Protein AF-A0A1Z9VG39-F1 (afdb_monomer)

Nearest PDB structures (foldseek):
  3dhu-assembly3_C  TM=8.880E-01  e=1.806E-37  Lactiplantibacillus plantarum
  4gkl-assembly2_B  TM=8.964E-01  e=1.804E-35  Thermotoga neapolitana
  4gkl-assembly1_A  TM=8.948E-01  e=8.142E-36  Thermotoga neapolitana
  3dhu-assembly4_D  TM=8.538E-01  e=5.789E-36  Lactiplantibacillus plantarum
  1j0i-assembly1_B  TM=8.521E-01  e=2.070E-26  Geobacillus stearothermophilus

Solvent-accessible surface area (backbone atoms only — not comparable to full-atom values): 31753 Å² total; per-residue (Å²): 146,78,93,86,87,84,72,76,80,69,76,72,76,72,79,85,78,81,85,85,80,88,81,88,76,87,82,80,89,77,92,78,82,93,78,94,70,75,89,71,76,74,73,71,72,52,87,76,59,32,38,34,30,35,33,38,39,57,48,62,24,64,40,96,75,17,24,47,76,61,53,58,76,43,44,69,58,48,58,68,34,38,57,30,32,44,32,36,51,48,57,32,26,49,23,73,47,65,42,45,70,86,64,17,45,51,71,18,32,21,42,83,90,50,43,19,70,75,36,43,50,60,65,54,48,31,52,46,47,52,53,46,43,73,68,77,32,43,41,28,36,44,40,66,72,38,38,25,10,65,61,15,61,49,59,78,76,45,50,84,37,38,39,54,49,100,86,70,44,76,34,47,55,84,97,60,86,56,74,33,28,28,21,50,32,80,88,33,64,70,48,53,55,46,54,46,51,44,53,47,44,43,40,75,75,46,59,46,42,29,35,36,31,46,57,42,85,73,42,62,66,72,53,43,57,51,42,45,59,61,53,34,69,83,41,62,71,51,44,37,33,36,47,40,77,70,62,65,52,50,74,49,63,38,62,30,32,41,44,42,66,50,31,45,95,75,68,8,54,54,47,34,29,74,70,66,78,36,40,29,52,54,50,47,54,52,52,54,50,50,50,71,68,37,48,83,41,35,38,34,40,30,52,71,44,42,76,63,43,20,46,74,77,31,21,39,43,68,73,51,39,84,42,30,57,45,53,53,52,47,35,50,67,41,76,17,32,24,46,43,33,69,41,51,38,35,53,41,74,64,58,44,53,73,26,37,88,37,71,55,76,81,57,92,31,84,32,34,68,58,50,22,45,48,31,49,46,25,56,76,32,56,18,36,30,35,32,45,71,81,22,42,72,42,77,39,46,39,78,42,43,52,44,36,40,33,30,38,20,36,29,98,87,31,37,36,37,39,40,35,34,58,38,94,50,68,45,76,36,35,54,72,43,88,51,84,61,46,50,21,30,30,67,90,76,68,48,77,44,80,43,48,65,85,48,74,46,78,34,50,53,38,30,69,47,49,29,35,58,57,73,96,80,72,91,72,90,79,74,90,77,73,84,74,85,68,86,83,75,96,58,60,62,48,73,52,83,55,46,55,63,66,20,64,54,45,30,35,46,35,33,37,25,78,45,66,32,43,29,35,40,37,31,27,42,82,86,72,46,79,75,45,78,42,82,72,44,76,41,65,51,44,78,49,75,44,80,46,78,43,81,90,54,77,66,43,56,32,43,38,38,41,34,44,65,93,45,72,47,74,48,82,42,35,41,56,121

Foldseek 3Di:
DDDDDPPPVPVVVPPPPPPPDDDDDDDDDDDDDDDDDDDDDFQPQPPQQFLFFEEEDDLLFADPLSALVVVLVCVVVVVLLFGQEYEYEQFAAAADPPADDDFRFSLQHQELQWGHVSHNGLVSLLVSQVSCVVSNHAYAYEDELFKHFPNHPCCVVPVVQFDADPVRHFDCQPPDPCRRIGGGHPVDVVSLVVSLVSVVCCCPVSNHQEYEYPPVVSPDLVSLLVNQCSNCVVPVRRAYEYADDDLVVVVSPHQEYAPCLCANPCNHPLNCLLVVNAFLVNVVVVLVVQLVSAAQQGAYEFELDDLCCLAPPFDLCQRRNVLSLLSLLVSLQAAHHYYDYPLVQVVDGHRAHRSDRHYRPRDPRPNSLVSSLSSVCSNPASLRTYRHSQSHWDFFDKPCSGQWTWTKGDDPHKIKIKIWGSFQAWDKIATPDDDPFAWWAFSRQRDIDTDDRPDIDIAHHGGMTITIHDDPDDPPDDDDPDPPPDDDDPDQKDWDDWPPFQDPFKIKTKMFGQAKFFKWKWKAFPVRHTPDIDGPGIDGGGMDMDMDGRNPPDFHKMKMWMDGHPDIDIDIGTYDD

Structure (mmCIF, N/CA/C/O backbone):
data_AF-A0A1Z9VG39-F1
#
_entry.id   AF-A0A1Z9VG39-F1
#
loop_
_atom_site.group_PDB
_atom_site.id
_atom_site.type_symbol
_atom_site.label_atom_id
_atom_site.label_alt_id
_atom_site.label_comp_id
_atom_site.label_asym_id
_atom_site.label_entity_id
_atom_site.label_seq_id
_atom_site.pdbx_PDB_ins_code
_atom_site.Cartn_x
_atom_site.Cartn_y
_atom_site.Cartn_z
_atom_site.occupancy
_atom_site.B_iso_or_equiv
_atom_site.auth_seq_id
_atom_site.auth_comp_id
_atom_site.auth_asym_id
_atom_site.auth_atom_id
_atom_site.pdbx_PDB_model_num
ATOM 1 N N . MET A 1 1 ? 40.526 12.487 31.310 1.00 37.47 1 MET A N 1
ATOM 2 C CA . MET A 1 1 ? 40.398 13.403 30.153 1.00 37.47 1 MET A CA 1
ATOM 3 C C . MET A 1 1 ? 39.440 12.767 29.166 1.00 37.47 1 MET A C 1
ATOM 5 O O . MET A 1 1 ? 39.812 12.228 28.137 1.00 37.47 1 MET A O 1
ATOM 9 N N . THR A 1 2 ? 38.195 12.774 29.604 1.00 33.41 2 THR A N 1
ATOM 10 C CA . THR A 1 2 ? 36.985 12.180 29.048 1.00 33.41 2 THR A CA 1
ATOM 11 C C . THR A 1 2 ? 36.018 13.359 28.896 1.00 33.41 2 THR A C 1
ATOM 13 O O . THR A 1 2 ? 36.081 14.268 29.719 1.00 33.41 2 THR A O 1
ATOM 16 N N . HIS A 1 3 ? 35.177 13.348 27.854 1.00 29.98 3 HIS A N 1
ATOM 17 C CA . HIS A 1 3 ? 34.357 14.462 27.322 1.00 29.98 3 HIS A CA 1
ATOM 18 C C . HIS A 1 3 ? 35.036 15.321 26.248 1.00 29.98 3 HIS A C 1
ATOM 20 O O . HIS A 1 3 ? 35.572 16.381 26.553 1.00 29.98 3 HIS A O 1
ATOM 26 N N . LYS A 1 4 ? 34.955 14.877 24.979 1.00 29.05 4 LYS A N 1
ATOM 27 C CA . LYS A 1 4 ? 34.792 15.766 23.799 1.00 29.05 4 LYS A CA 1
ATOM 28 C C . LYS A 1 4 ? 34.578 15.071 22.438 1.00 29.05 4 LYS A C 1
ATOM 30 O O . LYS A 1 4 ? 34.622 15.748 21.420 1.00 29.05 4 LYS A O 1
ATOM 35 N N . MET A 1 5 ? 34.295 13.765 22.380 1.00 29.67 5 MET A N 1
ATOM 36 C CA . MET A 1 5 ? 34.089 13.044 21.104 1.00 29.67 5 MET A CA 1
ATOM 37 C C . MET A 1 5 ? 32.676 12.470 20.905 1.00 29.67 5 MET A C 1
ATOM 39 O O . MET A 1 5 ? 32.490 11.555 20.116 1.00 29.67 5 MET A O 1
ATOM 43 N N . THR A 1 6 ? 31.661 13.028 21.570 1.00 31.27 6 THR A N 1
ATOM 44 C CA . THR A 1 6 ? 30.272 12.525 21.475 1.00 31.27 6 THR A CA 1
ATOM 45 C C . THR A 1 6 ? 29.261 13.594 21.046 1.00 31.27 6 THR A C 1
ATOM 47 O O . THR A 1 6 ? 28.076 13.464 21.319 1.00 31.27 6 THR A O 1
ATOM 50 N N . GLN A 1 7 ? 29.711 14.666 20.380 1.00 27.70 7 GLN A N 1
ATOM 51 C CA . GLN A 1 7 ? 28.833 15.752 19.903 1.00 27.70 7 GLN A CA 1
ATOM 52 C C . GLN A 1 7 ? 28.896 16.028 18.390 1.00 27.70 7 GLN A C 1
ATOM 54 O O . GLN A 1 7 ? 28.215 16.927 17.913 1.00 27.70 7 GLN A O 1
ATOM 59 N N . ILE A 1 8 ? 29.653 15.249 17.609 1.00 29.03 8 ILE A N 1
ATOM 60 C CA . ILE A 1 8 ? 29.787 15.473 16.153 1.00 29.03 8 ILE A CA 1
ATOM 61 C C . ILE A 1 8 ? 28.869 14.549 15.320 1.00 29.03 8 ILE A C 1
ATOM 63 O O . ILE A 1 8 ? 28.651 14.803 14.141 1.00 29.03 8 ILE A O 1
ATOM 67 N N . SER A 1 9 ? 28.227 13.538 15.919 1.00 30.09 9 SER A N 1
ATOM 68 C CA . SER A 1 9 ? 27.308 12.628 15.207 1.00 30.09 9 SER A CA 1
ATOM 69 C C . SER A 1 9 ? 25.846 13.097 15.141 1.00 30.09 9 SER A C 1
ATOM 71 O O . SER A 1 9 ? 25.062 12.512 14.402 1.00 30.09 9 SER A O 1
ATOM 73 N N . ILE A 1 10 ? 25.470 14.156 15.869 1.00 30.81 10 ILE A N 1
ATOM 74 C CA . ILE A 1 10 ? 24.073 14.626 15.968 1.00 30.81 10 ILE A CA 1
ATOM 75 C C . ILE A 1 10 ? 23.772 15.760 14.965 1.00 30.81 10 ILE A C 1
ATOM 77 O O . ILE A 1 10 ? 22.637 15.925 14.538 1.00 30.81 10 ILE A O 1
ATOM 81 N N . LEU A 1 11 ? 24.790 16.483 14.482 1.00 26.25 11 LEU A N 1
ATOM 82 C CA . LEU A 1 11 ? 24.621 17.626 13.566 1.00 26.25 11 LEU A CA 1
ATOM 83 C C . LEU A 1 11 ? 24.622 17.280 12.064 1.00 26.25 11 LEU A C 1
ATOM 85 O O . LEU A 1 11 ? 24.449 18.173 11.243 1.00 26.25 11 LEU A O 1
ATOM 89 N N . ARG A 1 12 ? 24.778 16.004 11.684 1.00 29.55 12 ARG A N 1
ATOM 90 C CA . ARG A 1 12 ? 24.663 15.552 10.279 1.00 29.55 12 ARG A CA 1
ATOM 91 C C . ARG A 1 12 ? 23.312 14.919 9.923 1.00 29.55 12 ARG A C 1
ATOM 93 O O . ARG A 1 12 ? 23.089 14.625 8.760 1.00 29.55 12 ARG A O 1
ATOM 100 N N . ARG A 1 13 ? 22.405 14.753 10.894 1.00 38.50 13 ARG A N 1
ATOM 101 C CA . ARG A 1 13 ? 21.065 14.159 10.704 1.00 38.50 13 ARG A CA 1
ATOM 102 C C . ARG A 1 13 ? 19.931 15.182 10.538 1.00 38.50 13 ARG A C 1
ATOM 104 O O . ARG A 1 13 ? 18.783 14.794 10.421 1.00 38.50 13 ARG A O 1
ATOM 111 N N . ALA A 1 14 ? 20.248 16.477 10.501 1.00 28.48 14 ALA A N 1
ATOM 112 C CA . ALA A 1 14 ? 19.269 17.561 10.354 1.00 28.48 14 ALA A CA 1
ATOM 113 C C . ALA A 1 14 ? 19.362 18.294 8.999 1.00 28.48 14 ALA A C 1
ATOM 115 O O . ALA A 1 14 ? 18.841 19.394 8.863 1.00 28.48 14 ALA A O 1
ATOM 116 N N . PHE A 1 15 ? 20.044 17.712 8.005 1.00 28.41 15 PHE A N 1
ATOM 117 C CA . PHE A 1 15 ? 20.265 18.343 6.694 1.00 28.41 15 PHE A CA 1
ATOM 118 C C . PHE A 1 15 ? 19.383 17.782 5.568 1.00 28.41 15 PHE A C 1
ATOM 120 O O . PHE A 1 15 ? 19.641 18.070 4.406 1.00 28.41 15 PHE A O 1
ATOM 127 N N . PHE A 1 16 ? 18.344 17.013 5.909 1.00 32.44 16 PHE A N 1
ATOM 128 C CA . PHE A 1 16 ? 17.459 16.364 4.935 1.00 32.44 16 PHE A CA 1
ATOM 129 C C . PHE A 1 16 ? 15.991 16.824 4.984 1.00 32.44 16 PHE A C 1
ATOM 131 O O . PHE A 1 16 ? 15.171 16.290 4.258 1.00 32.44 16 PHE A O 1
ATOM 138 N N . VAL A 1 17 ? 15.650 17.848 5.783 1.00 32.09 17 VAL A N 1
ATOM 139 C CA . VAL A 1 17 ? 14.258 18.359 5.882 1.00 32.09 17 VAL A CA 1
ATOM 140 C C . VAL A 1 17 ? 14.158 19.899 5.811 1.00 32.09 17 VAL A C 1
ATOM 142 O O . VAL A 1 17 ? 13.107 20.470 6.060 1.00 32.09 17 VAL A O 1
ATOM 145 N N . SER A 1 18 ? 15.207 20.642 5.428 1.00 28.80 18 SER A N 1
ATOM 146 C CA . SER A 1 18 ? 15.132 22.124 5.382 1.00 28.80 18 SER A CA 1
ATOM 147 C C . SER A 1 18 ? 15.396 22.760 4.014 1.00 28.80 18 SER A C 1
ATOM 149 O O . SER A 1 18 ? 15.971 23.847 3.946 1.00 28.80 18 SER A O 1
ATOM 151 N N . LEU A 1 19 ? 14.961 22.116 2.928 1.00 27.03 19 LEU A N 1
ATOM 152 C CA . LEU A 1 19 ? 14.866 22.761 1.611 1.00 27.03 19 LEU A CA 1
ATOM 153 C C . LEU A 1 19 ? 13.577 22.400 0.844 1.00 27.03 19 LEU A C 1
ATOM 155 O O . LEU A 1 19 ? 13.578 22.396 -0.377 1.00 27.03 19 LEU A O 1
ATOM 159 N N . MET A 1 20 ? 12.470 22.128 1.545 1.00 30.48 20 MET A N 1
ATOM 160 C CA . MET A 1 20 ? 11.131 21.974 0.935 1.00 30.48 20 MET A CA 1
ATOM 161 C C . MET A 1 20 ? 10.109 22.998 1.449 1.00 30.48 20 MET A C 1
ATOM 163 O O . MET A 1 20 ? 8.904 22.781 1.422 1.00 30.48 20 MET A O 1
ATOM 167 N N . SER A 1 21 ? 10.569 24.160 1.912 1.00 33.06 21 SER A N 1
ATOM 168 C CA . SER A 1 21 ? 9.660 25.222 2.347 1.00 33.06 21 SER A CA 1
ATOM 169 C C . SER A 1 21 ? 10.350 26.583 2.328 1.00 33.06 21 SER A C 1
ATOM 171 O O . SER A 1 21 ? 10.819 27.022 3.373 1.00 33.06 21 SER A O 1
ATOM 173 N N . LEU A 1 22 ? 10.458 27.224 1.153 1.00 30.45 22 LEU A N 1
ATOM 174 C CA . LEU A 1 22 ? 10.518 28.693 0.975 1.00 30.45 22 LEU A CA 1
ATOM 175 C C . LEU A 1 22 ? 10.830 29.085 -0.479 1.00 30.45 22 LEU A C 1
ATOM 177 O O . LEU A 1 22 ? 11.921 29.555 -0.778 1.00 30.45 22 LEU A O 1
ATOM 181 N N . ILE A 1 23 ? 9.846 28.974 -1.372 1.00 27.98 23 ILE A N 1
ATOM 182 C CA . ILE A 1 23 ? 9.774 29.812 -2.578 1.00 27.98 23 ILE A CA 1
ATOM 183 C C . ILE A 1 23 ? 8.306 30.234 -2.759 1.00 27.98 23 ILE A C 1
ATOM 185 O O . ILE A 1 23 ? 7.527 29.611 -3.467 1.00 27.98 23 ILE A O 1
ATOM 189 N N . SER A 1 24 ? 7.901 31.297 -2.057 1.00 26.64 24 SER A N 1
ATOM 190 C CA . SER A 1 24 ? 6.679 32.041 -2.376 1.00 26.64 24 SER A CA 1
ATOM 191 C C . SER A 1 24 ? 6.940 32.870 -3.633 1.00 26.64 24 SER A C 1
ATOM 193 O O . SER A 1 24 ? 7.757 33.790 -3.584 1.00 26.64 24 SER A O 1
ATOM 195 N N . TRP A 1 25 ? 6.261 32.579 -4.744 1.00 25.14 25 TRP A N 1
ATOM 196 C CA . TRP A 1 25 ? 6.214 33.493 -5.889 1.00 25.14 25 TRP A CA 1
ATOM 197 C C . TRP A 1 25 ? 4.891 34.248 -5.933 1.00 25.14 25 TRP A C 1
ATOM 199 O O . TRP A 1 25 ? 3.802 33.691 -5.830 1.00 25.14 25 TRP A O 1
ATOM 209 N N . VAL A 1 26 ? 5.035 35.563 -6.067 1.00 27.75 26 VAL A N 1
ATOM 210 C CA . VAL A 1 26 ? 3.975 36.537 -6.292 1.00 27.75 26 VAL A CA 1
ATOM 211 C C . VAL A 1 26 ? 3.442 36.340 -7.710 1.00 27.75 26 VAL A C 1
ATOM 213 O O . VAL A 1 26 ? 4.153 36.616 -8.673 1.00 27.75 26 VAL A O 1
ATOM 216 N N . TYR A 1 27 ? 2.189 35.904 -7.847 1.00 26.97 27 TYR A N 1
ATOM 217 C CA . TYR A 1 27 ? 1.495 35.908 -9.133 1.00 26.97 27 TYR A CA 1
ATOM 218 C C . TYR A 1 27 ? 0.887 37.287 -9.410 1.00 26.97 27 TYR A C 1
ATOM 220 O O . TYR A 1 27 ? 0.039 37.785 -8.666 1.00 26.97 27 TYR A O 1
ATOM 228 N N . VAL A 1 28 ? 1.322 37.901 -10.511 1.00 25.53 28 VAL A N 1
ATOM 229 C CA . VAL A 1 28 ? 0.652 39.042 -11.141 1.00 25.53 28 VAL A CA 1
ATOM 230 C C . VAL A 1 28 ? -0.427 38.491 -12.071 1.00 25.53 28 VAL A C 1
ATOM 232 O O . VAL A 1 28 ? -0.146 37.717 -12.980 1.00 25.53 28 VAL A O 1
ATOM 235 N N . TYR A 1 29 ? -1.667 38.903 -11.821 1.00 24.52 29 TYR A N 1
ATOM 236 C CA . TYR A 1 29 ? -2.851 38.582 -12.613 1.00 24.52 29 TYR A CA 1
ATOM 237 C C . TYR A 1 29 ? -2.735 39.120 -14.050 1.00 24.52 29 TYR A C 1
ATOM 239 O O . TYR A 1 29 ? -2.586 40.327 -14.251 1.00 24.52 29 TYR A O 1
ATOM 247 N N . ALA A 1 30 ? -2.924 38.251 -15.043 1.00 24.27 30 ALA A N 1
ATOM 248 C CA . ALA A 1 30 ? -3.330 38.636 -16.392 1.00 24.27 30 ALA A CA 1
ATOM 249 C C . ALA A 1 30 ? -4.461 37.699 -16.846 1.00 24.27 30 ALA A C 1
ATOM 251 O O . ALA A 1 30 ? -4.244 36.520 -17.099 1.00 24.27 30 ALA A O 1
ATOM 252 N N . GLN A 1 31 ? -5.690 38.222 -16.885 1.00 26.80 31 GLN A N 1
ATOM 253 C CA . GLN A 1 31 ? -6.883 37.498 -17.331 1.00 26.80 31 GLN A CA 1
ATOM 254 C C . GLN A 1 31 ? -6.929 37.397 -18.860 1.00 26.80 31 GLN A C 1
ATOM 256 O O . GLN A 1 31 ? -6.803 38.412 -19.544 1.00 26.80 31 GLN A O 1
ATOM 261 N N . SER A 1 32 ? -7.218 36.203 -19.382 1.00 24.02 32 SER A N 1
ATOM 262 C CA . SER A 1 32 ? -7.842 35.988 -20.699 1.00 24.02 32 SER A CA 1
ATOM 263 C C . SER A 1 32 ? -8.518 34.593 -20.727 1.00 24.02 32 SER A C 1
ATOM 265 O O . SER A 1 32 ? -8.314 33.829 -19.787 1.00 24.02 32 SER A O 1
ATOM 267 N N . PRO A 1 33 ? -9.453 34.312 -21.653 1.00 26.22 33 PRO A N 1
ATOM 268 C CA . PRO A 1 33 ? -10.875 34.174 -21.354 1.00 26.22 33 PRO A CA 1
ATOM 269 C C . PRO A 1 33 ? -11.331 32.727 -21.123 1.00 26.22 33 PRO A C 1
ATOM 271 O O . PRO A 1 33 ? -10.775 31.781 -21.665 1.00 26.22 33 PRO A O 1
ATOM 274 N N . SER A 1 34 ? -12.419 32.618 -20.362 1.00 31.64 34 SER A N 1
ATOM 275 C CA . SER A 1 34 ? -13.191 31.416 -20.041 1.00 31.64 34 SER A CA 1
ATOM 276 C C . SER A 1 34 ? -13.476 30.503 -21.242 1.00 31.64 34 SER A C 1
ATOM 278 O O . SER A 1 34 ? -14.273 30.877 -22.108 1.00 31.64 34 SER A O 1
ATOM 280 N N . ASP A 1 35 ? -12.915 29.291 -21.231 1.00 26.91 35 ASP A N 1
ATOM 281 C CA . ASP A 1 35 ? -13.415 28.173 -22.035 1.00 26.91 35 ASP A CA 1
ATOM 282 C C . ASP A 1 35 ? -14.286 27.286 -21.139 1.00 26.91 35 ASP A C 1
ATOM 284 O O . ASP A 1 35 ? -13.849 26.706 -20.145 1.00 26.91 35 ASP A O 1
ATOM 288 N N . THR A 1 36 ? -15.574 27.273 -21.454 1.00 30.98 36 THR A N 1
ATOM 289 C CA . THR A 1 36 ? -16.612 26.516 -20.767 1.00 30.98 36 THR A CA 1
ATOM 290 C C . THR A 1 36 ? -16.531 25.051 -21.182 1.00 30.98 36 THR A C 1
ATOM 292 O O . THR A 1 36 ? -17.186 24.641 -22.140 1.00 30.98 36 THR A O 1
ATOM 295 N N . ARG A 1 37 ? -15.773 24.245 -20.440 1.00 28.66 37 ARG A N 1
ATOM 296 C CA . ARG A 1 37 ? -15.976 22.792 -20.390 1.00 28.66 37 ARG A CA 1
ATOM 297 C C . ARG A 1 37 ? -16.388 22.445 -18.969 1.00 28.66 37 ARG A C 1
ATOM 299 O O . ARG A 1 37 ? -15.629 22.648 -18.030 1.00 28.66 37 ARG A O 1
ATOM 306 N N . GLY A 1 38 ? -17.649 22.045 -18.814 1.00 26.95 38 GLY A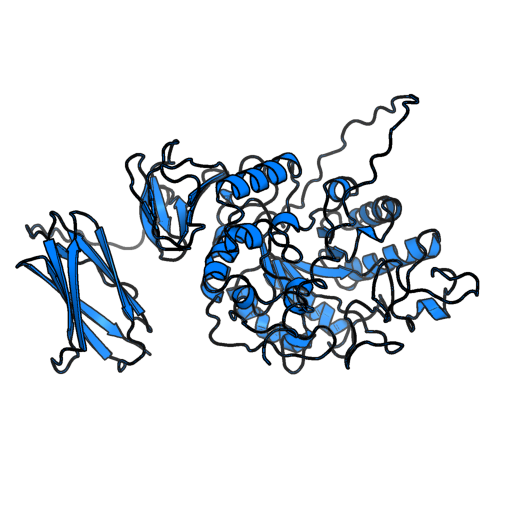 N 1
ATOM 307 C CA . GLY A 1 38 ? -18.152 21.528 -17.544 1.00 26.95 38 GLY A CA 1
ATOM 308 C C . GLY A 1 38 ? -17.411 20.245 -17.151 1.00 26.95 38 GLY A C 1
ATOM 309 O O . GLY A 1 38 ? -16.793 19.629 -18.020 1.00 26.95 38 GLY A O 1
ATOM 310 N N . PRO A 1 39 ? -17.471 19.843 -15.871 1.00 29.56 39 PRO A N 1
ATOM 311 C CA . PRO A 1 39 ? -16.841 18.614 -15.412 1.00 29.56 39 PRO A CA 1
ATOM 312 C C . PRO A 1 39 ? -17.472 17.436 -16.162 1.00 29.56 39 PRO A C 1
ATOM 314 O O . PRO A 1 39 ? -18.653 17.137 -15.983 1.00 29.56 39 PRO A O 1
ATOM 317 N N . SER A 1 40 ? -16.707 16.826 -17.065 1.00 35.62 40 SER A N 1
ATOM 318 C CA . SER A 1 40 ? -17.026 15.515 -17.619 1.00 35.62 40 SER A CA 1
ATOM 319 C C . SER A 1 40 ? -16.913 14.495 -16.495 1.00 35.62 40 SER A C 1
ATOM 321 O O . SER A 1 40 ? -15.932 14.555 -15.760 1.00 35.62 40 SER A O 1
ATOM 323 N N . ASP A 1 41 ? -17.930 13.638 -16.374 1.00 32.91 41 ASP A N 1
ATOM 324 C CA . ASP A 1 41 ? -18.002 12.407 -15.581 1.00 32.91 41 ASP A CA 1
ATOM 325 C C . ASP A 1 41 ? -16.869 12.225 -14.565 1.00 32.91 41 ASP A C 1
ATOM 327 O O . ASP A 1 41 ? -15.744 11.872 -14.918 1.00 32.91 41 ASP A O 1
ATOM 331 N N . ALA A 1 42 ? -17.201 12.485 -13.296 1.00 39.31 42 ALA A N 1
ATOM 332 C CA . ALA A 1 42 ? -16.365 12.192 -12.141 1.00 39.31 42 ALA A CA 1
ATOM 333 C C . ALA A 1 42 ? -15.631 10.863 -12.350 1.00 39.31 42 ALA A C 1
ATOM 335 O O . ALA A 1 42 ? -16.291 9.870 -12.656 1.00 39.31 42 ALA A O 1
ATOM 336 N N . GLN A 1 43 ? -14.300 10.886 -12.214 1.00 44.22 43 GLN A N 1
ATOM 337 C CA . GLN A 1 43 ? -13.407 9.725 -12.172 1.00 44.22 43 GLN A CA 1
ATOM 338 C C . GLN A 1 43 ? -14.133 8.540 -11.529 1.00 44.22 43 GLN A C 1
ATOM 340 O O . GLN A 1 43 ? -14.249 8.439 -10.308 1.00 44.22 43 GLN A O 1
ATOM 345 N N . SER A 1 44 ? -14.707 7.666 -12.354 1.00 43.81 44 SER A N 1
ATOM 346 C CA . SER A 1 44 ? -15.341 6.468 -11.844 1.00 43.81 44 SER A CA 1
ATOM 347 C C . SER A 1 44 ? -14.190 5.542 -11.507 1.00 43.81 44 SER A C 1
ATOM 349 O O . SER A 1 44 ? -13.674 4.867 -12.398 1.00 43.81 44 SER A O 1
ATOM 351 N N . HIS A 1 45 ? -13.743 5.529 -10.252 1.00 51.56 45 HIS A N 1
ATOM 352 C CA . HIS A 1 45 ? -12.912 4.426 -9.790 1.00 51.56 45 HIS A CA 1
ATOM 353 C C . HIS A 1 45 ? -13.609 3.138 -10.214 1.00 51.56 45 HIS A C 1
ATOM 355 O O . HIS A 1 45 ? -14.815 2.960 -10.001 1.00 51.56 45 HIS A O 1
ATOM 361 N N . HIS A 1 46 ? -12.877 2.278 -10.914 1.00 59.91 46 HIS A N 1
ATOM 362 C CA . HIS A 1 46 ? -13.453 1.038 -11.390 1.00 59.91 46 HIS A CA 1
ATOM 363 C C . HIS A 1 46 ? -13.937 0.240 -10.193 1.00 59.91 46 HIS A C 1
ATOM 365 O O . HIS A 1 46 ? -13.250 0.150 -9.177 1.00 59.91 46 HIS A O 1
ATOM 371 N N . GLN A 1 47 ? -15.143 -0.319 -10.318 1.00 63.25 47 GLN A N 1
ATOM 372 C CA . GLN A 1 47 ? -15.873 -0.985 -9.239 1.00 63.25 47 GLN A CA 1
ATOM 373 C C . GLN A 1 47 ? -15.075 -2.076 -8.516 1.00 63.25 47 GLN A C 1
ATOM 375 O O . GLN A 1 47 ? -15.555 -2.603 -7.535 1.00 63.25 47 GLN A O 1
ATOM 380 N N . TRP A 1 48 ? -13.898 -2.490 -8.963 1.00 88.62 48 TRP A N 1
ATOM 381 C CA . TRP A 1 48 ? -13.207 -3.593 -8.322 1.00 88.62 48 TRP A CA 1
ATOM 382 C C . TRP A 1 48 ? -12.296 -3.177 -7.160 1.00 88.62 48 TRP A C 1
ATOM 384 O O . TRP A 1 48 ? -12.080 -3.991 -6.272 1.00 88.62 48 TRP A O 1
ATOM 394 N N . SER A 1 49 ? -11.781 -1.942 -7.102 1.00 90.88 49 SER A N 1
ATOM 395 C CA . SER A 1 49 ? -10.756 -1.562 -6.109 1.00 90.88 49 SER A CA 1
ATOM 396 C C . SER A 1 49 ? -11.314 -1.123 -4.746 1.00 90.88 49 SER A C 1
ATOM 398 O O . SER A 1 49 ? -10.557 -1.000 -3.775 1.00 90.88 49 SER A O 1
ATOM 400 N N . TYR A 1 50 ? -12.624 -0.875 -4.633 1.00 89.94 50 TYR A N 1
ATOM 401 C CA . TYR A 1 50 ? -13.193 -0.193 -3.467 1.00 89.94 50 TYR A CA 1
ATOM 402 C C . TYR A 1 50 ? -13.072 -1.000 -2.166 1.00 89.94 50 TYR A C 1
ATOM 404 O O . TYR A 1 50 ? -12.827 -0.432 -1.108 1.00 89.94 50 TYR A O 1
ATOM 412 N N . ASN A 1 51 ? -13.202 -2.322 -2.203 1.00 94.00 51 ASN A N 1
ATOM 413 C CA . ASN A 1 51 ? -13.168 -3.168 -1.004 1.00 94.00 51 ASN A CA 1
ATOM 414 C C . ASN A 1 51 ? -11.860 -3.948 -0.862 1.00 94.00 51 ASN A C 1
ATOM 416 O O . ASN A 1 51 ? -11.792 -4.922 -0.111 1.00 94.00 51 ASN A O 1
ATOM 420 N N . LEU A 1 52 ? -10.819 -3.533 -1.586 1.00 96.25 52 LEU A N 1
ATOM 421 C CA . LEU A 1 52 ? -9.546 -4.236 -1.631 1.00 96.25 52 LEU A CA 1
ATOM 422 C C . LEU A 1 52 ? -8.470 -3.501 -0.840 1.00 96.25 52 LEU A C 1
ATOM 424 O O . LEU A 1 52 ? -8.472 -2.274 -0.714 1.00 96.25 52 LEU A O 1
ATOM 428 N N . GLY A 1 53 ? -7.531 -4.286 -0.323 1.00 97.50 53 GLY A N 1
ATOM 429 C CA . GLY A 1 53 ? -6.221 -3.819 0.108 1.00 97.50 53 GLY A CA 1
ATOM 430 C C . GLY A 1 53 ? -5.117 -4.479 -0.716 1.00 97.50 53 GLY A C 1
ATOM 431 O O . GLY A 1 53 ? -5.372 -5.430 -1.470 1.00 97.50 53 GLY A O 1
ATOM 432 N N . MET A 1 54 ? -3.906 -3.952 -0.576 1.00 98.38 54 MET A N 1
ATOM 433 C CA . MET A 1 54 ? -2.765 -4.264 -1.428 1.00 98.38 54 MET A CA 1
ATOM 434 C C . MET A 1 54 ? -1.677 -5.019 -0.664 1.00 98.38 54 MET A C 1
ATOM 436 O O . MET A 1 54 ? -1.441 -4.766 0.517 1.00 98.38 54 MET A O 1
ATOM 440 N N . TYR A 1 55 ? -1.004 -5.930 -1.360 1.00 98.81 55 TYR A N 1
ATOM 441 C CA . TYR A 1 55 ? 0.174 -6.632 -0.873 1.00 98.81 55 TYR A CA 1
ATOM 442 C C . TYR A 1 55 ? 1.341 -6.411 -1.832 1.00 98.81 55 TYR A C 1
ATOM 444 O O . TYR A 1 55 ? 1.247 -6.752 -3.011 1.00 98.81 55 TYR A O 1
ATOM 452 N N . GLU A 1 56 ? 2.420 -5.824 -1.328 1.00 98.81 56 GLU A N 1
ATOM 453 C CA . GLU A 1 56 ? 3.618 -5.513 -2.103 1.00 98.81 56 GLU A CA 1
ATOM 454 C C . GLU A 1 56 ? 4.654 -6.629 -1.992 1.00 98.81 56 GLU A C 1
ATOM 456 O O . GLU A 1 56 ? 5.021 -7.073 -0.898 1.00 98.81 56 GLU A O 1
ATOM 461 N N . VAL A 1 57 ? 5.146 -7.057 -3.151 1.00 98.69 57 VAL A N 1
ATOM 462 C CA . VAL A 1 57 ? 6.034 -8.198 -3.321 1.00 98.69 57 VAL A CA 1
ATOM 463 C C . VAL A 1 57 ? 7.388 -7.737 -3.838 1.00 98.69 57 VAL A C 1
ATOM 465 O O . VAL A 1 57 ? 7.538 -7.293 -4.978 1.00 98.69 57 VAL A O 1
ATOM 468 N N . ASN A 1 58 ? 8.404 -7.972 -3.018 1.00 98.00 58 ASN A N 1
ATOM 469 C CA . ASN A 1 58 ? 9.800 -7.958 -3.409 1.00 98.00 58 ASN A CA 1
ATOM 470 C C . ASN A 1 58 ? 10.260 -9.398 -3.696 1.00 98.00 58 ASN A C 1
ATOM 472 O O . ASN A 1 58 ? 10.740 -10.117 -2.812 1.00 98.00 58 ASN A O 1
ATOM 476 N N . LEU A 1 59 ? 10.117 -9.825 -4.956 1.00 97.38 59 LEU A N 1
ATOM 477 C CA . LEU A 1 59 ? 10.418 -11.196 -5.391 1.00 97.38 59 LEU A CA 1
ATOM 478 C C . LEU A 1 59 ? 11.831 -11.646 -5.008 1.00 97.38 59 LEU A C 1
ATOM 480 O O . LEU A 1 59 ? 12.007 -12.767 -4.530 1.00 97.38 59 LEU A O 1
ATOM 484 N N . ARG A 1 60 ? 12.829 -10.762 -5.135 1.00 97.06 60 ARG A N 1
ATOM 485 C CA . ARG A 1 60 ? 14.235 -11.053 -4.810 1.00 97.06 60 ARG A CA 1
ATOM 486 C C . ARG A 1 60 ? 14.404 -11.579 -3.385 1.00 97.06 60 ARG A C 1
ATOM 488 O O . ARG A 1 60 ? 15.213 -12.484 -3.162 1.00 97.06 60 ARG A O 1
ATOM 495 N N . HIS A 1 61 ? 13.685 -10.995 -2.431 1.00 97.06 61 HIS A N 1
ATOM 496 C CA . HIS A 1 61 ? 13.784 -11.322 -1.006 1.00 97.06 61 HIS A CA 1
ATOM 497 C C . HIS A 1 61 ? 12.802 -12.408 -0.568 1.00 97.06 61 HIS A C 1
ATOM 499 O O . HIS A 1 61 ? 13.005 -13.028 0.480 1.00 97.06 61 HIS A O 1
ATOM 505 N N . TYR A 1 62 ? 11.766 -12.649 -1.374 1.00 96.81 62 TYR A N 1
ATOM 506 C CA . TYR A 1 62 ? 10.650 -13.521 -1.037 1.00 96.81 62 TYR A CA 1
ATOM 507 C C . TYR A 1 62 ? 11.073 -14.966 -0.769 1.00 96.81 62 TYR A C 1
ATOM 509 O O . TYR A 1 62 ? 10.644 -15.568 0.207 1.00 96.81 62 TYR A O 1
ATOM 517 N N . SER A 1 63 ? 11.936 -15.546 -1.601 1.00 96.62 63 SER A N 1
ATOM 518 C CA . SER A 1 63 ? 12.424 -16.913 -1.400 1.00 96.62 63 SER A CA 1
ATOM 519 C C . SER A 1 63 ? 13.888 -17.068 -1.800 1.00 96.62 63 SER A C 1
ATOM 521 O O . SER A 1 63 ? 14.507 -16.183 -2.402 1.00 96.62 63 SER A O 1
ATOM 523 N N . GLN A 1 64 ? 14.462 -18.231 -1.481 1.00 96.50 64 GLN A N 1
ATOM 524 C CA . GLN A 1 64 ? 15.830 -18.569 -1.868 1.00 96.50 64 GLN A CA 1
ATOM 525 C C . GLN A 1 64 ? 16.034 -18.507 -3.387 1.00 96.50 64 GLN A C 1
ATOM 527 O O . GLN A 1 64 ? 17.092 -18.071 -3.844 1.00 96.50 64 GLN A O 1
ATOM 532 N N . GLU A 1 65 ? 15.027 -18.894 -4.161 1.00 96.81 65 GLU A N 1
ATOM 533 C CA . GLU A 1 65 ? 14.971 -18.737 -5.611 1.00 96.81 65 GLU A CA 1
ATOM 534 C C . GLU A 1 65 ? 14.700 -17.274 -5.963 1.00 96.81 65 GLU A C 1
ATOM 536 O O . GLU A 1 65 ? 15.478 -16.669 -6.690 1.00 96.81 65 GLU A O 1
ATOM 541 N N . GLY A 1 66 ? 13.685 -16.666 -5.342 1.00 96.88 66 GLY A N 1
ATOM 542 C CA . GLY A 1 66 ? 13.234 -15.311 -5.654 1.00 96.88 66 GLY A CA 1
ATOM 543 C C . GLY A 1 66 ? 12.624 -15.205 -7.051 1.00 96.88 66 GLY A C 1
ATOM 544 O O . GLY A 1 66 ? 12.859 -14.226 -7.749 1.00 96.88 66 GLY A O 1
ATOM 545 N N . SER A 1 67 ? 11.898 -16.245 -7.468 1.00 98.25 67 SER A N 1
ATOM 546 C CA . SER A 1 67 ? 11.351 -16.408 -8.815 1.00 98.25 67 SER A CA 1
ATOM 547 C C . SER A 1 67 ? 9.824 -16.405 -8.836 1.00 98.25 67 SER A C 1
ATOM 549 O O . SER A 1 67 ? 9.180 -16.677 -7.818 1.00 98.25 67 SER A O 1
ATOM 551 N N . PHE A 1 68 ? 9.240 -16.176 -10.014 1.00 98.69 68 PHE A N 1
ATOM 552 C CA . PHE A 1 68 ? 7.788 -16.230 -10.224 1.00 98.69 68 PHE A CA 1
ATOM 553 C C . PHE A 1 68 ? 7.207 -17.583 -9.794 1.00 98.69 68 PHE A C 1
ATOM 555 O O . PHE A 1 68 ? 6.285 -17.631 -8.987 1.00 98.69 68 PHE A O 1
ATOM 562 N N . ALA A 1 69 ? 7.831 -18.685 -10.220 1.00 98.25 69 ALA A N 1
ATOM 563 C CA . ALA A 1 69 ? 7.408 -20.040 -9.864 1.00 98.25 69 ALA A CA 1
ATOM 564 C C . ALA A 1 69 ? 7.549 -20.361 -8.363 1.00 98.25 69 ALA A C 1
ATOM 566 O O . ALA A 1 69 ? 6.893 -21.270 -7.851 1.00 98.25 69 ALA A O 1
ATOM 567 N N . ALA A 1 70 ? 8.443 -19.677 -7.640 1.00 97.81 70 ALA A N 1
ATOM 568 C CA . ALA A 1 70 ? 8.545 -19.831 -6.192 1.00 97.81 70 ALA A CA 1
ATOM 569 C C . ALA A 1 70 ? 7.427 -19.071 -5.469 1.00 97.81 70 ALA A C 1
ATOM 571 O O . ALA A 1 70 ? 6.859 -19.610 -4.522 1.00 97.81 70 ALA A O 1
ATOM 572 N N . PHE A 1 71 ? 7.085 -17.870 -5.940 1.00 98.50 71 PHE A N 1
ATOM 573 C CA . PHE A 1 71 ? 5.956 -17.099 -5.424 1.00 98.50 71 PHE A CA 1
ATOM 574 C C . PHE A 1 71 ? 4.608 -17.774 -5.729 1.00 98.50 71 PHE A C 1
ATOM 576 O O . PHE A 1 71 ? 3.761 -17.862 -4.846 1.00 98.50 71 PHE A O 1
ATOM 583 N N . GLU A 1 72 ? 4.435 -18.340 -6.931 1.00 98.44 72 GLU A N 1
ATOM 584 C CA . GLU A 1 72 ? 3.212 -19.048 -7.344 1.00 98.44 72 GLU A CA 1
ATOM 585 C C . GLU A 1 72 ? 2.817 -20.168 -6.365 1.00 98.44 72 GLU A C 1
ATOM 587 O O . GLU A 1 72 ? 1.646 -20.344 -6.032 1.00 98.44 72 GLU A O 1
ATOM 592 N N . LYS A 1 73 ? 3.805 -20.893 -5.825 1.00 97.69 73 LYS A N 1
ATOM 593 C CA . LYS A 1 73 ? 3.586 -21.970 -4.841 1.00 97.69 73 LYS A CA 1
ATOM 594 C C . LYS A 1 73 ? 2.994 -21.487 -3.521 1.00 97.69 73 LYS A C 1
ATOM 596 O O . LYS A 1 73 ? 2.495 -22.309 -2.758 1.00 97.69 73 LYS A O 1
ATOM 601 N N . ASP A 1 74 ? 3.094 -20.196 -3.236 1.00 96.75 74 ASP A N 1
ATOM 602 C CA . ASP A 1 74 ? 2.642 -19.595 -1.987 1.00 96.75 74 ASP A CA 1
ATOM 603 C C . ASP A 1 74 ? 1.321 -18.827 -2.153 1.00 96.75 74 ASP A C 1
ATOM 605 O O . ASP A 1 74 ? 0.830 -18.216 -1.202 1.00 96.75 74 ASP A O 1
ATOM 609 N N . LEU A 1 75 ? 0.695 -18.891 -3.338 1.00 98.38 75 LEU A N 1
ATOM 610 C CA . LEU A 1 75 ? -0.585 -18.230 -3.597 1.00 98.38 75 LEU A CA 1
ATOM 611 C C . LEU A 1 75 ? -1.704 -18.709 -2.669 1.00 98.38 75 LEU A C 1
ATOM 613 O O . LEU A 1 75 ? -2.541 -17.901 -2.295 1.00 98.38 75 LEU A O 1
ATOM 617 N N . ASP A 1 76 ? -1.690 -19.959 -2.198 1.00 98.00 76 ASP A N 1
ATOM 618 C CA . ASP A 1 76 ? -2.667 -20.436 -1.205 1.00 98.00 76 ASP A CA 1
ATOM 619 C C . ASP A 1 76 ? -2.532 -19.695 0.143 1.00 98.00 76 ASP A C 1
ATOM 621 O O . ASP A 1 76 ? -3.527 -19.396 0.815 1.00 98.00 76 ASP A O 1
ATOM 625 N N . ARG A 1 77 ? -1.299 -19.357 0.546 1.00 96.62 77 ARG A N 1
ATOM 626 C CA . ARG A 1 77 ? -1.037 -18.548 1.745 1.00 96.62 77 ARG A CA 1
ATOM 627 C C . ARG A 1 77 ? -1.459 -17.100 1.516 1.00 96.62 77 ARG A C 1
ATOM 629 O O . ARG A 1 77 ? -2.067 -16.507 2.406 1.00 96.62 77 ARG A O 1
ATOM 636 N N . ILE A 1 78 ? -1.157 -16.543 0.343 1.00 97.94 78 ILE A N 1
ATOM 637 C CA . ILE A 1 78 ? -1.577 -15.190 -0.040 1.00 97.94 78 ILE A CA 1
ATOM 638 C C . ILE A 1 78 ? -3.107 -15.096 -0.091 1.00 97.94 78 ILE A C 1
ATOM 640 O O . ILE A 1 78 ? -3.676 -14.159 0.459 1.00 97.94 78 ILE A O 1
ATOM 644 N N . ASP A 1 79 ? -3.802 -16.089 -0.639 1.00 97.19 79 ASP A N 1
ATOM 645 C CA . ASP A 1 79 ? -5.266 -16.170 -0.622 1.00 97.19 79 ASP A CA 1
ATOM 646 C C . ASP A 1 79 ? -5.810 -16.189 0.799 1.00 97.19 79 ASP A C 1
ATOM 648 O O . ASP A 1 79 ? -6.735 -15.442 1.118 1.00 97.19 79 ASP A O 1
ATOM 652 N N . SER A 1 80 ? -5.187 -16.991 1.663 1.00 97.38 80 SER A N 1
ATOM 653 C CA . SER A 1 80 ? -5.538 -17.072 3.080 1.00 97.38 80 SER A CA 1
ATOM 654 C C . SER A 1 80 ? -5.284 -15.759 3.827 1.00 97.38 80 SER A C 1
ATOM 656 O O . SER A 1 80 ? -5.967 -15.493 4.814 1.00 97.38 80 SER A O 1
ATOM 658 N N . LEU A 1 81 ? -4.320 -14.942 3.383 1.00 98.12 81 LEU A N 1
ATOM 659 C CA . LEU A 1 81 ? -4.078 -13.597 3.910 1.00 98.12 81 LEU A CA 1
ATOM 660 C C . LEU A 1 81 ? -5.149 -12.610 3.425 1.00 98.12 81 LEU A C 1
ATOM 662 O O . LEU A 1 81 ? -5.567 -11.750 4.186 1.00 98.12 81 LEU A O 1
ATOM 666 N N . GLY A 1 82 ? -5.625 -12.749 2.189 1.00 98.00 82 GLY A N 1
ATOM 667 C CA . GLY A 1 82 ? -6.779 -12.015 1.665 1.00 98.00 82 GLY A CA 1
ATOM 668 C C . GLY A 1 82 ? -6.560 -10.658 0.967 1.00 98.00 82 GLY A C 1
ATOM 669 O O . GLY A 1 82 ? -7.575 -9.987 0.744 1.00 98.00 82 GLY A O 1
ATOM 670 N N . PRO A 1 83 ? -5.349 -10.214 0.553 1.00 98.25 83 PRO A N 1
ATOM 671 C CA . PRO A 1 83 ? -5.244 -9.014 -0.270 1.00 98.25 83 PRO A CA 1
ATOM 672 C C . PRO A 1 83 ? -6.012 -9.197 -1.587 1.00 98.25 83 PRO A C 1
ATOM 674 O O . PRO A 1 83 ? -6.227 -10.312 -2.083 1.00 98.25 83 PRO A O 1
ATOM 677 N N . GLY A 1 84 ? -6.470 -8.076 -2.138 1.00 98.00 84 GLY A N 1
ATOM 678 C CA . GLY A 1 84 ? -7.143 -8.036 -3.434 1.00 98.00 84 GLY A CA 1
ATOM 679 C C . GLY A 1 84 ? -6.235 -7.631 -4.582 1.00 98.00 84 GLY A C 1
ATOM 680 O O . GLY A 1 84 ? -6.509 -8.006 -5.716 1.00 98.00 84 GLY A O 1
ATOM 681 N N . ILE A 1 85 ? -5.166 -6.894 -4.282 1.00 98.69 85 ILE A N 1
ATOM 682 C CA . ILE A 1 85 ? -4.199 -6.410 -5.264 1.00 98.69 85 ILE A CA 1
ATOM 683 C C . ILE A 1 85 ? -2.820 -6.924 -4.872 1.00 98.69 85 ILE A C 1
ATOM 685 O O . ILE A 1 85 ? -2.383 -6.707 -3.741 1.00 98.69 85 ILE A O 1
ATOM 689 N N . ILE A 1 86 ? -2.147 -7.592 -5.802 1.00 98.88 86 ILE A N 1
ATOM 690 C CA . ILE A 1 86 ? -0.748 -7.989 -5.676 1.00 98.88 86 ILE A CA 1
ATOM 691 C C . ILE A 1 86 ? 0.079 -7.002 -6.492 1.00 98.88 86 ILE A C 1
ATOM 693 O O . ILE A 1 86 ? -0.062 -6.917 -7.711 1.00 98.88 86 ILE A O 1
ATOM 697 N N . TRP A 1 87 ? 0.918 -6.235 -5.807 1.00 98.81 87 TRP A N 1
ATOM 698 C CA . TRP A 1 87 ? 1.848 -5.302 -6.424 1.00 98.81 87 TRP A CA 1
ATOM 699 C C . TRP A 1 87 ? 3.233 -5.937 -6.468 1.00 98.81 87 TRP A C 1
ATOM 701 O O . TRP A 1 87 ? 3.824 -6.209 -5.427 1.00 98.81 87 TRP A O 1
ATOM 711 N N . PHE A 1 88 ? 3.761 -6.168 -7.666 1.00 98.88 88 PHE A N 1
ATOM 712 C CA . PHE A 1 88 ? 5.162 -6.540 -7.833 1.00 98.88 88 PHE A CA 1
ATOM 713 C C . PHE A 1 88 ? 6.024 -5.288 -8.010 1.00 98.88 88 PHE A C 1
ATOM 715 O O . PHE A 1 88 ? 5.762 -4.473 -8.897 1.00 98.88 88 PHE A O 1
ATOM 722 N N . MET A 1 89 ? 7.088 -5.186 -7.209 1.00 98.62 89 MET A N 1
ATOM 723 C CA . MET A 1 89 ? 8.237 -4.312 -7.492 1.00 98.62 89 MET A CA 1
ATOM 724 C C . MET A 1 89 ? 8.785 -4.550 -8.919 1.00 98.62 89 MET A C 1
ATOM 726 O O . MET A 1 89 ? 8.420 -5.564 -9.526 1.00 98.62 89 MET A O 1
ATOM 730 N N . PRO A 1 90 ? 9.671 -3.684 -9.470 1.00 98.62 90 PRO A N 1
ATOM 731 C CA . PRO A 1 90 ? 10.089 -3.787 -10.866 1.00 98.62 90 PRO A CA 1
ATOM 732 C C . PRO A 1 90 ? 10.512 -5.209 -11.256 1.00 98.62 90 PRO A C 1
ATOM 734 O O . PRO A 1 90 ? 11.394 -5.819 -10.639 1.00 98.62 90 PRO A O 1
ATOM 737 N N . VAL A 1 91 ? 9.855 -5.743 -12.289 1.00 98.62 91 VAL A N 1
ATOM 738 C CA . VAL A 1 91 ? 10.085 -7.107 -12.792 1.00 98.62 91 VAL A CA 1
ATOM 739 C C . VAL A 1 91 ? 11.080 -7.145 -13.944 1.00 98.62 91 VAL A C 1
ATOM 741 O O . VAL A 1 91 ? 11.426 -8.230 -14.399 1.00 98.62 91 VAL A O 1
ATOM 744 N N . HIS A 1 92 ? 11.529 -5.988 -14.430 1.00 98.75 92 HIS A N 1
ATOM 745 C CA . HIS A 1 92 ? 12.401 -5.836 -15.593 1.00 98.75 92 HIS A CA 1
ATOM 746 C C . HIS A 1 92 ? 13.859 -6.233 -15.305 1.00 98.75 92 HIS A C 1
ATOM 748 O O . HIS A 1 92 ? 14.292 -6.211 -14.148 1.00 98.75 92 HIS A O 1
ATOM 754 N N . PRO A 1 93 ? 14.660 -6.576 -16.334 1.00 98.69 93 PRO A N 1
ATOM 755 C CA . PRO A 1 93 ? 16.094 -6.777 -16.173 1.00 98.69 93 PRO A CA 1
ATOM 756 C C . PRO A 1 93 ? 16.786 -5.540 -15.598 1.00 98.69 93 PRO A C 1
ATOM 758 O O . PRO A 1 93 ? 16.456 -4.408 -15.951 1.00 98.69 93 PRO A O 1
ATOM 761 N N . ILE A 1 94 ? 17.789 -5.779 -14.754 1.00 98.62 94 ILE A N 1
ATOM 762 C CA . ILE A 1 94 ? 18.519 -4.731 -14.036 1.00 98.62 94 ILE A CA 1
ATOM 763 C C . ILE A 1 94 ? 19.859 -4.450 -14.715 1.00 98.62 94 ILE A C 1
ATOM 765 O O . ILE A 1 94 ? 20.586 -5.380 -15.082 1.00 98.62 94 ILE A O 1
ATOM 769 N N . GLY A 1 95 ? 20.207 -3.168 -14.825 1.00 98.12 95 GLY A N 1
ATOM 770 C CA . GLY A 1 95 ? 21.473 -2.694 -15.376 1.00 98.12 95 GLY A CA 1
ATOM 771 C C . GLY A 1 95 ? 22.709 -3.325 -14.741 1.00 98.12 95 GLY A C 1
ATOM 772 O O . GLY A 1 95 ? 22.737 -3.656 -13.551 1.00 98.12 95 GLY A O 1
ATOM 773 N N . GLU A 1 96 ? 23.758 -3.525 -15.533 1.00 97.75 96 GLU A N 1
ATOM 774 C CA . GLU A 1 96 ? 25.060 -4.015 -15.056 1.00 97.75 96 GLU A CA 1
ATOM 775 C C . GLU A 1 96 ? 26.073 -2.881 -14.893 1.00 97.75 96 GLU A C 1
ATOM 777 O O . GLU A 1 96 ? 26.952 -2.950 -14.028 1.00 97.75 96 GLU A O 1
ATOM 782 N N . PHE A 1 97 ? 25.958 -1.824 -15.698 1.00 96.81 97 PHE A N 1
ATOM 783 C CA . PHE A 1 97 ? 26.901 -0.715 -15.653 1.00 96.81 97 PHE A CA 1
ATOM 784 C C . PHE A 1 97 ? 26.574 0.249 -14.507 1.00 96.81 97 PHE A C 1
ATOM 786 O O . PHE A 1 97 ? 25.422 0.608 -14.293 1.00 96.81 97 PHE A O 1
ATOM 793 N N . ASN A 1 98 ? 27.602 0.646 -13.744 1.00 96.38 98 ASN A N 1
ATOM 794 C CA . ASN A 1 98 ? 27.482 1.428 -12.502 1.00 96.38 98 ASN A CA 1
ATOM 795 C C . ASN A 1 98 ? 26.550 0.823 -11.436 1.00 96.38 98 ASN A C 1
ATOM 797 O O . ASN A 1 98 ? 26.134 1.524 -10.515 1.00 96.38 98 ASN A O 1
ATOM 801 N N . ARG A 1 99 ? 26.272 -0.484 -11.526 1.00 97.31 99 ARG A N 1
ATOM 802 C CA . ARG A 1 99 ? 25.425 -1.219 -10.587 1.00 97.31 99 ARG A CA 1
ATOM 803 C C . ARG A 1 99 ? 25.857 -0.997 -9.134 1.00 97.31 99 ARG A C 1
ATOM 805 O O . ARG A 1 99 ? 27.024 -1.189 -8.782 1.00 97.31 99 ARG A O 1
ATOM 812 N N . LEU A 1 100 ? 24.888 -0.669 -8.282 1.00 96.38 100 LEU A N 1
ATOM 813 C CA . LEU A 1 100 ? 25.058 -0.644 -6.830 1.00 96.38 100 LEU A CA 1
ATOM 814 C C . LEU A 1 100 ? 24.851 -2.040 -6.231 1.00 96.38 100 LEU A C 1
ATOM 816 O O . LEU A 1 100 ? 23.959 -2.779 -6.638 1.00 96.38 100 LEU A O 1
ATOM 820 N N . GLY A 1 101 ? 25.672 -2.405 -5.244 1.00 95.81 101 GLY A N 1
ATOM 821 C CA . GLY A 1 101 ? 25.635 -3.739 -4.634 1.00 95.81 101 GLY A CA 1
ATOM 822 C C . GLY A 1 101 ? 25.924 -4.871 -5.628 1.00 95.81 101 GLY A C 1
ATOM 823 O O . GLY A 1 101 ? 26.520 -4.668 -6.686 1.00 95.81 101 GLY A O 1
ATOM 824 N N . SER A 1 102 ? 25.537 -6.093 -5.268 1.00 95.81 102 SER A N 1
ATOM 825 C CA . SER A 1 102 ? 25.758 -7.287 -6.093 1.00 95.81 102 SER A CA 1
ATOM 826 C C . SER A 1 102 ? 24.689 -7.483 -7.170 1.00 95.81 102 SER A C 1
ATOM 828 O O . SER A 1 102 ? 25.014 -7.923 -8.276 1.00 95.81 102 SER A O 1
ATOM 830 N N . LEU A 1 103 ? 23.432 -7.133 -6.879 1.00 96.69 103 LEU A N 1
ATOM 831 C CA . LEU A 1 103 ? 22.291 -7.386 -7.765 1.00 96.69 103 LEU A CA 1
ATOM 832 C C . LEU A 1 103 ? 21.669 -6.117 -8.357 1.00 96.69 103 LEU A C 1
ATOM 834 O O . LEU A 1 103 ? 20.860 -6.228 -9.274 1.00 96.69 103 LEU A O 1
ATOM 838 N N . GLY A 1 104 ? 22.053 -4.927 -7.888 1.00 97.38 104 GLY A N 1
ATOM 839 C CA . GLY A 1 104 ? 21.532 -3.663 -8.406 1.00 97.38 104 GLY A CA 1
ATOM 840 C C . GLY A 1 104 ? 20.181 -3.267 -7.830 1.00 97.38 104 GLY A C 1
ATOM 841 O O . GLY A 1 104 ? 19.470 -4.080 -7.227 1.00 97.38 104 GLY A O 1
ATOM 842 N N . SER A 1 105 ? 19.824 -2.001 -8.031 1.00 97.75 105 SER A N 1
ATOM 843 C CA . SER A 1 105 ? 18.473 -1.503 -7.786 1.00 97.75 105 SER A CA 1
ATOM 844 C C . SER A 1 105 ? 17.488 -2.152 -8.768 1.00 97.75 105 SER A C 1
ATOM 846 O O . SER A 1 105 ? 17.760 -2.121 -9.969 1.00 97.75 105 SER A O 1
ATOM 848 N N . PRO A 1 106 ? 16.337 -2.692 -8.320 1.00 97.69 106 PRO A N 1
ATOM 849 C CA . PRO A 1 106 ? 15.247 -3.075 -9.226 1.00 97.69 106 PRO A CA 1
ATOM 850 C C . PRO A 1 106 ? 14.794 -1.925 -10.140 1.00 97.69 106 PRO A C 1
ATOM 852 O O . PRO A 1 106 ? 14.342 -2.170 -11.252 1.00 97.69 106 PRO A O 1
ATOM 855 N N . TYR A 1 107 ? 14.986 -0.679 -9.701 1.00 98.44 107 TYR A N 1
ATOM 856 C CA . TYR A 1 107 ? 14.598 0.529 -10.428 1.00 98.44 107 TYR A CA 1
ATOM 857 C C . TYR A 1 107 ? 15.600 0.938 -11.528 1.00 98.44 107 TYR A C 1
ATOM 859 O O . TYR A 1 107 ? 15.306 1.792 -12.357 1.00 98.44 107 TYR A O 1
ATOM 867 N N . SER A 1 108 ? 16.766 0.284 -11.624 1.00 98.50 108 SER A N 1
ATOM 868 C CA . SER A 1 108 ? 17.722 0.498 -12.722 1.00 98.50 108 SER A CA 1
ATOM 869 C C . SER A 1 108 ? 17.371 -0.390 -13.925 1.00 98.50 108 SER A C 1
ATOM 871 O O . SER A 1 108 ? 18.000 -1.421 -14.171 1.00 98.50 108 SER A O 1
ATOM 873 N N . VAL A 1 109 ? 16.319 -0.014 -14.661 1.00 98.69 109 VAL A N 1
ATOM 874 C CA . VAL A 1 109 ? 15.736 -0.823 -15.750 1.00 98.69 109 VAL A CA 1
ATOM 875 C C . VAL A 1 109 ? 16.638 -0.868 -16.986 1.00 98.69 109 VAL A C 1
ATOM 877 O O . VAL A 1 109 ? 16.985 0.169 -17.555 1.00 98.69 109 VAL A O 1
ATOM 880 N N . LYS A 1 110 ? 16.967 -2.075 -17.455 1.00 98.69 110 LYS A N 1
ATOM 881 C CA . LYS A 1 110 ? 17.776 -2.333 -18.660 1.00 98.69 110 LYS A CA 1
ATOM 882 C C . LYS A 1 110 ? 16.942 -2.569 -19.927 1.00 98.69 110 LYS A C 1
ATOM 884 O O . LYS A 1 110 ? 17.387 -2.235 -21.022 1.00 98.69 110 LYS A O 1
ATOM 889 N N . ASP A 1 111 ? 15.744 -3.134 -19.793 1.00 98.50 111 ASP A N 1
ATOM 890 C CA . ASP A 1 111 ? 14.819 -3.373 -20.908 1.00 98.50 111 ASP A CA 1
ATOM 891 C C . ASP A 1 111 ? 13.370 -3.414 -20.402 1.00 98.50 111 ASP A C 1
ATOM 893 O O . ASP A 1 111 ? 13.043 -4.167 -19.489 1.00 98.50 111 ASP A O 1
ATOM 897 N N . TYR A 1 112 ? 12.494 -2.612 -21.006 1.00 98.62 112 TYR A N 1
ATOM 898 C CA . TYR A 1 112 ? 11.095 -2.489 -20.597 1.00 98.62 112 TYR A CA 1
ATOM 899 C C . TYR A 1 112 ? 10.175 -3.585 -21.150 1.00 98.62 112 TYR A C 1
ATOM 901 O O . TYR A 1 112 ? 9.062 -3.727 -20.650 1.00 98.62 112 TYR A O 1
ATOM 909 N N . TYR A 1 113 ? 10.589 -4.349 -22.167 1.00 98.50 113 TYR A N 1
ATOM 910 C CA . TYR A 1 113 ? 9.730 -5.349 -22.831 1.00 98.50 113 TYR A CA 1
ATOM 911 C C . TYR A 1 113 ? 9.947 -6.781 -22.338 1.00 98.50 113 TYR A C 1
ATOM 913 O O . TYR A 1 113 ? 9.293 -7.716 -22.811 1.00 98.50 113 TYR A O 1
ATOM 921 N N . THR A 1 114 ? 10.870 -6.979 -21.402 1.00 98.38 114 THR A N 1
ATOM 922 C CA . THR A 1 114 ? 11.229 -8.297 -20.882 1.00 98.38 114 THR A CA 1
ATOM 923 C C . THR A 1 114 ? 11.207 -8.314 -19.355 1.00 98.38 114 THR A C 1
ATOM 925 O O . THR A 1 114 ? 11.054 -7.282 -18.704 1.00 98.38 114 THR A O 1
ATOM 928 N N . VAL A 1 115 ? 11.308 -9.511 -18.775 1.00 98.81 115 VAL A N 1
ATOM 929 C CA . VAL A 1 115 ? 11.437 -9.714 -17.326 1.00 98.81 115 VAL A CA 1
ATOM 930 C C . VAL A 1 115 ? 12.879 -10.038 -16.966 1.00 98.81 115 VAL A C 1
ATOM 932 O O . VAL A 1 115 ? 13.633 -10.569 -17.785 1.00 98.81 115 VAL A O 1
ATOM 935 N N . ASN A 1 116 ? 13.254 -9.756 -15.724 1.00 98.44 116 ASN A N 1
ATOM 936 C CA . ASN A 1 116 ? 14.539 -10.115 -15.165 1.00 98.44 116 ASN A CA 1
ATOM 937 C C . ASN A 1 116 ? 14.724 -11.642 -15.225 1.00 98.44 116 ASN A C 1
ATOM 939 O O . ASN A 1 116 ? 13.935 -12.366 -14.609 1.00 98.44 116 ASN A O 1
ATOM 943 N N . PRO A 1 117 ? 15.767 -12.148 -15.909 1.00 97.88 117 PRO A N 1
ATOM 944 C CA . PRO A 1 117 ? 16.001 -13.585 -16.025 1.00 97.88 117 PRO A CA 1
ATOM 945 C C . PRO A 1 117 ? 16.264 -14.273 -14.678 1.00 97.88 117 PRO A C 1
ATOM 947 O O . PRO A 1 117 ? 16.076 -15.484 -14.582 1.00 97.88 117 PRO A O 1
ATOM 950 N N . ASP A 1 118 ? 16.654 -13.529 -13.635 1.00 96.38 118 ASP A N 1
ATOM 951 C CA . ASP A 1 118 ? 16.792 -14.068 -12.276 1.00 96.38 118 ASP A CA 1
ATOM 952 C C . ASP A 1 118 ? 15.431 -14.435 -11.656 1.00 96.38 118 ASP A C 1
ATOM 954 O O . ASP A 1 118 ? 15.366 -15.300 -10.780 1.00 96.38 118 ASP A O 1
ATOM 958 N N . TYR A 1 119 ? 14.338 -13.807 -12.108 1.00 98.50 119 TYR A N 1
ATOM 959 C CA . TYR A 1 119 ? 12.978 -14.093 -11.639 1.00 98.50 119 TYR A CA 1
ATOM 960 C C . TYR A 1 119 ? 12.289 -15.187 -12.462 1.00 98.50 119 TYR A C 1
ATOM 962 O O . TYR A 1 119 ? 11.400 -15.870 -11.948 1.00 98.50 119 TYR A O 1
ATOM 970 N N . GLY A 1 120 ? 12.704 -15.373 -13.715 1.00 98.31 120 GLY A N 1
ATOM 971 C CA . GLY A 1 120 ? 12.158 -16.362 -14.639 1.00 98.31 120 GLY A CA 1
ATOM 972 C C . GLY A 1 120 ? 12.001 -15.802 -16.051 1.00 98.31 120 GLY A C 1
ATOM 973 O O . GLY A 1 120 ? 12.677 -14.861 -16.459 1.00 98.31 120 GLY A O 1
ATOM 974 N N . SER A 1 121 ? 11.104 -16.409 -16.815 1.00 98.56 121 SER A N 1
ATOM 975 C CA . SER A 1 121 ? 10.752 -16.015 -18.177 1.00 98.56 121 SER A CA 1
ATOM 976 C C . SER A 1 121 ? 9.477 -15.175 -18.224 1.00 98.56 121 SER A C 1
ATOM 978 O O . SER A 1 121 ? 8.656 -15.193 -17.307 1.00 98.56 121 SER A O 1
ATOM 980 N N . LEU A 1 122 ? 9.287 -14.444 -19.327 1.00 98.62 122 LEU A N 1
ATOM 981 C CA . LEU A 1 122 ? 8.082 -13.638 -19.530 1.00 98.62 122 LEU A CA 1
ATOM 982 C C . LEU A 1 122 ? 6.815 -14.508 -19.527 1.00 98.62 122 LEU A C 1
ATOM 984 O O . LEU A 1 122 ? 5.783 -14.067 -19.037 1.00 98.62 122 LEU A O 1
ATOM 988 N N . GLU A 1 123 ? 6.896 -15.734 -20.048 1.00 98.56 123 GLU A N 1
ATOM 989 C CA . GLU A 1 123 ? 5.765 -16.667 -20.049 1.00 98.56 123 GLU A CA 1
ATOM 990 C C . GLU A 1 123 ? 5.415 -17.129 -18.630 1.00 98.56 123 GLU A C 1
ATOM 992 O O . GLU A 1 123 ? 4.251 -17.096 -18.258 1.00 98.56 123 GLU A O 1
ATOM 997 N N . GLU A 1 124 ? 6.413 -17.440 -17.795 1.00 98.69 124 GLU A N 1
ATOM 998 C CA . GLU A 1 124 ? 6.170 -17.767 -16.381 1.00 98.69 124 GLU A CA 1
ATOM 999 C C . GLU A 1 124 ? 5.519 -16.599 -15.629 1.00 98.69 124 GLU A C 1
ATOM 1001 O O . GLU A 1 124 ? 4.665 -16.816 -14.771 1.00 98.69 124 GLU A O 1
ATOM 1006 N N . PHE A 1 125 ? 5.874 -15.352 -15.956 1.00 98.88 125 PHE A N 1
ATOM 1007 C CA . PHE A 1 125 ? 5.197 -14.200 -15.363 1.00 98.88 125 PHE A CA 1
ATOM 1008 C C . PHE A 1 125 ? 3.744 -14.065 -15.839 1.00 98.88 125 PHE A C 1
ATOM 1010 O O . PHE A 1 125 ? 2.863 -13.794 -15.028 1.00 98.88 125 PHE A O 1
ATOM 1017 N N . LYS A 1 126 ? 3.465 -14.300 -17.128 1.00 98.75 126 LYS A N 1
ATOM 1018 C CA . LYS A 1 126 ? 2.090 -14.325 -17.663 1.00 98.75 126 LYS A CA 1
ATOM 1019 C C . LYS A 1 126 ? 1.234 -15.407 -17.015 1.00 98.75 126 LYS A C 1
ATOM 1021 O O . LYS A 1 126 ? 0.073 -15.155 -16.681 1.00 98.75 126 LYS A O 1
ATOM 1026 N N . ASP A 1 127 ? 1.806 -16.592 -16.826 1.00 98.62 127 ASP A N 1
ATOM 1027 C CA . ASP A 1 127 ? 1.151 -17.706 -16.147 1.00 98.62 127 ASP A CA 1
ATOM 1028 C C . ASP A 1 127 ? 0.829 -17.340 -14.695 1.00 98.62 127 ASP A C 1
ATOM 1030 O O . ASP A 1 127 ? -0.306 -17.542 -14.254 1.00 98.62 127 ASP A O 1
ATOM 1034 N N . LEU A 1 128 ? 1.778 -16.710 -13.989 1.00 98.88 128 LEU A N 1
ATOM 1035 C CA . LEU A 1 128 ? 1.576 -16.214 -12.629 1.00 98.88 128 LEU A CA 1
ATOM 1036 C C . LEU A 1 128 ? 0.466 -15.155 -12.558 1.00 98.88 128 LEU A C 1
ATOM 1038 O O . LEU A 1 128 ? -0.421 -15.266 -11.713 1.00 98.88 128 LEU A O 1
ATOM 1042 N N . VAL A 1 129 ? 0.474 -14.155 -13.448 1.00 98.88 129 VAL A N 1
ATOM 1043 C CA . VAL A 1 129 ? -0.591 -13.136 -13.531 1.00 98.88 129 VAL A CA 1
ATOM 1044 C C . VAL A 1 129 ? -1.951 -13.805 -13.736 1.00 98.88 129 VAL A C 1
ATOM 1046 O O . VAL A 1 129 ? -2.896 -13.545 -12.990 1.00 98.88 129 VAL A O 1
ATOM 1049 N N . SER A 1 130 ? -2.027 -14.745 -14.679 1.00 98.69 130 SER A N 1
ATOM 1050 C CA . SER A 1 130 ? -3.255 -15.479 -14.993 1.00 98.69 130 SER A CA 1
ATOM 1051 C C . SER A 1 130 ? -3.739 -16.363 -13.838 1.00 98.69 130 SER A C 1
ATOM 1053 O O . SER A 1 130 ? -4.940 -16.588 -13.695 1.00 98.69 130 SER A O 1
ATOM 1055 N N . GLU A 1 131 ? -2.833 -16.931 -13.042 1.00 98.69 131 GLU A N 1
ATOM 1056 C CA . GLU A 1 131 ? -3.175 -17.724 -11.854 1.00 98.69 131 GLU A CA 1
ATOM 1057 C C . GLU A 1 131 ? -3.661 -16.837 -10.700 1.00 98.69 131 GLU A C 1
ATOM 1059 O O . GLU A 1 131 ? -4.650 -17.176 -10.052 1.00 98.69 131 GLU A O 1
ATOM 1064 N N . ILE A 1 132 ? -3.044 -15.672 -10.483 1.00 98.81 132 ILE A N 1
ATOM 1065 C CA . ILE A 1 132 ? -3.512 -14.689 -9.494 1.00 98.81 132 ILE A CA 1
ATOM 1066 C C . ILE A 1 132 ? -4.921 -14.197 -9.854 1.00 98.81 132 ILE A C 1
ATOM 1068 O O . ILE A 1 132 ? -5.804 -14.163 -8.997 1.00 98.81 132 ILE A O 1
ATOM 1072 N N . GLN A 1 133 ? -5.167 -13.883 -11.126 1.00 98.00 133 GLN A N 1
ATOM 1073 C CA . GLN A 1 133 ? -6.479 -13.429 -11.599 1.00 98.00 133 GLN A CA 1
ATOM 1074 C C . GLN A 1 133 ? -7.556 -14.517 -11.517 1.00 98.00 133 GLN A C 1
ATOM 1076 O O . GLN A 1 133 ? -8.705 -14.222 -11.192 1.00 98.00 133 GLN A O 1
ATOM 1081 N N . ARG A 1 134 ? -7.197 -15.796 -11.714 1.00 98.25 134 ARG A N 1
ATOM 1082 C CA . ARG A 1 134 ? -8.096 -16.946 -11.477 1.00 98.25 134 ARG A CA 1
ATOM 1083 C C . ARG A 1 134 ? -8.564 -17.072 -10.021 1.00 98.25 134 ARG A C 1
ATOM 1085 O O . ARG A 1 134 ? -9.523 -17.798 -9.768 1.00 98.25 134 ARG A O 1
ATOM 1092 N N . ARG A 1 135 ? -7.909 -16.374 -9.088 1.00 97.69 135 ARG A N 1
ATOM 1093 C CA . ARG A 1 135 ? -8.219 -16.328 -7.649 1.00 97.69 135 ARG A CA 1
ATOM 1094 C C . ARG A 1 135 ? -8.931 -15.029 -7.234 1.00 97.69 135 ARG A C 1
ATOM 1096 O O . ARG A 1 135 ? -8.887 -14.653 -6.062 1.00 97.69 135 ARG A O 1
ATOM 1103 N N . ASP A 1 136 ? -9.570 -14.335 -8.181 1.00 95.94 136 ASP A N 1
ATOM 1104 C CA . ASP A 1 136 ? -10.312 -13.080 -7.965 1.00 95.94 136 ASP A CA 1
ATOM 1105 C C . ASP A 1 136 ? -9.451 -11.971 -7.317 1.00 95.94 136 ASP A C 1
ATOM 1107 O O . ASP A 1 136 ? -9.848 -11.288 -6.355 1.00 95.94 136 ASP A O 1
ATOM 1111 N N . LYS A 1 137 ? -8.229 -11.819 -7.842 1.00 97.56 137 LYS A N 1
ATOM 1112 C CA . LYS A 1 137 ? -7.266 -10.772 -7.478 1.00 97.56 137 LYS A CA 1
ATOM 1113 C C . LYS A 1 137 ? -6.750 -10.046 -8.710 1.00 97.56 137 LYS A C 1
ATOM 1115 O O . LYS A 1 137 ? -6.858 -10.539 -9.825 1.00 97.56 137 LYS A O 1
ATOM 1120 N N . TYR A 1 138 ? -6.138 -8.898 -8.462 1.00 98.50 138 TYR A N 1
ATOM 1121 C CA . TYR A 1 138 ? -5.580 -8.022 -9.480 1.00 98.50 138 TYR A CA 1
ATOM 1122 C C . TYR A 1 138 ? -4.065 -7.938 -9.336 1.00 98.50 138 TYR A C 1
ATOM 1124 O O . TYR A 1 138 ? -3.544 -7.999 -8.218 1.00 98.50 138 TYR A O 1
ATOM 1132 N N . VAL A 1 139 ? -3.362 -7.779 -10.453 1.00 98.81 139 VAL A N 1
ATOM 1133 C CA . VAL A 1 139 ? -1.906 -7.623 -10.482 1.00 98.81 139 VAL A CA 1
ATOM 1134 C C . VAL A 1 139 ? -1.532 -6.247 -10.998 1.00 98.81 139 VAL A C 1
ATOM 1136 O O . VAL A 1 139 ? -1.879 -5.889 -12.119 1.00 98.81 139 VAL A O 1
ATOM 1139 N N . ILE A 1 140 ? -0.753 -5.509 -10.214 1.00 98.81 140 ILE A N 1
ATOM 1140 C CA . ILE A 1 140 ? -0.070 -4.305 -10.690 1.00 98.81 140 ILE A CA 1
ATOM 1141 C C . ILE A 1 140 ? 1.442 -4.513 -10.645 1.00 98.81 140 ILE A C 1
ATOM 1143 O O . ILE A 1 140 ? 1.952 -5.263 -9.808 1.00 98.81 140 ILE A O 1
ATOM 1147 N N . ILE A 1 141 ? 2.161 -3.842 -11.538 1.00 98.81 141 ILE A N 1
ATOM 1148 C CA . ILE A 1 141 ? 3.627 -3.838 -11.543 1.00 98.81 141 ILE A CA 1
ATOM 1149 C C . ILE A 1 141 ? 4.162 -2.424 -11.376 1.00 98.81 141 ILE A C 1
ATOM 1151 O O . ILE A 1 141 ? 3.505 -1.449 -11.737 1.00 98.81 141 ILE A O 1
ATOM 1155 N N . ASP A 1 142 ? 5.364 -2.314 -10.837 1.00 98.75 142 ASP A N 1
ATOM 1156 C CA . ASP A 1 142 ? 6.096 -1.057 -10.824 1.00 98.75 142 ASP A CA 1
ATOM 1157 C C . ASP A 1 142 ? 6.481 -0.608 -12.244 1.00 98.75 142 ASP A C 1
ATOM 1159 O O . ASP A 1 142 ? 6.890 -1.416 -13.086 1.00 98.75 142 ASP A O 1
ATOM 1163 N N . TRP A 1 143 ? 6.386 0.695 -12.492 1.00 98.69 143 TRP A N 1
ATOM 1164 C CA . TRP A 1 143 ? 6.775 1.344 -13.734 1.00 98.69 143 TRP A CA 1
ATOM 1165 C C . TRP A 1 143 ? 7.711 2.520 -13.457 1.00 98.69 143 TRP A C 1
ATOM 1167 O O . TRP A 1 143 ? 7.315 3.525 -12.866 1.00 98.69 143 TRP A O 1
ATOM 1177 N N . VAL A 1 144 ? 8.950 2.406 -13.938 1.00 98.44 144 VAL A N 1
ATOM 1178 C CA . VAL A 1 144 ? 9.997 3.420 -13.759 1.00 98.44 144 VAL A CA 1
ATOM 1179 C C . VAL A 1 144 ? 10.094 4.272 -15.016 1.00 98.44 144 VAL A C 1
ATOM 1181 O O . VAL A 1 144 ? 10.702 3.859 -16.000 1.00 98.44 144 VAL A O 1
ATOM 1184 N N . ALA A 1 145 ? 9.456 5.442 -15.010 1.00 97.25 145 ALA A N 1
ATOM 1185 C CA . ALA A 1 145 ? 9.380 6.311 -16.188 1.00 97.25 145 ALA A CA 1
ATOM 1186 C C . ALA A 1 145 ? 10.490 7.371 -16.246 1.00 97.25 145 ALA A C 1
ATOM 1188 O O . ALA A 1 145 ? 10.876 7.775 -17.334 1.00 97.25 145 ALA A O 1
ATOM 1189 N N . ASN A 1 146 ? 11.006 7.815 -15.098 1.00 97.94 146 ASN A N 1
ATOM 1190 C CA . ASN A 1 146 ? 11.951 8.932 -15.011 1.00 97.94 146 ASN A CA 1
ATOM 1191 C C . ASN A 1 146 ? 13.343 8.619 -15.598 1.00 97.94 146 ASN A C 1
ATOM 1193 O O . ASN A 1 146 ? 13.995 9.468 -16.202 1.00 97.94 146 ASN A O 1
ATOM 1197 N N . HIS A 1 147 ? 13.834 7.399 -15.402 1.00 98.69 147 HIS A N 1
ATOM 1198 C CA . HIS A 1 147 ? 15.221 7.050 -15.691 1.00 98.69 147 HIS A CA 1
ATOM 1199 C C . HIS A 1 147 ? 15.368 5.585 -16.096 1.00 98.69 147 HIS A C 1
ATOM 1201 O O . HIS A 1 147 ? 14.475 4.767 -15.878 1.00 98.69 147 HIS A O 1
ATOM 1207 N N . THR A 1 148 ? 16.535 5.241 -16.641 1.00 98.75 148 THR A N 1
ATOM 1208 C CA . THR A 1 148 ? 16.913 3.854 -16.944 1.00 98.75 148 THR A CA 1
ATOM 1209 C C . THR A 1 148 ? 18.296 3.519 -16.406 1.00 98.75 148 THR A C 1
ATOM 1211 O O . THR A 1 148 ? 19.074 4.405 -16.056 1.00 98.75 148 THR A O 1
ATOM 1214 N N . ALA A 1 149 ? 18.660 2.236 -16.436 1.00 98.69 149 ALA A N 1
ATOM 1215 C CA . ALA A 1 149 ? 20.055 1.824 -16.343 1.00 98.69 149 ALA A CA 1
ATOM 1216 C C . ALA A 1 149 ? 20.922 2.490 -17.421 1.00 98.69 149 ALA A C 1
ATOM 1218 O O . ALA A 1 149 ? 20.453 2.805 -18.518 1.00 98.69 149 ALA A O 1
ATOM 1219 N N . TRP A 1 150 ? 22.217 2.617 -17.139 1.00 98.50 150 TRP A N 1
ATOM 1220 C CA . TRP A 1 150 ? 23.203 3.120 -18.098 1.00 98.50 150 TRP A CA 1
ATOM 1221 C C . TRP A 1 150 ? 23.377 2.228 -19.336 1.00 98.50 150 TRP A C 1
ATOM 1223 O O . TRP A 1 150 ? 23.713 2.713 -20.412 1.00 98.50 150 TRP A O 1
ATOM 1233 N N . ASP A 1 151 ? 23.190 0.919 -19.182 1.00 98.19 151 ASP A N 1
ATOM 1234 C CA . ASP A 1 151 ? 23.268 -0.080 -20.251 1.00 98.19 151 ASP A CA 1
ATOM 1235 C C . ASP A 1 151 ? 21.880 -0.498 -20.759 1.00 98.19 151 ASP A C 1
ATOM 1237 O O . ASP A 1 151 ? 21.706 -1.618 -21.243 1.00 98.19 151 ASP A O 1
ATOM 1241 N N . ASN A 1 152 ? 20.882 0.386 -20.633 1.00 98.69 152 ASN A N 1
ATOM 1242 C CA . ASN A 1 152 ? 19.564 0.177 -21.220 1.00 98.69 152 ASN A CA 1
ATOM 1243 C C . ASN A 1 152 ? 19.637 0.142 -22.756 1.00 98.69 152 ASN A C 1
ATOM 1245 O O . ASN A 1 152 ? 20.404 0.882 -23.363 1.00 98.69 152 ASN A O 1
ATOM 1249 N N . VAL A 1 153 ? 18.802 -0.678 -23.399 1.00 97.94 153 VAL A N 1
ATOM 1250 C CA . VAL A 1 153 ? 18.741 -0.816 -24.870 1.00 97.94 153 VAL A CA 1
ATOM 1251 C C . VAL A 1 153 ? 18.570 0.532 -25.595 1.00 97.94 153 VAL A C 1
ATOM 1253 O O . VAL A 1 153 ? 19.081 0.725 -26.705 1.00 97.94 153 VAL A O 1
ATOM 1256 N N . LEU A 1 154 ? 17.877 1.488 -24.975 1.00 98.31 154 LEU A N 1
ATOM 1257 C CA . LEU A 1 154 ? 17.646 2.820 -25.528 1.00 98.31 154 LEU A CA 1
ATOM 1258 C C . LEU A 1 154 ? 18.913 3.676 -25.594 1.00 98.31 154 LEU A C 1
ATOM 1260 O O . LEU A 1 154 ? 19.003 4.528 -26.471 1.00 98.31 154 LEU A O 1
ATOM 1264 N N . THR A 1 155 ? 19.927 3.435 -24.758 1.00 97.94 155 THR A N 1
ATOM 1265 C CA . THR A 1 155 ? 21.172 4.223 -24.810 1.00 97.94 155 THR A CA 1
ATOM 1266 C C . THR A 1 155 ? 21.973 3.964 -26.084 1.00 97.94 155 THR A C 1
ATOM 1268 O O . THR A 1 155 ? 22.750 4.816 -26.513 1.00 97.94 155 THR A O 1
ATOM 1271 N N . GLU A 1 156 ? 21.758 2.814 -26.727 1.00 96.62 156 GLU A N 1
ATOM 1272 C CA . GLU A 1 156 ? 22.360 2.471 -28.016 1.00 96.62 156 GLU A CA 1
ATOM 1273 C C . GLU A 1 156 ? 21.447 2.810 -29.200 1.00 96.62 156 GLU A C 1
ATOM 1275 O O . GLU A 1 156 ? 21.923 3.245 -30.251 1.00 96.62 156 GLU A O 1
ATOM 1280 N N . THR A 1 157 ? 20.140 2.582 -29.051 1.00 97.81 157 THR A N 1
ATOM 1281 C CA . THR A 1 157 ? 19.170 2.696 -30.154 1.00 97.81 157 THR A CA 1
ATOM 1282 C C . THR A 1 157 ? 18.606 4.104 -30.326 1.00 97.81 157 THR A C 1
ATOM 1284 O O . THR A 1 157 ? 18.358 4.512 -31.461 1.00 97.81 157 THR A O 1
ATOM 1287 N N . ASN A 1 158 ? 18.458 4.843 -29.226 1.00 98.44 158 ASN A N 1
ATOM 1288 C CA . ASN A 1 158 ? 17.878 6.182 -29.155 1.00 98.44 158 ASN A CA 1
ATOM 1289 C C . ASN A 1 158 ? 18.586 7.051 -28.090 1.00 98.44 158 ASN A C 1
ATOM 1291 O O . ASN A 1 158 ? 17.948 7.530 -27.149 1.00 98.44 158 ASN A O 1
ATOM 1295 N N . PRO A 1 159 ? 19.913 7.266 -28.199 1.00 98.06 159 PRO A N 1
ATOM 1296 C CA . PRO A 1 159 ? 20.674 8.048 -27.220 1.00 98.06 159 PRO A CA 1
ATOM 1297 C C . PRO A 1 159 ? 20.176 9.493 -27.074 1.00 98.06 159 PRO A C 1
ATOM 1299 O O . PRO A 1 159 ? 20.416 10.121 -26.048 1.00 98.06 159 PRO A O 1
ATOM 1302 N N . GLU A 1 160 ? 19.490 10.034 -28.084 1.00 98.12 160 GLU A N 1
ATOM 1303 C CA . GLU A 1 160 ? 18.876 11.361 -28.044 1.00 98.12 160 GLU A CA 1
ATOM 1304 C C . GLU A 1 160 ? 17.697 11.478 -27.066 1.00 98.12 160 GLU A C 1
ATOM 1306 O O . GLU A 1 160 ? 17.267 12.592 -26.795 1.00 98.12 160 GLU A O 1
ATOM 1311 N N . TRP A 1 161 ? 17.183 10.365 -26.530 1.00 98.69 161 TRP A N 1
ATOM 1312 C CA . TRP A 1 161 ? 16.107 10.347 -25.527 1.00 98.69 161 TRP A CA 1
ATOM 1313 C C . TRP A 1 161 ? 16.603 10.501 -24.086 1.00 98.69 161 TRP A C 1
ATOM 1315 O O . TRP A 1 161 ? 15.834 10.290 -23.152 1.00 98.69 161 TRP A O 1
ATOM 1325 N N . TYR A 1 162 ? 17.873 10.854 -23.892 1.00 98.69 162 TYR A N 1
ATOM 1326 C CA . TYR A 1 162 ? 18.480 11.024 -22.577 1.00 98.69 162 TYR A CA 1
ATOM 1327 C C . TYR A 1 162 ? 18.977 12.443 -22.365 1.00 98.69 162 TYR A C 1
ATOM 1329 O O . TYR A 1 162 ? 19.551 13.071 -23.262 1.00 98.69 162 TYR A O 1
ATOM 1337 N N . VAL A 1 163 ? 18.845 12.914 -21.128 1.00 98.25 163 VAL A N 1
ATOM 1338 C CA . VAL A 1 163 ? 19.426 14.188 -20.718 1.00 98.25 163 VAL A CA 1
ATOM 1339 C C . VAL A 1 163 ? 20.950 14.053 -20.686 1.00 98.25 163 VAL A C 1
ATOM 1341 O O . VAL A 1 163 ? 21.514 13.092 -20.153 1.00 98.25 163 VAL A O 1
ATOM 1344 N N . THR A 1 164 ? 21.643 15.037 -21.262 1.00 97.69 164 THR A N 1
ATOM 1345 C CA . THR A 1 164 ? 23.109 15.079 -21.304 1.00 97.69 164 THR A CA 1
ATOM 1346 C C . THR A 1 164 ? 23.658 16.377 -20.730 1.00 97.69 164 THR A C 1
ATOM 1348 O O . THR A 1 164 ? 23.020 17.431 -20.756 1.00 97.69 164 THR A O 1
ATOM 1351 N N . ASN A 1 165 ? 24.879 16.317 -20.202 1.00 96.19 165 ASN A N 1
ATOM 1352 C CA . ASN A 1 165 ? 25.614 17.512 -19.803 1.00 96.19 165 ASN A CA 1
ATOM 1353 C C . ASN A 1 165 ? 26.185 18.263 -21.025 1.00 96.19 165 ASN A C 1
ATOM 1355 O O . ASN A 1 165 ? 26.079 17.836 -22.173 1.00 96.19 165 ASN A O 1
ATOM 1359 N N . SER A 1 166 ? 26.884 19.376 -20.781 1.00 95.62 166 SER A N 1
ATOM 1360 C CA . SER A 1 166 ? 27.509 20.182 -21.843 1.00 95.62 166 SER A CA 1
ATOM 1361 C C . SER A 1 166 ? 28.559 19.446 -22.688 1.00 95.62 166 SER A C 1
ATOM 1363 O O . SER A 1 166 ? 28.939 19.948 -23.744 1.00 95.62 166 SER A O 1
ATOM 1365 N N . ASN A 1 167 ? 29.066 18.302 -22.221 1.00 95.69 167 ASN A N 1
ATOM 1366 C CA . ASN A 1 167 ? 30.019 17.463 -22.947 1.00 95.69 167 ASN A CA 1
ATOM 1367 C C . ASN A 1 167 ? 29.327 16.352 -23.759 1.00 95.69 167 ASN A C 1
ATOM 1369 O O . ASN A 1 167 ? 30.020 15.583 -24.422 1.00 95.69 167 ASN A O 1
ATOM 1373 N N . GLY A 1 168 ? 27.992 16.267 -23.721 1.00 94.56 168 GLY A N 1
ATOM 1374 C CA . GLY A 1 168 ? 27.220 15.202 -24.362 1.00 94.56 168 GLY A CA 1
ATOM 1375 C C . GLY A 1 168 ? 27.242 13.874 -23.602 1.00 94.56 168 GLY A C 1
ATOM 1376 O O . GLY A 1 168 ? 26.977 12.836 -24.197 1.00 94.56 168 GLY A O 1
ATOM 1377 N N . GLU A 1 169 ? 27.593 13.878 -22.314 1.00 96.75 169 GLU A N 1
ATOM 1378 C CA . GLU A 1 169 ? 27.585 12.678 -21.470 1.00 96.75 169 GLU A CA 1
ATOM 1379 C C . GLU A 1 169 ? 26.236 12.563 -20.754 1.00 96.75 169 GLU A C 1
ATOM 1381 O O . GLU A 1 169 ? 25.732 13.573 -20.253 1.00 96.75 169 GLU A O 1
ATOM 1386 N N . PHE A 1 170 ? 25.673 11.353 -20.673 1.00 98.19 170 PHE A N 1
ATOM 1387 C CA . PHE A 1 170 ? 24.460 11.092 -19.893 1.00 98.19 170 PHE A CA 1
ATOM 1388 C C . PHE A 1 170 ? 24.654 11.473 -18.427 1.00 98.19 170 PHE A C 1
ATOM 1390 O O . PHE A 1 170 ? 25.747 11.311 -17.869 1.00 98.19 170 PHE A O 1
ATOM 1397 N N . ILE A 1 171 ? 23.585 11.957 -17.799 1.00 97.44 171 ILE A N 1
ATOM 1398 C CA . ILE A 1 171 ? 23.601 12.337 -16.390 1.00 97.44 171 ILE A CA 1
ATOM 1399 C C . ILE A 1 171 ? 22.541 11.578 -15.588 1.00 97.44 171 ILE A C 1
ATOM 1401 O O . ILE A 1 171 ? 21.458 11.304 -16.104 1.00 97.44 171 ILE A O 1
ATOM 1405 N N . PRO A 1 172 ? 22.828 11.256 -14.317 1.00 97.44 172 PRO A N 1
ATOM 1406 C CA . PRO A 1 172 ? 21.799 10.865 -13.363 1.00 97.44 172 PRO A CA 1
ATOM 1407 C C . PRO A 1 172 ? 20.776 11.986 -13.129 1.00 97.44 172 PRO A C 1
ATOM 1409 O O . PRO A 1 172 ? 21.155 13.159 -13.247 1.00 97.44 172 PRO A O 1
ATOM 1412 N N . PRO A 1 173 ? 19.546 11.652 -12.692 1.00 96.62 173 PRO A N 1
ATOM 1413 C CA . PRO A 1 173 ? 18.537 12.639 -12.317 1.00 96.62 173 PRO A CA 1
ATOM 1414 C C . PRO A 1 173 ? 19.080 13.672 -11.307 1.00 96.62 173 PRO A C 1
ATOM 1416 O O . PRO A 1 173 ? 19.574 13.290 -10.233 1.00 96.62 173 PRO A O 1
ATOM 1419 N N . PRO A 1 174 ? 19.033 14.980 -11.616 1.00 93.69 174 PRO A N 1
ATOM 1420 C CA . PRO A 1 174 ? 19.547 16.035 -10.756 1.00 93.69 174 PRO A CA 1
ATOM 1421 C C . PRO A 1 174 ? 18.935 16.024 -9.353 1.00 93.69 174 PRO A C 1
ATOM 1423 O O . PRO A 1 174 ? 17.755 15.758 -9.160 1.00 93.69 174 PRO A O 1
ATOM 1426 N N . GLY A 1 175 ? 19.743 16.360 -8.344 1.00 92.19 175 GLY A N 1
ATOM 1427 C CA . GLY A 1 175 ? 19.284 16.414 -6.949 1.00 92.19 175 GLY A CA 1
ATOM 1428 C C . GLY A 1 175 ? 19.172 15.051 -6.258 1.00 92.19 175 GLY A C 1
ATOM 1429 O O . GLY A 1 175 ? 18.891 15.012 -5.061 1.00 92.19 175 GLY A O 1
ATOM 1430 N N . THR A 1 176 ? 19.462 13.959 -6.966 1.00 92.56 176 THR A N 1
ATOM 1431 C CA . THR A 1 176 ? 19.470 12.599 -6.418 1.00 92.56 176 THR A CA 1
ATOM 1432 C C . THR A 1 176 ? 20.893 12.100 -6.151 1.00 92.56 176 THR A C 1
ATOM 1434 O O . THR A 1 176 ? 21.892 12.715 -6.535 1.00 92.56 176 THR A O 1
ATOM 1437 N N . ASN A 1 177 ? 20.995 10.960 -5.470 1.00 90.88 177 ASN A N 1
ATOM 1438 C CA . ASN A 1 177 ? 22.225 10.180 -5.333 1.00 90.88 177 ASN A CA 1
ATOM 1439 C C . ASN A 1 177 ? 22.197 8.892 -6.181 1.00 90.88 177 ASN A C 1
ATOM 1441 O O . ASN A 1 177 ? 22.986 7.983 -5.916 1.00 90.88 177 ASN A O 1
ATOM 1445 N N . TRP A 1 178 ? 21.308 8.805 -7.175 1.00 95.44 178 TRP A N 1
ATOM 1446 C CA . TRP A 1 178 ? 21.052 7.595 -7.961 1.00 95.44 178 TRP A CA 1
ATOM 1447 C C . TRP A 1 178 ? 22.105 7.399 -9.058 1.00 95.44 178 TRP A C 1
ATOM 1449 O O . TRP A 1 178 ? 21.884 7.640 -10.239 1.00 95.44 178 TRP A O 1
ATOM 1459 N N . SER A 1 179 ? 23.314 7.011 -8.657 1.00 96.56 179 SER A N 1
ATOM 1460 C CA . SER A 1 179 ? 24.463 6.904 -9.566 1.00 96.56 179 SER A CA 1
ATOM 1461 C C . SER A 1 179 ? 24.381 5.755 -10.580 1.00 96.56 179 SER A C 1
ATOM 1463 O O . SER A 1 179 ? 25.164 5.725 -11.528 1.00 96.56 179 SER A O 1
ATOM 1465 N N . ASP A 1 180 ? 23.487 4.792 -10.376 1.00 97.56 180 ASP A N 1
ATOM 1466 C CA . ASP A 1 180 ? 23.272 3.610 -11.219 1.00 97.56 180 ASP A CA 1
ATOM 1467 C C . ASP A 1 180 ? 22.234 3.809 -12.332 1.00 97.56 180 ASP A C 1
ATOM 1469 O O . ASP A 1 180 ? 21.938 2.861 -13.063 1.00 97.56 180 ASP A O 1
ATOM 1473 N N . VAL A 1 181 ? 21.711 5.025 -12.496 1.00 98.56 181 VAL A N 1
ATOM 1474 C CA . VAL A 1 181 ? 20.703 5.354 -13.512 1.00 98.56 181 VAL A CA 1
ATOM 1475 C C . VAL A 1 181 ? 21.005 6.679 -14.207 1.00 98.56 181 VAL A C 1
ATOM 1477 O O . VAL A 1 181 ? 21.811 7.481 -13.730 1.00 98.56 181 VAL A O 1
ATOM 1480 N N . ILE A 1 182 ? 20.358 6.892 -15.351 1.00 98.62 182 ILE A N 1
ATOM 1481 C CA . ILE A 1 182 ? 20.448 8.102 -16.172 1.00 98.62 182 ILE A CA 1
ATOM 1482 C C . ILE A 1 182 ? 19.055 8.591 -16.567 1.00 98.62 182 ILE A C 1
ATOM 1484 O O . ILE A 1 182 ? 18.153 7.791 -16.817 1.00 98.62 182 ILE A O 1
ATOM 1488 N N . GLU A 1 183 ? 18.891 9.909 -16.579 1.00 98.44 183 GLU A N 1
ATOM 1489 C CA . GLU A 1 183 ? 17.611 10.599 -16.750 1.00 98.44 183 GLU A CA 1
ATOM 1490 C C . GLU A 1 183 ? 17.138 10.606 -18.208 1.00 98.44 183 GLU A C 1
ATOM 1492 O O . GLU A 1 183 ? 17.919 10.846 -19.136 1.00 98.44 183 GLU A O 1
ATOM 1497 N N . LEU A 1 184 ? 15.843 10.361 -18.395 1.00 98.69 184 LEU A N 1
ATOM 1498 C CA . LEU A 1 184 ? 15.180 10.388 -19.692 1.00 98.69 184 LEU A CA 1
ATOM 1499 C C . LEU A 1 184 ? 14.678 11.797 -20.045 1.00 98.69 184 LEU A C 1
ATOM 1501 O O . LEU A 1 184 ? 14.203 12.537 -19.189 1.00 98.69 184 LEU A O 1
ATOM 1505 N N . ASP A 1 185 ? 14.752 12.154 -21.326 1.00 98.38 185 ASP A N 1
ATOM 1506 C CA . ASP A 1 185 ? 14.318 13.451 -21.851 1.00 98.38 185 ASP A CA 1
ATOM 1507 C C . ASP A 1 185 ? 12.902 13.375 -22.444 1.00 98.38 185 ASP A C 1
ATOM 1509 O O . ASP A 1 185 ? 12.699 13.012 -23.608 1.00 98.38 185 ASP A O 1
ATOM 1513 N N . PHE A 1 186 ? 11.907 13.754 -21.640 1.00 98.25 186 PHE A N 1
ATOM 1514 C CA . PHE A 1 186 ? 10.503 13.780 -22.049 1.00 98.25 186 PHE A CA 1
ATOM 1515 C C . PHE A 1 186 ? 10.152 14.907 -23.034 1.00 98.25 186 PHE A C 1
ATOM 1517 O O . PHE A 1 186 ? 9.013 14.942 -23.496 1.00 98.25 186 PHE A O 1
ATOM 1524 N N . ASP A 1 187 ? 11.080 15.770 -23.457 1.00 97.94 187 ASP A N 1
ATOM 1525 C CA . ASP A 1 187 ? 10.833 16.653 -24.610 1.00 97.94 187 ASP A CA 1
ATOM 1526 C C . ASP A 1 187 ? 10.807 15.865 -25.938 1.00 97.94 187 ASP A C 1
ATOM 1528 O O . ASP A 1 187 ? 10.291 16.337 -26.959 1.00 97.94 187 ASP A O 1
ATOM 1532 N N . GLN A 1 188 ? 11.324 14.630 -25.945 1.00 98.38 188 GLN A N 1
ATOM 1533 C CA . GLN A 1 188 ? 11.346 13.772 -27.126 1.00 98.38 188 GLN A CA 1
ATOM 1534 C C . GLN A 1 188 ? 10.026 13.004 -27.291 1.00 98.38 188 GLN A C 1
ATOM 1536 O O . GLN A 1 188 ? 9.779 12.006 -26.616 1.00 98.38 188 GLN A O 1
ATOM 1541 N N . GLN A 1 189 ? 9.201 13.373 -28.278 1.00 98.25 189 GLN A N 1
ATOM 1542 C CA . GLN A 1 189 ? 7.946 12.649 -28.565 1.00 98.25 189 GLN A CA 1
ATOM 1543 C C . GLN A 1 189 ? 8.164 11.146 -28.834 1.00 98.25 189 GLN A C 1
ATOM 1545 O O . GLN A 1 189 ? 7.333 10.321 -28.471 1.00 98.25 189 GLN A O 1
ATOM 1550 N N . GLY A 1 190 ? 9.299 10.769 -29.438 1.00 98.62 190 GLY A N 1
ATOM 1551 C CA . GLY A 1 190 ? 9.633 9.360 -29.675 1.00 98.62 190 GLY A CA 1
ATOM 1552 C C . GLY A 1 190 ? 9.734 8.538 -28.386 1.00 98.62 190 GLY A C 1
ATOM 1553 O O . GLY A 1 190 ? 9.266 7.399 -28.358 1.00 98.62 190 GLY A O 1
ATOM 1554 N N . LEU A 1 191 ? 10.268 9.135 -27.315 1.00 98.75 191 LEU A N 1
ATOM 1555 C CA . LEU A 1 191 ? 10.322 8.525 -25.990 1.00 98.75 191 LEU A CA 1
ATOM 1556 C C . LEU A 1 191 ? 8.918 8.369 -25.395 1.00 98.75 191 LEU A C 1
ATOM 1558 O O . LEU A 1 191 ? 8.587 7.299 -24.885 1.00 98.75 191 LEU A O 1
ATOM 1562 N N . ARG A 1 192 ? 8.083 9.412 -25.483 1.00 98.75 192 ARG A N 1
ATOM 1563 C CA . ARG A 1 192 ? 6.696 9.380 -24.985 1.00 98.75 192 ARG A CA 1
ATOM 1564 C C . ARG A 1 192 ? 5.910 8.244 -25.634 1.00 98.75 192 ARG A C 1
ATOM 1566 O O . ARG A 1 192 ? 5.365 7.382 -24.942 1.00 98.75 192 ARG A O 1
ATOM 1573 N N . ASP A 1 193 ? 5.964 8.175 -26.965 1.00 98.75 193 ASP A N 1
ATOM 1574 C CA . ASP A 1 193 ? 5.349 7.109 -27.755 1.00 98.75 193 ASP A CA 1
ATOM 1575 C C . ASP A 1 193 ? 5.876 5.724 -27.351 1.00 98.75 193 ASP A C 1
ATOM 1577 O O . ASP A 1 193 ? 5.116 4.752 -27.318 1.00 98.75 193 ASP A O 1
ATOM 1581 N N . TYR A 1 194 ? 7.181 5.610 -27.086 1.00 98.75 194 TYR A N 1
ATOM 1582 C CA . TYR A 1 194 ? 7.811 4.366 -26.653 1.00 98.75 194 TYR A CA 1
ATOM 1583 C C . TYR A 1 194 ? 7.293 3.920 -25.282 1.00 98.75 194 TYR A C 1
ATOM 1585 O O . TYR A 1 194 ? 6.880 2.768 -25.150 1.00 98.75 194 TYR A O 1
ATOM 1593 N N . MET A 1 195 ? 7.269 4.814 -24.289 1.00 98.69 195 MET A N 1
ATOM 1594 C CA . MET A 1 195 ? 6.820 4.495 -22.930 1.00 98.69 195 MET A CA 1
ATOM 1595 C C . MET A 1 195 ? 5.355 4.070 -22.909 1.00 98.69 195 MET A C 1
ATOM 1597 O O . MET A 1 195 ? 5.015 3.055 -22.302 1.00 98.69 195 MET A O 1
ATOM 1601 N N . ILE A 1 196 ? 4.496 4.787 -23.638 1.00 98.62 196 ILE A N 1
ATOM 1602 C CA . ILE A 1 196 ? 3.075 4.447 -23.763 1.00 98.62 196 ILE A CA 1
ATOM 1603 C C . ILE A 1 196 ? 2.903 3.061 -24.396 1.00 98.62 196 ILE A C 1
ATOM 1605 O O . ILE A 1 196 ? 2.165 2.230 -23.864 1.00 98.62 196 ILE A O 1
ATOM 1609 N N . LYS A 1 197 ? 3.622 2.765 -25.487 1.00 98.56 197 LYS A N 1
ATOM 1610 C CA . LYS A 1 197 ? 3.575 1.444 -26.140 1.00 98.56 197 LYS A CA 1
ATOM 1611 C C . LYS A 1 197 ? 4.113 0.327 -25.252 1.00 98.56 197 LYS A C 1
ATOM 1613 O O . LYS A 1 197 ? 3.574 -0.777 -25.275 1.00 98.56 197 LYS A O 1
ATOM 1618 N N . ALA A 1 198 ? 5.158 0.599 -24.478 1.00 98.62 198 ALA A N 1
ATOM 1619 C CA . ALA A 1 198 ? 5.738 -0.381 -23.577 1.00 98.62 198 ALA A CA 1
ATOM 1620 C C . ALA A 1 198 ? 4.764 -0.711 -22.436 1.00 98.62 198 ALA A C 1
ATOM 1622 O O . ALA A 1 198 ? 4.521 -1.886 -22.174 1.00 98.62 198 ALA A O 1
ATOM 1623 N N . MET A 1 199 ? 4.104 0.286 -21.839 1.00 98.69 199 MET A N 1
ATOM 1624 C CA . MET A 1 199 ? 3.016 0.051 -20.880 1.00 98.69 199 MET A CA 1
ATOM 1625 C C . MET A 1 199 ? 1.849 -0.721 -21.514 1.00 98.69 199 MET A C 1
ATOM 1627 O O . MET A 1 199 ? 1.390 -1.713 -20.949 1.00 98.69 199 MET A O 1
ATOM 1631 N N . GLN A 1 200 ? 1.414 -0.342 -22.721 1.00 98.50 200 GLN A N 1
ATOM 1632 C CA . GLN A 1 200 ? 0.365 -1.063 -23.458 1.00 98.50 200 GLN A CA 1
ATOM 1633 C C . GLN A 1 200 ? 0.737 -2.527 -23.716 1.00 98.50 200 GLN A C 1
ATOM 1635 O O . GLN A 1 200 ? -0.120 -3.396 -23.622 1.00 98.50 200 GLN A O 1
ATOM 1640 N N . PHE A 1 201 ? 2.010 -2.840 -23.965 1.00 98.56 201 PHE A N 1
ATOM 1641 C CA . PHE A 1 201 ? 2.460 -4.225 -24.089 1.00 98.56 201 PHE A CA 1
ATOM 1642 C C . PHE A 1 201 ? 2.210 -5.041 -22.812 1.00 98.56 201 PHE A C 1
ATOM 1644 O O . PHE A 1 201 ? 1.686 -6.151 -22.905 1.00 98.56 201 PHE A O 1
ATOM 1651 N N . TRP A 1 202 ? 2.528 -4.512 -21.627 1.00 98.75 202 TRP A N 1
ATOM 1652 C CA . TRP A 1 202 ? 2.250 -5.210 -20.363 1.00 98.75 202 TRP A CA 1
ATOM 1653 C C . TRP A 1 202 ? 0.749 -5.396 -20.139 1.00 98.75 202 TRP A C 1
ATOM 1655 O O . TRP A 1 202 ? 0.304 -6.460 -19.712 1.00 98.75 202 TRP A O 1
ATOM 1665 N N . VAL A 1 203 ? -0.048 -4.397 -20.495 1.00 98.06 203 VAL A N 1
ATOM 1666 C CA . VAL A 1 203 ? -1.506 -4.465 -20.388 1.00 98.06 203 VAL A CA 1
ATOM 1667 C C . VAL A 1 203 ? -2.098 -5.501 -21.349 1.00 98.06 203 VAL A C 1
ATOM 1669 O O . VAL A 1 203 ? -2.840 -6.381 -20.922 1.00 98.06 203 VAL A O 1
ATOM 1672 N N . ASP A 1 204 ? -1.754 -5.435 -22.633 1.00 96.88 204 ASP A N 1
ATOM 1673 C CA . ASP A 1 204 ? -2.406 -6.218 -23.688 1.00 96.88 204 ASP A CA 1
ATOM 1674 C C . ASP A 1 204 ? -1.818 -7.627 -23.835 1.00 96.88 204 ASP A C 1
ATOM 1676 O O . ASP A 1 204 ? -2.530 -8.576 -24.163 1.00 96.88 204 ASP A O 1
ATOM 1680 N N . SER A 1 205 ? -0.504 -7.773 -23.637 1.00 96.62 205 SER A N 1
ATOM 1681 C CA . SER A 1 205 ? 0.208 -9.036 -23.876 1.00 96.62 205 SER A CA 1
ATOM 1682 C C . SER A 1 205 ? 0.474 -9.835 -22.609 1.00 96.62 205 SER A C 1
ATOM 1684 O O . SER A 1 205 ? 0.651 -11.052 -22.714 1.00 96.62 205 SER A O 1
ATOM 1686 N N . VAL A 1 206 ? 0.564 -9.173 -21.450 1.00 98.31 206 VAL A N 1
ATOM 1687 C CA . VAL A 1 206 ? 0.792 -9.825 -20.149 1.00 98.31 206 VAL A CA 1
A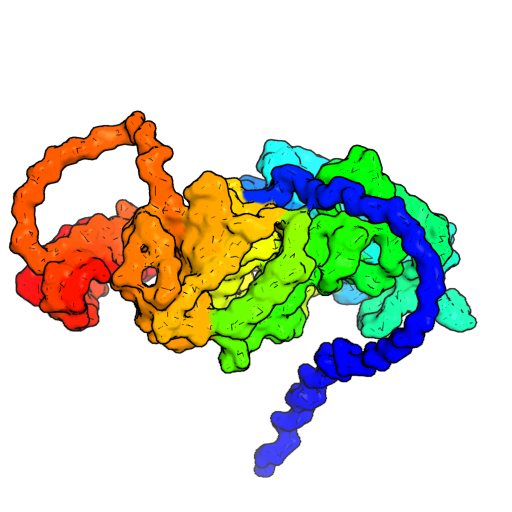TOM 1688 C C . VAL A 1 206 ? -0.481 -9.861 -19.307 1.00 98.31 206 VAL A C 1
ATOM 1690 O O . VAL A 1 206 ? -0.685 -10.826 -18.580 1.00 98.31 206 VAL A O 1
ATOM 1693 N N . GLY A 1 207 ? -1.368 -8.877 -19.469 1.00 97.56 207 GLY A N 1
ATOM 1694 C CA . GLY A 1 207 ? -2.656 -8.849 -18.785 1.00 97.56 207 GLY A CA 1
ATOM 1695 C C . GLY A 1 207 ? -2.599 -8.224 -17.398 1.00 97.56 207 GLY A C 1
ATOM 1696 O O . GLY A 1 207 ? -3.450 -8.548 -16.579 1.00 97.56 207 GLY A O 1
ATOM 1697 N N . VAL A 1 208 ? -1.623 -7.353 -17.109 1.00 98.44 208 VAL A N 1
ATOM 1698 C CA . VAL A 1 208 ? -1.606 -6.626 -15.828 1.00 98.44 208 VAL A CA 1
ATOM 1699 C C . VAL A 1 208 ? -2.832 -5.710 -15.709 1.00 98.44 208 VAL A C 1
ATOM 1701 O O . VAL A 1 208 ? -3.357 -5.196 -16.702 1.00 98.44 208 VAL A O 1
ATOM 1704 N N . ASP A 1 209 ? -3.280 -5.499 -14.477 1.00 98.31 209 ASP A N 1
ATOM 1705 C CA . ASP A 1 209 ? -4.466 -4.713 -14.125 1.00 98.31 209 ASP A CA 1
ATOM 1706 C C . ASP A 1 209 ? -4.135 -3.256 -13.792 1.00 98.31 209 ASP A C 1
ATOM 1708 O O . ASP A 1 209 ? -5.024 -2.456 -13.497 1.00 98.31 209 ASP A O 1
ATOM 1712 N N . GLY A 1 210 ? -2.855 -2.888 -13.826 1.00 98.00 210 GLY A N 1
ATOM 1713 C CA . GLY A 1 210 ? -2.428 -1.549 -13.470 1.00 98.00 210 GLY A CA 1
ATOM 1714 C C . GLY A 1 210 ? -0.932 -1.407 -13.242 1.00 98.00 210 GLY A C 1
ATOM 1715 O O . GLY A 1 210 ? -0.155 -2.348 -13.417 1.00 98.00 210 GLY A O 1
ATOM 1716 N N . PHE A 1 211 ? -0.556 -0.208 -12.809 1.00 98.75 211 PHE A N 1
ATOM 1717 C CA . PHE A 1 211 ? 0.827 0.177 -12.561 1.00 98.75 211 PHE A CA 1
ATOM 1718 C C . PHE A 1 211 ? 0.950 0.991 -11.274 1.00 98.75 211 PHE A C 1
ATOM 1720 O O . PHE A 1 211 ? 0.087 1.820 -10.974 1.00 98.75 211 PHE A O 1
ATOM 1727 N N . ARG A 1 212 ? 2.052 0.789 -10.548 1.00 98.81 212 ARG A N 1
ATOM 1728 C CA . ARG A 1 212 ? 2.575 1.762 -9.583 1.00 98.81 212 ARG A CA 1
ATOM 1729 C C . ARG A 1 212 ? 3.693 2.533 -10.273 1.00 98.81 212 ARG A C 1
ATOM 1731 O O . ARG A 1 212 ? 4.605 1.917 -10.800 1.00 98.81 212 ARG A O 1
ATOM 1738 N N . PHE A 1 213 ? 3.616 3.853 -10.303 1.00 98.62 213 PHE A N 1
ATOM 1739 C CA . PHE A 1 213 ? 4.575 4.701 -10.999 1.00 98.62 213 PHE A CA 1
ATOM 1740 C C . PHE A 1 213 ? 5.587 5.266 -10.018 1.00 98.62 213 PHE A C 1
ATOM 1742 O O . PHE A 1 213 ? 5.199 5.932 -9.060 1.00 98.62 213 PHE A O 1
ATOM 1749 N N . ASP A 1 214 ? 6.856 4.980 -10.280 1.00 97.56 214 ASP A N 1
ATOM 1750 C CA . ASP A 1 214 ? 7.998 5.428 -9.491 1.00 97.56 214 ASP A CA 1
ATOM 1751 C C . ASP A 1 214 ? 8.313 6.906 -9.731 1.00 97.56 214 ASP A C 1
ATOM 1753 O O . ASP A 1 214 ? 8.282 7.365 -10.878 1.00 97.56 214 ASP A O 1
ATOM 1757 N N . ALA A 1 215 ? 8.644 7.626 -8.655 1.00 92.56 215 ALA A N 1
ATOM 1758 C CA . ALA A 1 215 ? 9.189 8.980 -8.690 1.00 92.56 215 ALA A CA 1
ATOM 1759 C C . ALA A 1 215 ? 8.432 9.934 -9.637 1.00 92.56 215 ALA A C 1
ATOM 1761 O O . ALA A 1 215 ? 9.049 10.656 -10.426 1.00 92.56 215 ALA A O 1
ATOM 1762 N N . VAL A 1 216 ? 7.093 9.936 -9.573 1.00 94.56 216 VAL A N 1
ATOM 1763 C CA . VAL A 1 216 ? 6.239 10.626 -10.564 1.00 94.56 216 VAL A CA 1
ATOM 1764 C C . VAL A 1 216 ? 6.539 12.115 -10.697 1.00 94.56 216 VAL A C 1
ATOM 1766 O O . VAL A 1 216 ? 6.442 12.640 -11.799 1.00 94.56 216 VAL A O 1
ATOM 1769 N N . ASP A 1 217 ? 6.968 12.764 -9.610 1.00 91.44 217 ASP A N 1
ATOM 1770 C CA . ASP A 1 217 ? 7.301 14.194 -9.567 1.00 91.44 217 ASP A CA 1
ATOM 1771 C C . ASP A 1 217 ? 8.537 14.556 -10.420 1.00 91.44 217 ASP A C 1
ATOM 1773 O O . ASP A 1 217 ? 8.788 15.732 -10.680 1.00 91.44 217 ASP A O 1
ATOM 1777 N N . PHE A 1 218 ? 9.337 13.567 -10.840 1.00 94.69 218 PHE A N 1
ATOM 1778 C CA . PHE A 1 218 ? 10.464 13.768 -11.758 1.00 94.69 218 PHE A CA 1
ATOM 1779 C C . PHE A 1 218 ? 10.062 13.661 -13.236 1.00 94.69 218 PHE A C 1
ATOM 1781 O O . PHE A 1 218 ? 10.865 13.967 -14.113 1.00 94.69 218 PHE A O 1
ATOM 1788 N N . VAL A 1 219 ? 8.832 13.238 -13.528 1.00 96.88 219 VAL A N 1
ATOM 1789 C CA . VAL A 1 219 ? 8.305 13.108 -14.890 1.00 96.88 219 VAL A CA 1
ATOM 1790 C C . VAL A 1 219 ? 7.314 14.248 -15.129 1.00 96.88 219 VAL A C 1
ATOM 1792 O O . VAL A 1 219 ? 6.468 14.488 -14.271 1.00 96.88 219 VAL A O 1
ATOM 1795 N N . PRO A 1 220 ? 7.386 14.974 -16.259 1.00 97.06 220 PRO A N 1
ATOM 1796 C CA . PRO A 1 220 ? 6.539 16.142 -16.466 1.00 97.06 220 PRO A CA 1
ATOM 1797 C C . PRO A 1 220 ? 5.051 15.774 -16.538 1.00 97.06 220 PRO A C 1
ATOM 1799 O O . PRO A 1 220 ? 4.670 14.812 -17.204 1.00 97.06 220 PRO A O 1
ATOM 1802 N N . ASP A 1 221 ? 4.208 16.595 -15.909 1.00 97.12 221 ASP A N 1
ATOM 1803 C CA . ASP A 1 221 ? 2.747 16.430 -15.870 1.00 97.12 221 ASP A CA 1
ATOM 1804 C C . ASP A 1 221 ? 2.126 16.215 -17.256 1.00 97.12 221 ASP A C 1
ATOM 1806 O O . ASP A 1 221 ? 1.248 15.369 -17.421 1.00 97.12 221 ASP A O 1
ATOM 1810 N N . ASP A 1 222 ? 2.621 16.922 -18.275 1.00 97.81 222 ASP A N 1
ATOM 1811 C CA . ASP A 1 222 ? 2.096 16.837 -19.641 1.00 97.81 222 ASP A CA 1
ATOM 1812 C C . ASP A 1 222 ? 2.311 15.458 -20.293 1.00 97.81 222 ASP A C 1
ATOM 1814 O O . ASP A 1 222 ? 1.583 15.086 -21.213 1.00 97.81 222 ASP A O 1
ATOM 1818 N N . PHE A 1 223 ? 3.275 14.663 -19.818 1.00 98.44 223 PHE A N 1
ATOM 1819 C CA . PHE A 1 223 ? 3.406 13.266 -20.219 1.00 98.44 223 PHE A CA 1
ATOM 1820 C C . PHE A 1 223 ? 2.304 12.417 -19.592 1.00 98.44 223 PHE A C 1
ATOM 1822 O O . PHE A 1 223 ? 1.732 11.569 -20.275 1.00 98.44 223 PHE A O 1
ATOM 1829 N N . TRP A 1 224 ? 1.958 12.649 -18.326 1.00 97.88 224 TRP A N 1
ATOM 1830 C CA . TRP A 1 224 ? 0.870 11.924 -17.669 1.00 97.88 224 TRP A CA 1
ATOM 1831 C C . TRP A 1 224 ? -0.496 12.270 -18.276 1.00 97.88 224 TRP A C 1
ATOM 1833 O O . TRP A 1 224 ? -1.297 11.360 -18.505 1.00 97.88 224 TRP A O 1
ATOM 1843 N N . GLU A 1 225 ? -0.719 13.538 -18.642 1.00 97.56 225 GLU A N 1
ATOM 1844 C CA . GLU A 1 225 ? -1.909 13.993 -19.384 1.00 97.56 225 GLU A CA 1
ATOM 1845 C C . GLU A 1 225 ? -2.062 13.307 -20.754 1.00 97.56 225 GLU A C 1
ATOM 1847 O O . GLU A 1 225 ? -3.176 13.174 -21.265 1.00 97.56 225 GLU A O 1
ATOM 1852 N N . GLU A 1 226 ? -0.963 12.848 -21.356 1.00 97.69 226 GLU A N 1
ATOM 1853 C CA . GLU A 1 226 ? -0.959 12.090 -22.610 1.00 97.69 226 GLU A CA 1
ATOM 1854 C C . GLU A 1 226 ? -1.106 10.579 -22.365 1.00 97.69 226 GLU A C 1
ATOM 1856 O O . GLU A 1 226 ? -1.957 9.910 -22.964 1.00 97.69 226 GLU A O 1
ATOM 1861 N N . ALA A 1 227 ? -0.285 10.030 -21.470 1.00 98.12 227 ALA A N 1
ATOM 1862 C CA . ALA A 1 227 ? -0.147 8.598 -21.259 1.00 98.12 227 ALA A CA 1
ATOM 1863 C C . ALA A 1 227 ? -1.378 7.975 -20.594 1.00 98.12 227 ALA A C 1
ATOM 1865 O O . ALA A 1 227 ? -1.833 6.910 -21.022 1.00 98.12 227 ALA A O 1
ATOM 1866 N N . ILE A 1 228 ? -1.946 8.624 -19.574 1.00 97.6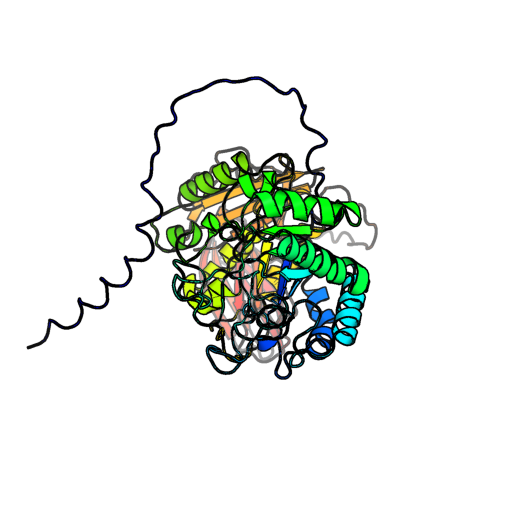2 228 ILE A N 1
ATOM 1867 C CA . ILE A 1 228 ? -3.067 8.063 -18.810 1.00 97.62 228 ILE A CA 1
ATOM 1868 C C . ILE A 1 228 ? -4.314 7.900 -19.692 1.00 97.62 228 ILE A C 1
ATOM 1870 O O . ILE A 1 228 ? -4.852 6.786 -19.744 1.00 97.62 228 ILE A O 1
ATOM 1874 N N . PRO A 1 229 ? -4.765 8.920 -20.454 1.00 96.75 229 PRO A N 1
ATOM 1875 C CA . PRO A 1 229 ? -5.868 8.738 -21.392 1.00 96.75 229 PRO A CA 1
ATOM 1876 C C . PRO A 1 229 ? -5.573 7.691 -22.469 1.00 96.75 229 PRO A C 1
ATOM 1878 O O . PRO A 1 229 ? -6.473 6.938 -22.838 1.00 96.75 229 PRO A O 1
ATOM 1881 N N . ALA A 1 230 ? -4.330 7.600 -22.956 1.00 96.50 230 ALA A N 1
ATOM 1882 C CA . ALA A 1 230 ? -3.949 6.606 -23.958 1.00 96.50 230 ALA A CA 1
ATOM 1883 C C . ALA A 1 230 ? -4.046 5.163 -23.430 1.00 96.50 230 ALA A C 1
ATOM 1885 O O . ALA A 1 230 ? -4.478 4.274 -24.164 1.00 96.50 230 ALA A O 1
ATOM 1886 N N . LEU A 1 231 ? -3.684 4.927 -22.165 1.00 95.88 231 LEU A N 1
ATOM 1887 C CA . LEU A 1 231 ? -3.821 3.625 -21.502 1.00 95.88 231 LEU A CA 1
ATOM 1888 C C . LEU A 1 231 ? -5.288 3.287 -21.214 1.00 95.88 231 LEU A C 1
ATOM 1890 O O . LEU A 1 231 ? -5.766 2.202 -21.553 1.00 95.88 231 LEU A O 1
ATOM 1894 N N . LYS A 1 232 ? -6.028 4.240 -20.639 1.00 94.50 232 LYS A N 1
ATOM 1895 C CA . LYS A 1 232 ? -7.437 4.045 -20.276 1.00 94.50 232 LYS A CA 1
ATOM 1896 C C . LYS A 1 232 ? -8.380 4.008 -21.489 1.00 94.50 232 LYS A C 1
ATOM 1898 O O . LYS A 1 232 ? -9.531 3.604 -21.346 1.00 94.50 232 LYS A O 1
ATOM 1903 N N . LEU A 1 233 ? -7.917 4.358 -22.695 1.00 92.31 233 LEU A N 1
ATOM 1904 C CA . LEU A 1 233 ? -8.719 4.273 -23.923 1.00 92.31 233 LEU A CA 1
ATOM 1905 C C . LEU A 1 233 ? -9.148 2.833 -24.251 1.00 92.31 233 LEU A C 1
ATOM 1907 O O . LEU A 1 233 ? -10.291 2.613 -24.650 1.00 92.31 233 LEU A O 1
ATOM 1911 N N . THR A 1 234 ? -8.240 1.861 -24.119 1.00 85.81 234 THR A N 1
ATOM 1912 C CA . THR A 1 234 ? -8.519 0.439 -24.402 1.00 85.81 234 THR A CA 1
ATOM 1913 C C . THR A 1 234 ? -8.846 -0.349 -23.143 1.00 85.81 234 THR A C 1
ATOM 1915 O O . THR A 1 234 ? -9.632 -1.296 -23.198 1.00 85.81 234 THR A O 1
ATOM 1918 N N . ARG A 1 235 ? -8.272 0.055 -22.010 1.00 92.06 235 ARG A N 1
ATOM 1919 C CA . ARG A 1 235 ? -8.469 -0.567 -20.704 1.00 92.06 235 ARG A CA 1
ATOM 1920 C C . ARG A 1 235 ? -8.834 0.503 -19.683 1.00 92.06 235 ARG A C 1
ATOM 1922 O O . ARG A 1 235 ? -7.983 0.912 -18.892 1.00 92.06 235 ARG A O 1
ATOM 1929 N N . PRO A 1 236 ? -10.086 1.000 -19.709 1.00 92.00 236 PRO A N 1
ATOM 1930 C CA . PRO A 1 236 ? -10.510 2.033 -18.772 1.00 92.00 236 PRO A CA 1
ATOM 1931 C C . PRO A 1 236 ? -10.285 1.567 -17.331 1.00 92.00 236 PRO A C 1
ATOM 1933 O O . PRO A 1 236 ? -9.831 2.353 -16.508 1.00 92.00 236 PRO A O 1
ATOM 1936 N N . ASP A 1 237 ? -10.461 0.261 -17.093 1.00 91.69 237 ASP A N 1
ATOM 1937 C CA . ASP A 1 237 ? -10.337 -0.444 -15.822 1.00 91.69 237 ASP A CA 1
ATOM 1938 C C . ASP A 1 237 ? -8.948 -0.540 -15.194 1.00 91.69 237 ASP A C 1
ATOM 1940 O O . ASP A 1 237 ? -8.855 -1.055 -14.077 1.00 91.69 237 ASP A O 1
ATOM 1944 N N . LEU A 1 238 ? -7.905 -0.027 -15.855 1.00 95.50 238 LEU A N 1
ATOM 1945 C CA . LEU A 1 238 ? -6.558 0.008 -15.290 1.00 95.50 238 LEU A CA 1
ATOM 1946 C C . LEU A 1 238 ? -6.501 0.838 -14.015 1.00 95.50 238 LEU A C 1
ATOM 1948 O O . LEU A 1 238 ? -7.018 1.956 -13.969 1.00 95.50 238 LEU A O 1
ATOM 1952 N N . PHE A 1 239 ? -5.788 0.311 -13.026 1.00 96.62 239 PHE A N 1
ATOM 1953 C CA . PHE A 1 239 ? -5.509 0.995 -11.774 1.00 96.62 239 PHE A CA 1
ATOM 1954 C C . PHE A 1 239 ? -4.121 1.633 -11.779 1.00 96.62 239 PHE A C 1
ATOM 1956 O O . PHE A 1 239 ? -3.107 0.946 -11.902 1.00 96.62 239 PHE A O 1
ATOM 1963 N N . LEU A 1 240 ? -4.066 2.953 -11.638 1.00 97.38 240 LEU A N 1
ATOM 1964 C CA . LEU A 1 240 ? -2.840 3.737 -11.736 1.00 97.38 240 LEU A CA 1
ATOM 1965 C C . LEU A 1 240 ? -2.521 4.377 -10.381 1.00 97.38 240 LEU A C 1
ATOM 1967 O O . LEU A 1 240 ? -3.194 5.312 -9.942 1.00 97.38 240 LEU A O 1
ATOM 1971 N N . LEU A 1 241 ? -1.485 3.861 -9.721 1.00 97.88 241 LEU A N 1
ATOM 1972 C CA . LEU A 1 241 ? -0.987 4.333 -8.432 1.00 97.88 241 LEU A CA 1
ATOM 1973 C C . LEU A 1 241 ? 0.251 5.210 -8.639 1.00 97.88 241 LEU A C 1
ATOM 1975 O O . LEU A 1 241 ? 1.274 4.724 -9.103 1.00 97.88 241 LEU A O 1
ATOM 1979 N N . ALA A 1 242 ? 0.196 6.476 -8.247 1.00 98.06 242 ALA A N 1
ATOM 1980 C CA . ALA A 1 242 ? 1.335 7.384 -8.311 1.00 98.06 242 ALA A CA 1
ATOM 1981 C C . ALA A 1 242 ? 2.123 7.411 -6.994 1.00 98.06 242 ALA A C 1
ATOM 1983 O O . ALA A 1 242 ? 1.571 7.720 -5.931 1.00 98.06 242 ALA A O 1
ATOM 1984 N N . GLU A 1 243 ? 3.429 7.156 -7.053 1.00 96.50 243 GLU A N 1
ATOM 1985 C CA . GLU A 1 243 ? 4.338 7.433 -5.946 1.00 96.50 243 GLU A CA 1
ATOM 1986 C C . GLU A 1 243 ? 4.683 8.925 -5.883 1.00 96.50 243 GLU A C 1
ATOM 1988 O O . GLU A 1 243 ? 5.753 9.371 -6.285 1.00 96.50 243 GLU A O 1
ATOM 1993 N N . GLY A 1 244 ? 3.762 9.714 -5.344 1.00 88.75 244 GLY A N 1
ATOM 1994 C CA . GLY A 1 244 ? 3.991 11.134 -5.118 1.00 88.75 244 GLY A CA 1
ATOM 1995 C C . GLY A 1 244 ? 2.988 11.728 -4.134 1.00 88.75 244 GLY A C 1
ATOM 1996 O O . GLY A 1 244 ? 1.884 11.189 -3.949 1.00 88.75 244 GLY A O 1
ATOM 1997 N N . PRO A 1 245 ? 3.350 12.820 -3.446 1.00 79.31 245 PRO A N 1
ATOM 1998 C CA . PRO A 1 245 ? 2.402 13.604 -2.679 1.00 79.31 245 PRO A CA 1
ATOM 1999 C C . PRO A 1 245 ? 1.539 14.487 -3.599 1.00 79.31 245 PRO A C 1
ATOM 2001 O O . PRO A 1 245 ? 1.906 14.824 -4.716 1.00 79.31 245 PRO A O 1
ATOM 2004 N N . GLY A 1 246 ? 0.396 14.939 -3.088 1.00 85.50 246 GLY A N 1
ATOM 2005 C CA . GLY A 1 246 ? -0.349 16.049 -3.685 1.00 85.50 246 GLY A CA 1
ATOM 2006 C C . GLY A 1 246 ? -1.592 15.657 -4.482 1.00 85.50 246 GLY A C 1
ATOM 2007 O O . GLY A 1 246 ? -1.694 14.586 -5.072 1.00 85.50 246 GLY A O 1
ATOM 2008 N N . GLU A 1 247 ? -2.560 16.568 -4.476 1.00 88.88 247 GLU A N 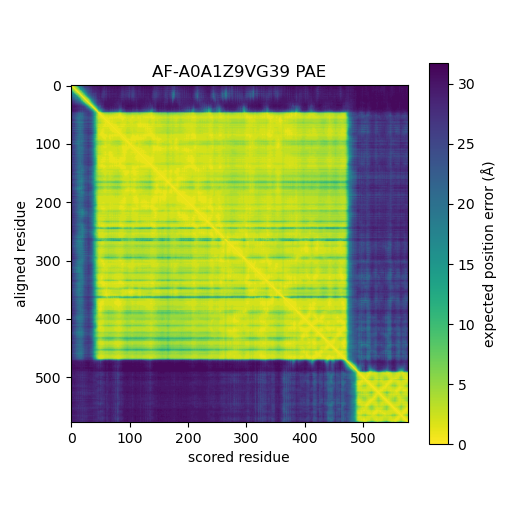1
ATOM 2009 C CA . GLU A 1 247 ? -3.874 16.380 -5.099 1.00 88.88 247 GLU A CA 1
ATOM 2010 C C . GLU A 1 247 ? -3.843 16.483 -6.629 1.00 88.88 247 GLU A C 1
ATOM 2012 O O . GLU A 1 247 ? -4.658 15.836 -7.286 1.00 88.88 247 GLU A O 1
ATOM 2017 N N . HIS A 1 248 ? -2.877 17.227 -7.185 1.00 92.50 248 HIS A N 1
ATOM 2018 C CA . HIS A 1 248 ? -2.724 17.440 -8.628 1.00 92.50 248 HIS A CA 1
ATOM 2019 C C . HIS A 1 248 ? -2.582 16.122 -9.408 1.00 92.50 248 HIS A C 1
ATOM 2021 O O . HIS A 1 248 ? -3.147 15.986 -10.485 1.00 92.50 248 HIS A O 1
ATOM 2027 N N . LEU A 1 249 ? -1.947 15.096 -8.826 1.00 94.44 249 LEU A N 1
A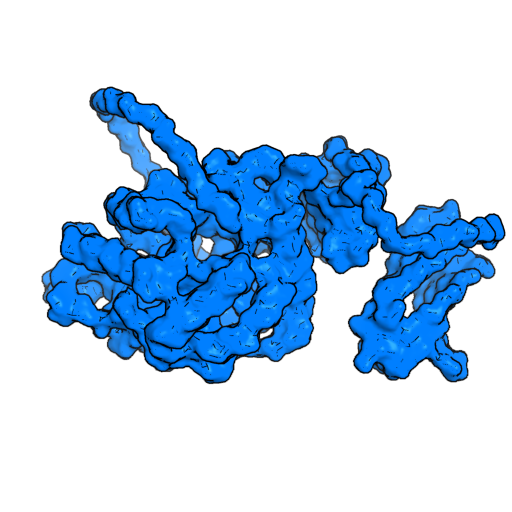TOM 2028 C CA . LEU A 1 249 ? -1.833 13.768 -9.440 1.00 94.44 249 LEU A CA 1
ATOM 2029 C C . LEU A 1 249 ? -3.209 13.152 -9.741 1.00 94.44 249 LEU A C 1
ATOM 2031 O O . LEU A 1 249 ? -3.396 12.488 -10.757 1.00 94.44 249 LEU A O 1
ATOM 2035 N N . MET A 1 250 ? -4.208 13.404 -8.894 1.00 92.12 250 MET A N 1
ATOM 2036 C CA . MET A 1 250 ? -5.569 12.928 -9.156 1.00 92.12 250 MET A CA 1
ATOM 2037 C C . MET A 1 250 ? -6.199 13.688 -10.331 1.00 92.12 250 MET A C 1
ATOM 2039 O O . MET A 1 250 ? -6.998 13.119 -11.065 1.00 92.12 250 MET A O 1
ATOM 2043 N N . GLU A 1 251 ? -5.831 14.955 -10.539 1.00 91.69 251 GLU A N 1
ATOM 2044 C CA . GLU A 1 251 ? -6.293 15.776 -11.668 1.00 91.69 251 GLU A CA 1
ATOM 2045 C C . GLU A 1 251 ? -5.680 15.321 -13.001 1.00 91.69 251 GLU A C 1
ATOM 2047 O O . GLU A 1 251 ? -6.366 15.366 -14.020 1.00 91.69 251 GLU A O 1
ATOM 2052 N N . LEU A 1 252 ? -4.446 14.800 -12.980 1.00 94.00 252 LEU A N 1
ATOM 2053 C CA . LEU A 1 252 ? -3.783 14.195 -14.146 1.00 94.00 252 LEU A CA 1
ATOM 2054 C C . LEU A 1 252 ? -4.416 12.865 -14.582 1.00 94.00 252 LEU A C 1
ATOM 2056 O O . LEU A 1 252 ? -4.208 12.417 -15.708 1.00 94.00 252 LEU A O 1
ATOM 2060 N N . GLY A 1 253 ? -5.202 12.227 -13.711 1.00 92.81 253 GLY A N 1
ATOM 2061 C CA . GLY A 1 253 ? -5.923 10.995 -14.031 1.00 92.81 253 GLY A CA 1
ATOM 2062 C C . GLY A 1 253 ? -5.487 9.755 -13.248 1.00 92.81 253 GLY A C 1
ATOM 2063 O O . GLY A 1 253 ? -6.043 8.684 -13.501 1.00 92.81 253 GLY A O 1
ATOM 2064 N N . PHE A 1 254 ? -4.534 9.866 -12.314 1.00 95.25 254 PHE A N 1
ATOM 2065 C CA . PHE A 1 254 ? -4.173 8.753 -11.430 1.00 95.25 254 PHE A CA 1
ATOM 2066 C C . PHE A 1 254 ? -5.337 8.386 -10.502 1.00 95.25 254 PHE A C 1
ATOM 2068 O O . PHE A 1 254 ? -6.080 9.255 -10.047 1.00 95.25 254 PHE A O 1
ATOM 2075 N N . ASP A 1 255 ? -5.477 7.095 -10.193 1.00 93.56 255 ASP A N 1
ATOM 2076 C CA . ASP A 1 255 ? -6.563 6.590 -9.347 1.00 93.56 255 ASP A CA 1
ATOM 2077 C C . ASP A 1 255 ? -6.226 6.694 -7.850 1.00 93.56 255 ASP A C 1
ATOM 2079 O O . ASP A 1 255 ? -7.121 6.730 -7.009 1.00 93.56 255 ASP A O 1
ATOM 2083 N N . MET A 1 256 ? -4.939 6.696 -7.492 1.00 95.25 256 MET A N 1
ATOM 2084 C CA . MET A 1 256 ? -4.496 6.765 -6.100 1.00 95.25 256 MET A CA 1
ATOM 2085 C C . MET A 1 256 ? -3.057 7.267 -6.000 1.00 95.25 256 MET A C 1
ATOM 2087 O O . MET A 1 256 ? -2.250 7.052 -6.901 1.00 95.25 256 MET A O 1
ATOM 2091 N N . ASN A 1 257 ? -2.708 7.896 -4.880 1.00 96.00 257 ASN A N 1
ATOM 2092 C CA . ASN A 1 257 ? -1.328 8.234 -4.544 1.00 96.00 257 ASN A CA 1
ATOM 2093 C C . ASN A 1 257 ? -1.013 8.067 -3.043 1.00 96.00 257 ASN A C 1
ATOM 2095 O O . ASN A 1 257 ? -1.888 7.759 -2.227 1.00 96.00 257 ASN A O 1
ATOM 2099 N N . TYR A 1 258 ? 0.262 8.223 -2.680 1.00 96.19 258 TYR A N 1
ATOM 2100 C CA . TYR A 1 258 ? 0.806 7.850 -1.367 1.00 96.19 258 TYR A CA 1
ATOM 2101 C C . TYR A 1 258 ? 0.507 8.870 -0.272 1.00 96.19 258 TYR A C 1
ATOM 2103 O O . TYR A 1 258 ? 0.849 10.048 -0.405 1.00 96.19 258 TYR A O 1
ATOM 2111 N N . SER A 1 259 ? -0.005 8.413 0.877 1.00 94.94 259 SER A N 1
ATOM 2112 C CA . SER A 1 259 ? -0.099 9.237 2.090 1.00 94.94 259 SER A CA 1
ATOM 2113 C C . SER A 1 259 ? 1.234 9.307 2.847 1.00 94.94 259 SER A C 1
ATOM 2115 O O . SER A 1 259 ? 1.356 8.828 3.971 1.00 94.94 259 SER A O 1
ATOM 2117 N N . TRP A 1 260 ? 2.254 9.930 2.246 1.00 93.88 260 TRP A N 1
ATOM 2118 C CA . TRP A 1 260 ? 3.564 10.131 2.887 1.00 93.88 260 TRP A CA 1
ATOM 2119 C C . TRP A 1 260 ? 3.465 10.871 4.232 1.00 93.88 260 TRP A C 1
ATOM 2121 O O . TRP A 1 260 ? 4.148 10.520 5.187 1.00 93.88 260 TRP A O 1
ATOM 2131 N N . ASP A 1 261 ? 2.528 11.808 4.374 1.00 93.81 261 ASP A N 1
ATOM 2132 C CA . ASP A 1 261 ? 2.284 12.509 5.641 1.00 93.81 261 ASP A CA 1
ATOM 2133 C C . ASP A 1 261 ? 1.731 11.605 6.761 1.00 93.81 261 ASP A C 1
ATOM 2135 O O . ASP A 1 261 ? 1.746 11.990 7.935 1.00 93.81 261 ASP A O 1
ATOM 2139 N N . PHE A 1 262 ? 1.239 10.405 6.433 1.00 94.94 262 PHE A N 1
ATOM 2140 C CA . PHE A 1 262 ? 0.861 9.416 7.436 1.00 94.94 262 PHE A CA 1
ATOM 2141 C C . PHE A 1 262 ? 2.102 8.865 8.155 1.00 94.94 262 PHE A C 1
ATOM 2143 O O . PHE A 1 262 ? 2.158 8.863 9.387 1.00 94.94 262 PHE A O 1
ATOM 2150 N N . TYR A 1 263 ? 3.131 8.464 7.403 1.00 88.31 263 TYR A N 1
ATOM 2151 C CA . TYR A 1 263 ? 4.353 7.871 7.955 1.00 88.31 263 TYR A CA 1
ATOM 2152 C C . TYR A 1 263 ? 5.646 8.398 7.308 1.00 88.31 263 TYR A C 1
ATOM 2154 O O . TYR A 1 263 ? 6.488 8.913 8.042 1.00 88.31 263 TYR A O 1
ATOM 2162 N N . GLY A 1 264 ? 5.772 8.269 5.987 1.00 85.56 264 GLY A N 1
ATOM 2163 C CA . GLY A 1 264 ? 6.838 8.762 5.102 1.00 85.56 264 GLY A CA 1
ATOM 2164 C C . GLY A 1 264 ? 8.140 9.317 5.687 1.00 85.56 264 GLY A C 1
ATOM 2165 O O . GLY A 1 264 ? 8.150 10.378 6.315 1.00 85.56 264 GLY A O 1
ATOM 2166 N N . PHE A 1 265 ? 9.250 8.644 5.381 1.00 81.75 265 PHE A N 1
ATOM 2167 C CA . PHE A 1 265 ? 10.644 9.010 5.643 1.00 81.75 265 PHE A CA 1
ATOM 2168 C C . PHE A 1 265 ? 10.875 9.482 7.086 1.00 81.75 265 PHE A C 1
ATOM 2170 O O . PHE A 1 265 ? 11.555 10.475 7.355 1.00 81.75 265 PHE A O 1
ATOM 2177 N N . GLY A 1 266 ? 10.216 8.806 8.034 1.00 77.38 266 GLY A N 1
ATOM 2178 C CA . GLY A 1 266 ? 10.266 9.115 9.465 1.00 77.38 266 GLY A CA 1
ATOM 2179 C C . GLY A 1 266 ? 9.614 10.444 9.884 1.00 77.38 266 GLY A C 1
ATOM 2180 O O . GLY A 1 266 ? 9.705 10.810 11.061 1.00 77.38 266 GLY A O 1
ATOM 2181 N N . GLY A 1 267 ? 8.963 11.165 8.965 1.00 84.06 267 GLY A N 1
ATOM 2182 C CA . GLY A 1 267 ? 8.423 12.514 9.170 1.00 84.06 267 GLY A CA 1
ATOM 2183 C C . GLY A 1 267 ? 6.903 12.608 9.343 1.00 84.06 267 GLY A C 1
ATOM 2184 O O . GLY A 1 267 ? 6.410 13.656 9.763 1.00 84.06 267 GLY A O 1
ATOM 2185 N N . GLY A 1 268 ? 6.158 11.544 9.046 1.00 93.00 268 GLY A N 1
ATOM 2186 C CA . GLY A 1 268 ? 4.698 11.536 9.114 1.00 93.00 268 GLY A CA 1
ATOM 2187 C C . GLY A 1 268 ? 4.116 11.599 10.532 1.00 93.00 268 GLY A C 1
ATOM 2188 O O . GLY A 1 268 ? 4.817 11.580 11.551 1.00 93.00 268 GLY A O 1
ATOM 2189 N N . ILE A 1 269 ? 2.785 11.648 10.614 1.00 96.75 269 ILE A N 1
ATOM 2190 C CA . ILE A 1 269 ? 2.058 11.770 11.885 1.00 96.75 269 ILE A CA 1
ATOM 2191 C C . ILE A 1 269 ? 2.324 10.597 12.846 1.00 96.75 269 ILE A C 1
ATOM 2193 O O . ILE A 1 269 ? 2.385 10.812 14.058 1.00 96.75 269 ILE A O 1
ATOM 2197 N N . LEU A 1 270 ? 2.547 9.377 12.342 1.00 96.25 270 LEU A N 1
ATOM 2198 C CA . LEU A 1 270 ? 2.810 8.199 13.179 1.00 96.25 270 LEU A CA 1
ATOM 2199 C C . LEU A 1 270 ? 4.127 8.302 13.993 1.00 96.25 270 LEU A C 1
ATOM 2201 O O . LEU A 1 270 ? 4.089 8.126 15.221 1.00 96.25 270 LEU A O 1
ATOM 2205 N N . PRO A 1 271 ? 5.289 8.633 13.388 1.00 94.31 271 PRO A N 1
ATOM 2206 C CA . PRO A 1 271 ? 6.511 8.954 14.123 1.00 94.31 271 PRO A CA 1
ATOM 2207 C C . PRO A 1 271 ? 6.328 10.062 15.162 1.00 94.31 271 PRO A C 1
ATOM 2209 O O . PRO A 1 271 ? 6.798 9.921 16.292 1.00 94.31 271 PRO A O 1
ATOM 2212 N N . LEU A 1 272 ? 5.613 11.141 14.821 1.00 95.69 272 LEU A N 1
ATOM 2213 C CA . LEU A 1 272 ? 5.388 12.265 15.737 1.00 95.69 272 LEU A CA 1
ATOM 2214 C C . LEU A 1 272 ? 4.572 11.855 16.971 1.00 95.69 272 LEU A C 1
ATOM 2216 O O . LEU A 1 272 ? 4.890 12.281 18.085 1.00 95.69 272 LEU A O 1
ATOM 2220 N N . ILE A 1 273 ? 3.565 10.994 16.795 1.00 96.44 273 ILE A N 1
ATOM 2221 C CA . ILE A 1 273 ? 2.794 10.403 17.900 1.00 96.44 273 ILE A CA 1
ATOM 2222 C C . ILE A 1 273 ? 3.695 9.506 18.757 1.00 96.44 273 ILE A C 1
ATOM 2224 O O . ILE A 1 273 ? 3.708 9.611 19.982 1.00 96.44 273 ILE A O 1
ATOM 2228 N N . THR A 1 274 ? 4.525 8.675 18.123 1.00 92.88 274 THR A N 1
ATOM 2229 C CA . THR A 1 274 ? 5.469 7.782 18.822 1.00 92.88 274 THR A CA 1
ATOM 2230 C C . THR A 1 274 ? 6.463 8.553 19.695 1.00 92.88 274 THR A C 1
ATOM 2232 O O . THR A 1 274 ? 6.815 8.109 20.790 1.00 92.88 274 THR A O 1
ATOM 2235 N N . GLN A 1 275 ? 6.897 9.724 19.229 1.00 92.50 275 GLN A N 1
ATOM 2236 C CA . GLN A 1 275 ? 7.818 10.615 19.935 1.00 92.50 275 GLN A CA 1
ATOM 2237 C C . GLN A 1 275 ? 7.127 11.475 21.011 1.00 92.50 275 GLN A C 1
ATOM 2239 O O . GLN A 1 275 ? 7.811 12.180 21.753 1.00 92.50 275 GLN A O 1
ATOM 2244 N N . GLY A 1 276 ? 5.793 11.432 21.112 1.00 93.44 276 GLY A N 1
ATOM 2245 C CA . GLY A 1 276 ? 5.007 12.269 22.024 1.00 93.44 276 GLY A CA 1
ATOM 2246 C C . GLY A 1 276 ? 4.950 13.747 21.623 1.00 93.44 276 GLY A C 1
ATOM 2247 O O . GLY A 1 276 ? 4.633 14.593 22.456 1.00 93.44 276 GLY A O 1
ATOM 2248 N N . VAL A 1 277 ? 5.292 14.067 20.369 1.00 95.56 277 VAL A N 1
ATOM 2249 C CA . VAL A 1 277 ? 5.219 15.424 19.797 1.00 95.56 277 VAL A CA 1
ATOM 2250 C C . VAL A 1 277 ? 3.807 15.724 19.287 1.00 95.56 277 VAL A C 1
ATOM 2252 O O . VAL A 1 277 ? 3.359 16.868 19.349 1.00 95.56 277 VAL A O 1
ATOM 2255 N N . ALA A 1 278 ? 3.111 14.696 18.803 1.00 97.25 278 ALA A N 1
ATOM 2256 C CA . ALA A 1 278 ? 1.729 14.744 18.343 1.00 97.25 278 ALA A CA 1
ATOM 2257 C C . ALA A 1 278 ? 0.842 13.803 19.173 1.00 97.25 278 ALA A C 1
ATOM 2259 O O . ALA A 1 278 ? 1.335 12.903 19.851 1.00 97.25 278 ALA A O 1
ATOM 2260 N N . ASP A 1 279 ? -0.471 14.013 19.113 1.00 97.62 279 ASP A N 1
ATOM 2261 C CA . ASP A 1 279 ? -1.465 13.231 19.849 1.00 97.62 279 ASP A CA 1
ATOM 2262 C C . ASP A 1 279 ? -2.672 12.866 18.957 1.00 97.62 279 ASP A C 1
ATOM 2264 O O . ASP A 1 279 ? -2.677 13.107 17.743 1.00 97.62 279 ASP A O 1
ATOM 2268 N N . ALA A 1 280 ? -3.731 12.299 19.538 1.00 98.00 280 ALA A N 1
ATOM 2269 C CA . ALA A 1 280 ? -4.939 11.949 18.795 1.00 98.00 280 ALA A CA 1
ATOM 2270 C C . ALA A 1 280 ? -5.666 13.169 18.196 1.00 98.00 280 ALA A C 1
ATOM 2272 O O . ALA A 1 280 ? -6.424 13.013 17.234 1.00 98.00 280 ALA A O 1
ATOM 2273 N N . ASN A 1 281 ? -5.477 14.384 18.719 1.00 98.00 281 ASN A N 1
ATOM 2274 C CA . ASN A 1 281 ? -6.032 15.596 18.111 1.00 98.00 281 ASN A CA 1
ATOM 2275 C C . ASN A 1 281 ? -5.223 15.999 16.876 1.00 98.00 281 ASN A C 1
ATOM 2277 O O . ASN A 1 281 ? -5.812 16.324 15.845 1.00 98.00 281 ASN A O 1
ATOM 2281 N N . SER A 1 282 ? -3.892 15.913 16.939 1.00 98.19 282 SER A N 1
ATOM 2282 C CA . SER A 1 282 ? -3.030 16.080 15.762 1.00 98.19 282 SER A CA 1
ATOM 2283 C C . SER A 1 282 ? -3.380 15.066 14.670 1.00 98.19 282 SER A C 1
ATOM 2285 O O . SER A 1 282 ? -3.518 15.448 13.508 1.00 98.19 282 SER A O 1
ATOM 2287 N N . PHE A 1 283 ? -3.628 13.803 15.041 1.00 97.75 283 PHE A N 1
ATOM 2288 C CA . PHE A 1 283 ? -4.096 12.782 14.100 1.00 97.75 283 PHE A CA 1
ATOM 2289 C C . PHE A 1 283 ? -5.453 13.137 13.478 1.00 97.75 283 PHE A C 1
ATOM 2291 O O . PHE A 1 283 ? -5.646 12.982 12.276 1.00 97.75 283 PHE A O 1
ATOM 2298 N N . ARG A 1 284 ? -6.395 13.697 14.253 1.00 96.69 284 ARG A N 1
ATOM 2299 C CA . ARG A 1 284 ? -7.663 14.197 13.690 1.00 96.69 284 ARG A CA 1
ATOM 2300 C C . ARG A 1 284 ? -7.441 15.323 12.683 1.00 96.69 284 ARG A C 1
ATOM 2302 O O . ARG A 1 284 ? -8.123 15.341 11.664 1.00 96.69 284 ARG A O 1
ATOM 2309 N N . THR A 1 285 ? -6.517 16.242 12.948 1.00 97.00 285 THR A N 1
ATOM 2310 C CA . THR A 1 285 ? -6.164 17.308 11.997 1.00 97.00 285 THR A CA 1
ATOM 2311 C C . THR A 1 285 ? -5.609 16.731 10.697 1.00 97.00 285 THR A C 1
ATOM 2313 O O . THR A 1 285 ? -6.023 17.172 9.628 1.00 97.00 285 THR A O 1
ATOM 2316 N N . PHE A 1 286 ? -4.746 15.715 10.784 1.00 96.38 286 PHE A N 1
ATOM 2317 C CA . PHE A 1 286 ? -4.270 14.966 9.621 1.00 96.38 286 PHE A CA 1
ATOM 2318 C C . PHE A 1 286 ? -5.438 14.345 8.836 1.00 96.38 286 PHE A C 1
ATOM 2320 O O . PHE A 1 286 ? -5.592 14.637 7.654 1.00 96.38 286 PHE A O 1
ATOM 2327 N N . VAL A 1 287 ? -6.318 13.584 9.500 1.00 95.44 287 VAL A N 1
ATOM 2328 C CA . VAL A 1 287 ? -7.471 12.938 8.847 1.00 95.44 287 VAL A CA 1
ATOM 2329 C C . VAL A 1 287 ? -8.399 13.964 8.192 1.00 95.44 287 VAL A C 1
ATOM 2331 O O . VAL A 1 287 ? -8.769 13.783 7.043 1.00 95.44 287 VAL A O 1
ATOM 2334 N N . ASN A 1 288 ? -8.727 15.068 8.872 1.00 94.25 288 ASN A N 1
ATOM 2335 C CA . ASN A 1 288 ? -9.542 16.152 8.300 1.00 94.25 288 ASN A CA 1
ATOM 2336 C C . ASN A 1 288 ? -8.948 16.714 7.007 1.00 94.25 288 ASN A C 1
ATOM 2338 O O . ASN A 1 288 ? -9.673 17.057 6.080 1.00 94.25 288 ASN A O 1
ATOM 2342 N N . ARG A 1 289 ? -7.625 16.877 6.970 1.00 93.75 289 ARG A N 1
ATOM 2343 C CA . ARG A 1 289 ? -6.940 17.402 5.794 1.00 93.75 289 ARG A CA 1
ATOM 2344 C C . ARG A 1 289 ? -6.971 16.390 4.649 1.00 93.75 289 ARG A C 1
ATOM 2346 O O . ARG A 1 289 ? -7.251 16.800 3.531 1.00 93.75 289 ARG A O 1
ATOM 2353 N N . GLU A 1 290 ? -6.733 15.104 4.919 1.00 92.62 290 GLU A N 1
ATOM 2354 C CA . GLU A 1 290 ? -6.861 14.069 3.882 1.00 92.62 290 GLU A CA 1
ATOM 2355 C C . GLU A 1 290 ? -8.298 14.018 3.330 1.00 92.62 290 GLU A C 1
ATOM 2357 O O . GLU A 1 290 ? -8.459 14.051 2.119 1.00 92.62 290 GLU A O 1
ATOM 2362 N N . GLN A 1 291 ? -9.323 14.053 4.193 1.00 90.38 291 GLN A N 1
ATOM 2363 C CA . GLN A 1 291 ? -10.746 14.088 3.800 1.00 90.38 291 GLN A CA 1
ATOM 2364 C C . GLN A 1 291 ? -11.076 15.283 2.892 1.00 90.38 291 GLN A C 1
ATOM 2366 O O . GLN A 1 291 ? -11.735 15.151 1.866 1.00 90.38 291 GLN A O 1
ATOM 2371 N N . ASN A 1 292 ? -10.577 16.474 3.235 1.00 90.56 292 ASN A N 1
ATOM 2372 C CA . ASN A 1 292 ? -10.829 17.668 2.427 1.00 90.56 292 ASN A CA 1
ATOM 2373 C C . ASN A 1 292 ? -10.134 17.612 1.056 1.00 90.56 292 ASN A C 1
ATOM 2375 O O . ASN A 1 292 ? -10.718 18.047 0.065 1.00 90.56 292 ASN A O 1
ATOM 2379 N N . ASN A 1 293 ? -8.901 17.103 1.003 1.00 90.38 293 ASN A N 1
ATOM 2380 C CA . ASN A 1 293 ? -8.081 17.118 -0.212 1.00 90.38 293 ASN A CA 1
ATOM 2381 C C . ASN A 1 293 ? -8.389 15.935 -1.151 1.00 90.38 293 ASN A C 1
ATOM 2383 O O . ASN A 1 293 ? -8.223 16.041 -2.364 1.00 90.38 293 ASN A O 1
ATOM 2387 N N . TYR A 1 294 ? -8.848 14.809 -0.602 1.00 90.38 294 TYR A N 1
ATOM 2388 C CA . TYR A 1 294 ? -9.107 13.569 -1.333 1.00 90.38 294 TYR A CA 1
ATOM 2389 C C . TYR A 1 294 ? -10.547 13.107 -1.088 1.00 90.38 294 TYR A C 1
ATOM 2391 O O . TYR A 1 294 ? -10.790 12.138 -0.379 1.00 90.38 294 TYR A O 1
ATOM 2399 N N . SER A 1 295 ? -11.482 13.844 -1.689 1.00 86.00 295 SER A N 1
ATOM 2400 C CA . SER A 1 295 ? -12.927 13.570 -1.704 1.00 86.00 295 SER A CA 1
ATOM 2401 C C . SER A 1 295 ? -13.417 13.247 -3.121 1.00 86.00 295 SER A C 1
ATOM 2403 O O . SER A 1 295 ? -12.649 13.307 -4.087 1.00 86.00 295 SER A O 1
ATOM 2405 N N . ASN A 1 296 ? -14.714 12.968 -3.273 1.00 84.56 296 ASN A N 1
ATOM 2406 C CA . ASN A 1 296 ? -15.396 12.700 -4.540 1.00 84.56 296 ASN A CA 1
ATOM 2407 C C . ASN A 1 296 ? -14.809 11.510 -5.304 1.00 84.56 296 ASN A C 1
ATOM 2409 O O . ASN A 1 296 ? -14.468 11.620 -6.481 1.00 84.56 296 ASN A O 1
ATOM 2413 N N . GLY A 1 297 ? -14.672 10.372 -4.631 1.00 83.06 297 GLY A N 1
ATOM 2414 C CA . GLY A 1 297 ? -14.089 9.177 -5.234 1.00 83.06 297 GLY A CA 1
ATOM 2415 C C . GLY A 1 297 ? -12.623 8.992 -4.879 1.00 83.06 297 GLY A C 1
ATOM 2416 O O . GLY A 1 297 ? -12.204 7.858 -4.710 1.00 83.06 297 GLY A O 1
ATOM 2417 N N . LYS A 1 298 ? -11.863 10.075 -4.690 1.00 88.56 298 LYS A N 1
ATOM 2418 C CA . LYS A 1 298 ? -10.412 10.015 -4.470 1.00 88.56 298 LYS A CA 1
ATOM 2419 C C . LYS A 1 298 ? -10.077 9.351 -3.135 1.00 88.56 298 LYS A C 1
ATOM 2421 O O . LYS A 1 298 ? -10.750 9.563 -2.132 1.00 88.56 298 LYS A O 1
ATOM 2426 N N . TYR A 1 299 ? -9.000 8.574 -3.102 1.00 91.50 299 TYR A N 1
ATOM 2427 C CA . TYR A 1 299 ? -8.495 7.976 -1.868 1.00 91.50 299 TYR A CA 1
ATOM 2428 C C . TYR A 1 299 ? -6.985 7.760 -1.923 1.00 91.50 299 TYR A C 1
ATOM 2430 O O . TYR A 1 299 ? -6.331 7.948 -2.948 1.00 91.50 299 TYR A O 1
ATOM 2438 N N . ARG A 1 300 ? -6.422 7.401 -0.768 1.00 94.62 300 ARG A N 1
ATOM 2439 C CA . ARG A 1 300 ? -4.981 7.383 -0.515 1.00 94.62 300 ARG A CA 1
ATOM 2440 C C . ARG A 1 300 ? -4.492 5.986 -0.170 1.00 94.62 300 ARG A C 1
ATOM 2442 O O . ARG A 1 300 ? -5.241 5.192 0.403 1.00 94.62 300 ARG A O 1
ATOM 2449 N N . LEU A 1 301 ? -3.222 5.725 -0.471 1.00 97.06 301 LEU A N 1
ATOM 2450 C CA . LEU A 1 301 ? -2.510 4.549 0.019 1.00 97.06 301 LEU A CA 1
ATOM 2451 C C . LEU A 1 301 ? -1.990 4.814 1.435 1.00 97.06 301 LEU A C 1
ATOM 2453 O O . LEU A 1 301 ? -1.216 5.752 1.648 1.00 97.06 301 LEU A O 1
ATOM 2457 N N . TYR A 1 302 ? -2.388 3.970 2.384 1.00 97.12 302 TYR A N 1
ATOM 2458 C CA . TYR A 1 302 ? -1.915 3.992 3.766 1.00 97.12 302 TYR A CA 1
ATOM 2459 C C . TYR A 1 302 ? -1.066 2.770 4.065 1.00 97.12 302 TYR A C 1
ATOM 2461 O O . TYR A 1 302 ? -1.430 1.640 3.751 1.00 97.12 302 TYR A O 1
ATOM 2469 N N . PHE A 1 303 ? 0.061 2.996 4.724 1.00 96.88 303 PHE A N 1
ATOM 2470 C CA . PHE A 1 303 ? 1.048 1.964 4.985 1.00 96.88 303 PHE A CA 1
ATOM 2471 C C . PHE A 1 303 ? 1.822 2.274 6.263 1.00 96.88 303 PHE A C 1
ATOM 2473 O O . PHE A 1 303 ? 1.886 3.420 6.711 1.00 96.88 303 PHE A O 1
ATOM 2480 N N . VAL A 1 304 ? 2.412 1.238 6.851 1.00 96.12 304 VAL A N 1
ATOM 2481 C CA . VAL A 1 304 ? 3.400 1.365 7.938 1.00 96.12 304 VAL A CA 1
ATOM 2482 C C . VAL A 1 304 ? 4.794 0.909 7.495 1.00 96.12 304 VAL A C 1
ATOM 2484 O O . VAL A 1 304 ? 5.762 1.094 8.227 1.00 96.12 304 VAL A O 1
ATOM 2487 N N . SER A 1 305 ? 4.892 0.327 6.298 1.00 96.19 305 SER A N 1
ATOM 2488 C CA . SER A 1 305 ? 6.122 -0.013 5.591 1.00 96.19 305 SER A CA 1
ATOM 2489 C C . SER A 1 305 ? 5.833 -0.128 4.089 1.00 96.19 305 SER A C 1
ATOM 2491 O O . SER A 1 305 ? 4.690 -0.312 3.682 1.00 96.19 305 SER A O 1
ATOM 2493 N N . ASN A 1 306 ? 6.881 -0.006 3.290 1.00 97.12 306 ASN A N 1
ATOM 2494 C CA . ASN A 1 306 ? 6.974 -0.337 1.868 1.00 97.12 306 ASN A CA 1
ATOM 2495 C C . ASN A 1 306 ? 8.450 -0.697 1.595 1.00 97.12 306 ASN A C 1
ATOM 2497 O O . ASN A 1 306 ? 9.249 -0.716 2.542 1.00 97.12 306 ASN A O 1
ATOM 2501 N N . HIS A 1 307 ? 8.843 -0.968 0.350 1.00 97.25 307 HIS A N 1
ATOM 2502 C CA . HIS A 1 307 ? 10.240 -1.301 0.041 1.00 97.25 307 HIS A CA 1
ATOM 2503 C C . HIS A 1 307 ? 11.271 -0.254 0.506 1.00 97.25 307 HIS A C 1
ATOM 2505 O O . HIS A 1 307 ? 12.303 -0.640 1.063 1.00 97.25 307 HIS A O 1
ATOM 2511 N N . ASP A 1 308 ? 10.998 1.040 0.331 1.00 95.56 308 ASP A N 1
ATOM 2512 C CA . ASP A 1 308 ? 11.926 2.120 0.681 1.00 95.56 308 ASP A CA 1
ATOM 2513 C C . ASP A 1 308 ? 12.017 2.330 2.186 1.00 95.56 308 ASP A C 1
ATOM 2515 O O . ASP A 1 308 ? 13.105 2.328 2.764 1.00 95.56 308 ASP A O 1
ATOM 2519 N N . GLU A 1 309 ? 10.871 2.444 2.848 1.00 95.44 309 GLU A N 1
ATOM 2520 C CA . GLU A 1 309 ? 10.806 2.587 4.299 1.00 95.44 309 GLU A CA 1
ATOM 2521 C C . GLU A 1 309 ? 11.495 1.419 4.993 1.00 95.44 309 GLU A C 1
ATOM 2523 O O . GLU A 1 309 ? 12.256 1.600 5.944 1.00 95.44 309 GLU A O 1
ATOM 2528 N N . ASN A 1 310 ? 11.270 0.205 4.488 1.00 96.38 310 ASN A N 1
ATOM 2529 C CA . ASN A 1 310 ? 11.909 -0.981 5.018 1.00 96.38 310 ASN A CA 1
ATOM 2530 C C . ASN A 1 310 ? 13.433 -0.912 4.880 1.00 96.38 310 ASN A C 1
ATOM 2532 O O . ASN A 1 310 ? 14.150 -1.142 5.856 1.00 96.38 310 ASN A O 1
ATOM 2536 N N . ALA A 1 311 ? 13.926 -0.598 3.682 1.00 95.81 311 ALA A N 1
ATOM 2537 C CA . ALA A 1 311 ? 15.350 -0.612 3.386 1.00 95.81 311 ALA A CA 1
ATOM 2538 C C . ALA A 1 311 ? 16.120 0.514 4.091 1.00 95.81 311 ALA A C 1
ATOM 2540 O O . ALA A 1 311 ? 17.243 0.289 4.550 1.00 95.81 311 ALA A O 1
ATOM 2541 N N . TRP A 1 312 ? 15.525 1.704 4.214 1.00 94.25 312 TRP A N 1
ATOM 2542 C CA . TRP A 1 312 ? 16.227 2.908 4.663 1.00 94.25 312 TRP A CA 1
ATOM 2543 C C . TRP A 1 312 ? 15.926 3.296 6.111 1.00 94.25 312 TRP A C 1
ATOM 2545 O O . TRP A 1 312 ? 16.861 3.602 6.856 1.00 94.25 312 TRP A O 1
ATOM 2555 N N . GLU A 1 313 ? 14.667 3.219 6.542 1.00 93.44 313 GLU A N 1
ATOM 2556 C CA . GLU A 1 313 ? 14.245 3.700 7.864 1.00 93.44 313 GLU A CA 1
ATOM 2557 C C . GLU A 1 313 ? 14.156 2.569 8.893 1.00 93.44 313 GLU A C 1
ATOM 2559 O O . GLU A 1 313 ? 14.724 2.656 9.988 1.00 93.44 313 GLU A O 1
ATOM 2564 N N . GLY A 1 314 ? 13.476 1.476 8.549 1.00 93.31 314 GLY A N 1
ATOM 2565 C CA . GLY A 1 314 ? 13.282 0.349 9.448 1.00 93.31 314 GLY A CA 1
ATOM 2566 C C . GLY A 1 314 ? 12.031 -0.466 9.147 1.00 93.31 314 GLY A C 1
ATOM 2567 O O . GLY A 1 314 ? 11.113 -0.043 8.454 1.00 93.31 314 GLY A O 1
ATOM 2568 N N . THR A 1 315 ? 11.951 -1.650 9.746 1.00 93.88 315 THR A N 1
ATOM 2569 C CA . THR A 1 315 ? 10.668 -2.363 9.845 1.00 93.88 315 THR A CA 1
ATOM 2570 C C . THR A 1 315 ? 9.718 -1.657 10.819 1.00 93.88 315 THR A C 1
ATOM 2572 O O . THR A 1 315 ? 10.188 -1.002 11.760 1.00 93.88 315 THR A O 1
ATOM 2575 N N . PRO A 1 316 ? 8.392 -1.875 10.711 1.00 93.88 316 PRO A N 1
ATOM 2576 C CA . PRO A 1 316 ? 7.428 -1.328 11.665 1.00 93.88 316 PRO A CA 1
ATOM 2577 C C . PRO A 1 316 ? 7.791 -1.614 13.130 1.00 93.88 316 PRO A C 1
ATOM 2579 O O . PRO A 1 316 ? 7.698 -0.733 13.982 1.00 93.88 316 PRO A O 1
ATOM 2582 N N . PHE A 1 317 ? 8.274 -2.824 13.440 1.00 93.25 317 PHE A N 1
ATOM 2583 C CA . PHE A 1 317 ? 8.670 -3.193 14.803 1.00 93.25 317 PHE A CA 1
ATOM 2584 C C . PHE A 1 317 ? 9.966 -2.522 15.275 1.00 93.25 317 PHE A C 1
ATOM 2586 O O . PHE A 1 317 ? 10.075 -2.217 16.463 1.00 93.25 317 PHE A O 1
ATOM 2593 N N . GLN A 1 318 ? 10.926 -2.245 14.387 1.00 93.00 318 GLN A N 1
ATOM 2594 C CA . GLN A 1 318 ? 12.124 -1.477 14.752 1.00 93.00 318 GLN A CA 1
ATOM 2595 C C . GLN A 1 318 ? 11.775 -0.021 15.077 1.00 93.00 318 GLN A C 1
ATOM 2597 O O . GLN A 1 318 ? 12.334 0.548 16.015 1.00 93.00 318 GLN A O 1
ATOM 2602 N N . LEU A 1 319 ? 10.846 0.562 14.319 1.00 91.12 319 LEU A N 1
ATOM 2603 C CA . LEU A 1 319 ? 10.492 1.977 14.407 1.00 91.12 319 LEU A CA 1
ATOM 2604 C C . LEU A 1 319 ? 9.497 2.269 15.530 1.00 91.12 319 LEU A C 1
ATOM 2606 O O . LEU A 1 319 ? 9.672 3.210 16.305 1.00 91.12 319 LEU A O 1
ATOM 2610 N N . PHE A 1 320 ? 8.462 1.440 15.646 1.00 92.62 320 PHE A N 1
ATOM 2611 C CA . PHE A 1 320 ? 7.337 1.682 16.546 1.00 92.62 320 PHE A CA 1
ATOM 2612 C C . PHE A 1 320 ? 7.315 0.730 17.746 1.00 92.62 320 PHE A C 1
ATOM 2614 O O . PHE A 1 320 ? 6.596 0.980 18.717 1.00 92.62 320 PHE A O 1
ATOM 2621 N N . GLY A 1 321 ? 8.121 -0.336 17.745 1.00 91.00 321 GLY A N 1
ATOM 2622 C CA . GLY A 1 321 ? 8.075 -1.368 18.780 1.00 91.00 321 GLY A CA 1
ATOM 2623 C C . GLY A 1 321 ? 6.732 -2.114 18.769 1.00 91.00 321 GLY A C 1
ATOM 2624 O O . GLY A 1 321 ? 6.147 -2.306 17.704 1.00 91.00 321 GLY A O 1
ATOM 2625 N N . PRO A 1 322 ? 6.185 -2.506 19.937 1.00 87.44 322 PRO A N 1
ATOM 2626 C CA . PRO A 1 322 ? 4.872 -3.164 20.027 1.00 87.44 322 PRO A CA 1
ATOM 2627 C C . PRO A 1 322 ? 3.711 -2.356 19.423 1.00 87.44 322 PRO A C 1
ATOM 2629 O O . PRO A 1 322 ? 2.695 -2.923 19.030 1.00 87.44 322 PRO A O 1
ATOM 2632 N N . ARG A 1 323 ? 3.880 -1.034 19.299 1.00 92.69 323 ARG A N 1
ATOM 2633 C CA . ARG A 1 323 ? 2.896 -0.097 18.735 1.00 92.69 323 ARG A CA 1
ATOM 2634 C C . ARG A 1 323 ? 2.660 -0.315 17.243 1.00 92.69 323 ARG A C 1
ATOM 2636 O O . ARG A 1 323 ? 1.639 0.126 16.728 1.00 92.69 323 ARG A O 1
ATOM 2643 N N . ALA A 1 324 ? 3.572 -1.013 16.562 1.00 94.50 324 ALA A N 1
ATOM 2644 C CA . ALA A 1 324 ? 3.425 -1.379 15.158 1.00 94.50 324 ALA A CA 1
ATOM 2645 C C . ALA A 1 324 ? 2.078 -2.064 14.882 1.00 94.50 324 ALA A C 1
ATOM 2647 O O . ALA A 1 324 ? 1.460 -1.786 13.860 1.00 94.50 324 ALA A O 1
ATOM 2648 N N . VAL A 1 325 ? 1.579 -2.887 15.816 1.00 96.19 325 VAL A N 1
ATOM 2649 C CA . VAL A 1 325 ? 0.269 -3.547 15.688 1.00 96.19 325 VAL A CA 1
ATOM 2650 C C . VAL A 1 325 ? -0.860 -2.518 15.630 1.00 96.19 325 VAL A C 1
ATOM 2652 O O . VAL A 1 325 ? -1.691 -2.575 14.731 1.00 96.19 325 VAL A O 1
ATOM 2655 N N . ASN A 1 326 ? -0.856 -1.545 16.545 1.00 97.44 326 ASN A N 1
ATOM 2656 C CA . ASN A 1 326 ? -1.852 -0.475 16.602 1.00 97.44 326 ASN A CA 1
ATOM 2657 C C . ASN A 1 326 ? -1.885 0.323 15.291 1.00 97.44 326 ASN A C 1
ATOM 2659 O O . ASN A 1 326 ? -2.947 0.471 14.694 1.00 97.44 326 ASN A O 1
ATOM 2663 N N . PHE A 1 327 ? -0.724 0.759 14.796 1.00 97.56 327 PHE A N 1
ATOM 2664 C CA . PHE A 1 327 ? -0.649 1.521 13.549 1.00 97.56 327 PHE A CA 1
ATOM 2665 C C . PHE A 1 327 ? -0.982 0.699 12.303 1.00 97.56 327 PHE A C 1
ATOM 2667 O O . P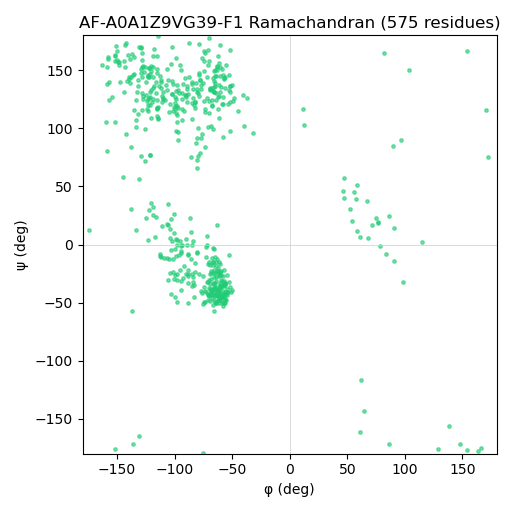HE A 1 327 ? -1.605 1.235 11.391 1.00 97.56 327 PHE A O 1
ATOM 2674 N N . SER A 1 328 ? -0.637 -0.591 12.284 1.00 97.38 328 SER A N 1
ATOM 2675 C CA . SER A 1 328 ? -1.039 -1.505 11.207 1.00 97.38 328 SER A CA 1
ATOM 2676 C C . SER A 1 328 ? -2.555 -1.664 11.169 1.00 97.38 328 SER A C 1
ATOM 2678 O O . SER A 1 328 ? -3.160 -1.622 10.106 1.00 97.38 328 SER A O 1
ATOM 2680 N N . VAL A 1 329 ? -3.198 -1.798 12.331 1.00 98.50 329 VAL A N 1
ATOM 2681 C CA . VAL A 1 329 ? -4.662 -1.851 12.414 1.00 98.50 329 VAL A CA 1
ATOM 2682 C C . VAL A 1 329 ? -5.262 -0.517 11.984 1.00 98.50 329 VAL A C 1
ATOM 2684 O O . VAL A 1 329 ? -6.161 -0.503 11.148 1.00 98.50 329 VAL A O 1
ATOM 2687 N N . LEU A 1 330 ? -4.742 0.602 12.499 1.00 98.00 330 LEU A N 1
ATOM 2688 C CA . LEU A 1 330 ? -5.226 1.944 12.186 1.00 98.00 330 LEU A CA 1
ATOM 2689 C C . LEU A 1 330 ? -5.160 2.238 10.681 1.00 98.00 330 LEU A C 1
ATOM 2691 O O . LEU A 1 330 ? -6.147 2.721 10.135 1.00 98.00 330 LEU A O 1
ATOM 2695 N N . SER A 1 331 ? -4.060 1.892 9.999 1.00 97.06 331 SER A N 1
ATOM 2696 C CA . SER A 1 331 ? -3.907 2.103 8.549 1.00 97.06 331 SER A CA 1
ATOM 2697 C C . SER A 1 331 ? -4.938 1.343 7.705 1.00 97.06 331 SER A C 1
ATOM 2699 O O . SER A 1 331 ? -5.250 1.777 6.601 1.00 97.06 331 SER A O 1
ATOM 2701 N N . HIS A 1 332 ? -5.504 0.249 8.226 1.00 97.69 332 HIS A N 1
ATOM 2702 C CA . HIS A 1 332 ? -6.513 -0.557 7.531 1.00 97.69 332 HIS A CA 1
ATOM 2703 C C . HIS A 1 332 ? -7.952 -0.090 7.759 1.00 97.69 332 HIS A C 1
ATOM 2705 O O . HIS A 1 332 ? -8.826 -0.419 6.956 1.00 97.69 332 HIS A O 1
ATOM 2711 N N . VAL A 1 333 ? -8.217 0.652 8.838 1.00 97.06 333 VAL A N 1
ATOM 2712 C CA . VAL A 1 333 ? -9.584 1.061 9.204 1.00 97.06 333 VAL A CA 1
ATOM 2713 C C . VAL A 1 333 ? -9.879 2.543 8.950 1.00 97.06 333 VAL A C 1
ATOM 2715 O O . VAL A 1 333 ? -11.047 2.939 8.956 1.00 97.06 333 VAL A O 1
ATOM 2718 N N . ILE A 1 334 ? -8.860 3.362 8.671 1.00 92.31 334 ILE A N 1
ATOM 2719 C CA . ILE A 1 334 ? -9.038 4.739 8.173 1.00 92.31 334 ILE A CA 1
ATOM 2720 C C . ILE A 1 334 ? -9.477 4.768 6.696 1.00 92.31 334 ILE A C 1
ATOM 2722 O O . ILE A 1 334 ? -9.472 3.744 6.012 1.00 92.31 334 ILE A O 1
ATOM 2726 N N . ASN A 1 335 ? -9.937 5.929 6.213 1.00 90.12 335 ASN A N 1
ATOM 2727 C CA . ASN A 1 335 ? -10.454 6.068 4.847 1.00 90.12 335 ASN A CA 1
ATOM 2728 C C . ASN A 1 335 ? -9.327 5.978 3.811 1.00 90.12 335 ASN A C 1
ATOM 2730 O O . ASN A 1 335 ? -8.630 6.961 3.605 1.00 90.12 335 ASN A O 1
ATOM 2734 N N . GLY A 1 336 ? -9.176 4.827 3.158 1.00 93.38 336 GLY A N 1
ATOM 2735 C CA . GLY A 1 336 ? -8.233 4.614 2.065 1.00 93.38 336 GLY A CA 1
ATOM 2736 C C . GLY A 1 336 ? -7.810 3.155 1.932 1.00 93.38 336 GLY A C 1
ATOM 2737 O O . GLY A 1 336 ? -8.305 2.269 2.644 1.00 93.38 336 GLY A O 1
ATOM 2738 N N . MET A 1 337 ? -6.900 2.904 0.993 1.00 96.75 337 MET A N 1
ATOM 2739 C CA . MET A 1 337 ? -6.421 1.563 0.683 1.00 96.75 337 MET A CA 1
ATOM 2740 C C . MET A 1 337 ? -5.211 1.224 1.559 1.00 96.75 337 MET A C 1
ATOM 2742 O O . MET A 1 337 ? -4.217 1.948 1.508 1.00 96.75 337 MET A O 1
ATOM 2746 N N . PRO A 1 338 ? -5.256 0.137 2.346 1.00 97.88 338 PRO A N 1
ATOM 2747 C CA . PRO A 1 338 ? -4.089 -0.305 3.086 1.00 97.88 338 PRO A CA 1
ATOM 2748 C C . PRO A 1 338 ? -3.106 -1.067 2.199 1.00 97.88 338 PRO A C 1
ATOM 2750 O O . PRO A 1 338 ? -3.509 -1.810 1.299 1.00 97.88 338 PRO A O 1
ATOM 2753 N N . LEU A 1 339 ? -1.828 -0.927 2.532 1.00 98.62 339 LEU A N 1
ATOM 2754 C CA . LEU A 1 339 ? -0.716 -1.710 2.014 1.00 98.62 339 LEU A CA 1
ATOM 2755 C C . LEU A 1 339 ? -0.133 -2.603 3.111 1.00 98.62 339 LEU A C 1
ATOM 2757 O O . LEU A 1 339 ? 0.035 -2.163 4.251 1.00 98.62 339 LEU A O 1
ATOM 2761 N N . VAL A 1 340 ? 0.240 -3.821 2.730 1.00 98.62 340 VAL A N 1
ATOM 2762 C CA . VAL A 1 340 ? 1.118 -4.700 3.507 1.00 98.62 340 VAL A CA 1
ATOM 2763 C C . VAL A 1 340 ? 2.340 -5.030 2.656 1.00 98.62 340 VAL A C 1
ATOM 2765 O O . VAL A 1 340 ? 2.200 -5.615 1.582 1.00 98.62 340 VAL A O 1
ATOM 2768 N N . TYR A 1 341 ? 3.533 -4.678 3.129 1.00 98.44 341 TYR A N 1
ATOM 2769 C CA . TYR A 1 341 ? 4.785 -5.083 2.496 1.00 98.44 341 TYR A CA 1
ATOM 2770 C C . TYR A 1 341 ? 5.167 -6.502 2.923 1.00 98.44 341 TYR A C 1
ATOM 2772 O O . TYR A 1 341 ? 5.036 -6.870 4.094 1.00 98.44 341 TYR A O 1
ATOM 2780 N N . ASN A 1 342 ? 5.658 -7.321 1.991 1.00 97.25 342 ASN A N 1
ATOM 2781 C CA . ASN A 1 342 ? 6.012 -8.704 2.298 1.00 97.25 342 ASN A CA 1
ATOM 2782 C C . ASN A 1 342 ? 6.948 -8.838 3.516 1.00 97.25 342 ASN A C 1
ATOM 2784 O O . ASN A 1 342 ? 7.917 -8.094 3.688 1.00 97.25 342 ASN A O 1
ATOM 2788 N N . GLY A 1 343 ? 6.655 -9.801 4.384 1.00 95.19 343 GLY A N 1
ATOM 2789 C CA . GLY A 1 343 ? 7.387 -10.015 5.629 1.00 95.19 343 GLY A CA 1
ATOM 2790 C C . GLY A 1 343 ? 6.815 -9.245 6.823 1.00 95.19 343 GLY A C 1
ATOM 2791 O O . GLY A 1 343 ? 7.122 -9.603 7.965 1.00 95.19 343 GLY A O 1
ATOM 2792 N N . GLU A 1 344 ? 5.939 -8.257 6.623 1.00 96.06 344 GLU A N 1
ATOM 2793 C CA . GLU A 1 344 ? 5.195 -7.637 7.725 1.00 96.06 344 GLU A CA 1
ATOM 2794 C C . GLU A 1 344 ? 4.290 -8.641 8.444 1.00 96.06 344 GLU A C 1
ATOM 2796 O O . GLU A 1 344 ? 4.232 -8.648 9.673 1.00 96.06 344 GLU A O 1
ATOM 2801 N N . GLU A 1 345 ? 3.644 -9.555 7.720 1.00 95.06 345 GLU A N 1
ATOM 2802 C CA . GLU A 1 345 ? 2.821 -10.623 8.295 1.00 95.06 345 GLU A CA 1
ATOM 2803 C C . GLU A 1 345 ? 3.669 -11.651 9.059 1.00 95.06 345 GLU A C 1
ATOM 2805 O O . GLU A 1 345 ? 3.246 -12.219 10.071 1.00 95.06 345 GLU A O 1
ATOM 2810 N N . ALA A 1 346 ? 4.920 -11.819 8.624 1.00 92.38 346 ALA A N 1
ATOM 2811 C CA . ALA A 1 346 ? 5.942 -12.525 9.375 1.00 92.38 346 ALA A CA 1
ATOM 2812 C C . ALA A 1 346 ? 6.432 -11.705 10.575 1.00 92.38 346 ALA A C 1
ATOM 2814 O O . ALA A 1 346 ? 7.257 -12.192 11.327 1.00 92.38 346 ALA A O 1
ATOM 2815 N N . GLY A 1 347 ? 5.959 -10.479 10.801 1.00 90.50 347 GLY A N 1
ATOM 2816 C CA . GLY A 1 347 ? 6.403 -9.569 11.853 1.00 90.50 347 GLY A CA 1
ATOM 2817 C C . GLY A 1 347 ? 7.899 -9.270 11.783 1.00 90.50 347 GLY A C 1
ATOM 2818 O O . GLY A 1 347 ? 8.582 -9.297 12.808 1.00 90.50 347 GLY A O 1
ATOM 2819 N N . MET A 1 348 ? 8.445 -9.118 10.582 1.00 89.62 348 MET A N 1
ATOM 2820 C CA . MET A 1 348 ? 9.873 -8.919 10.375 1.00 89.62 348 MET A CA 1
ATOM 2821 C C . MET A 1 348 ? 10.417 -7.772 11.247 1.00 89.62 348 MET A C 1
ATOM 2823 O O . MET A 1 348 ? 9.798 -6.721 11.376 1.00 89.62 348 MET A O 1
ATOM 2827 N N . ASN A 1 349 ? 11.582 -7.997 11.863 1.00 89.38 349 ASN A N 1
ATOM 2828 C CA . ASN A 1 349 ? 12.278 -7.021 12.718 1.00 89.38 349 ASN A CA 1
ATOM 2829 C C . ASN A 1 349 ? 13.694 -6.727 12.191 1.00 89.38 349 ASN A C 1
ATOM 2831 O O . ASN A 1 349 ? 14.643 -6.521 12.949 1.00 89.38 349 ASN A O 1
ATOM 2835 N N . LYS A 1 350 ? 13.847 -6.837 10.872 1.00 92.50 350 LYS A N 1
ATOM 2836 C CA . LYS A 1 350 ? 15.095 -6.731 10.129 1.00 92.50 350 LYS A CA 1
ATOM 2837 C C . LYS A 1 350 ? 14.802 -6.039 8.799 1.00 92.50 350 LYS A C 1
ATOM 2839 O O . LYS A 1 350 ? 13.882 -6.445 8.101 1.00 92.50 350 LYS A O 1
ATOM 2844 N N . GLN A 1 351 ? 15.599 -5.037 8.464 1.00 95.25 351 GLN A N 1
ATOM 2845 C CA . GLN A 1 351 ? 15.549 -4.364 7.168 1.00 95.25 351 GLN A CA 1
ATOM 2846 C C . GLN A 1 351 ? 16.098 -5.278 6.076 1.00 95.25 351 GLN A C 1
ATOM 2848 O O . GLN A 1 351 ? 17.048 -6.028 6.321 1.00 95.25 351 GLN A O 1
ATOM 2853 N N . LEU A 1 352 ? 15.513 -5.206 4.889 1.00 96.62 352 LEU A N 1
ATOM 2854 C CA . LEU A 1 352 ? 16.003 -5.920 3.720 1.00 96.62 352 LEU A CA 1
ATOM 2855 C C . LEU A 1 352 ? 17.020 -5.052 2.978 1.00 96.62 352 LEU A C 1
ATOM 2857 O O . LEU A 1 352 ? 16.831 -3.846 2.815 1.00 96.62 352 LEU A O 1
ATOM 2861 N N . ALA A 1 353 ? 18.123 -5.659 2.545 1.00 97.06 353 ALA A N 1
ATOM 2862 C CA . ALA A 1 353 ? 19.116 -4.958 1.744 1.00 97.06 353 ALA A CA 1
ATOM 2863 C C . ALA A 1 353 ? 18.543 -4.619 0.362 1.00 97.06 353 ALA A C 1
ATOM 2865 O O . ALA A 1 353 ? 18.154 -5.508 -0.384 1.00 97.06 353 ALA A O 1
ATOM 2866 N N . PHE A 1 354 ? 18.565 -3.342 -0.013 1.00 96.56 354 PHE A N 1
ATOM 2867 C CA . PHE A 1 354 ? 17.969 -2.891 -1.272 1.00 96.56 354 PHE A CA 1
ATOM 2868 C C . PHE A 1 354 ? 18.685 -3.446 -2.519 1.00 96.56 354 PHE A C 1
ATOM 2870 O O . PHE A 1 354 ? 18.062 -3.918 -3.470 1.00 96.56 354 PHE A O 1
ATOM 2877 N N . PHE A 1 355 ? 20.022 -3.431 -2.507 1.00 97.25 355 PHE A N 1
ATOM 2878 C CA . PHE A 1 355 ? 20.857 -3.757 -3.673 1.00 97.25 355 PHE A CA 1
ATOM 2879 C C . PHE A 1 355 ? 21.359 -5.208 -3.719 1.00 97.25 355 PHE A C 1
ATOM 2881 O O . PHE A 1 355 ? 21.951 -5.636 -4.712 1.00 97.25 355 PHE A O 1
ATOM 2888 N N . ASP A 1 356 ? 21.161 -5.964 -2.642 1.00 96.75 356 ASP A N 1
ATOM 2889 C CA . ASP A 1 356 ? 21.720 -7.300 -2.441 1.00 96.75 356 ASP A CA 1
ATOM 2890 C C . ASP A 1 356 ? 20.616 -8.277 -2.056 1.00 96.75 356 ASP A C 1
ATOM 2892 O O . ASP A 1 356 ? 19.619 -7.888 -1.460 1.00 96.75 356 ASP A O 1
ATOM 2896 N N . LYS A 1 357 ? 20.772 -9.570 -2.359 1.00 96.69 357 LYS A N 1
ATOM 2897 C CA . LYS A 1 357 ? 19.773 -10.552 -1.927 1.00 96.69 357 LYS A CA 1
ATOM 2898 C C . LYS A 1 357 ? 19.794 -10.684 -0.413 1.00 96.69 357 LYS A C 1
ATOM 2900 O O . LYS A 1 357 ? 20.779 -11.147 0.158 1.00 96.69 357 LYS A O 1
ATOM 2905 N N . ASP A 1 358 ? 18.666 -10.364 0.204 1.00 96.75 358 ASP A N 1
ATOM 2906 C CA . ASP A 1 358 ? 18.480 -10.549 1.629 1.00 96.75 358 ASP A CA 1
ATOM 2907 C C . ASP A 1 358 ? 17.118 -11.168 1.938 1.00 96.75 358 ASP A C 1
ATOM 2909 O O . ASP A 1 358 ? 16.086 -10.602 1.612 1.00 96.75 358 ASP A O 1
ATOM 2913 N N . LEU A 1 359 ? 17.101 -12.381 2.488 1.00 96.44 359 LEU A N 1
ATOM 2914 C CA . LEU A 1 359 ? 15.866 -13.161 2.571 1.00 96.44 359 LEU A CA 1
ATOM 2915 C C . LEU A 1 359 ? 14.957 -12.696 3.705 1.00 96.44 359 LEU A C 1
ATOM 2917 O O . LEU A 1 359 ? 15.420 -12.434 4.824 1.00 96.44 359 LEU A O 1
ATOM 2921 N N . ILE A 1 360 ? 13.654 -12.713 3.424 1.00 95.38 360 ILE A N 1
ATOM 2922 C CA . ILE A 1 360 ? 12.619 -12.598 4.448 1.00 95.38 360 ILE A CA 1
ATOM 2923 C C . ILE A 1 360 ? 12.718 -13.827 5.365 1.00 95.38 360 ILE A C 1
ATOM 2925 O O . ILE A 1 360 ? 12.662 -14.966 4.890 1.00 95.38 360 ILE A O 1
ATOM 2929 N N . PRO A 1 361 ? 12.864 -13.637 6.688 1.00 90.75 361 PRO A N 1
ATOM 2930 C CA . PRO A 1 361 ? 12.886 -14.739 7.635 1.00 90.75 361 PRO A CA 1
ATOM 2931 C C . PRO A 1 361 ? 11.452 -15.198 7.915 1.00 90.75 361 PRO A C 1
ATOM 2933 O O . PRO A 1 361 ? 10.883 -14.873 8.961 1.00 90.75 361 PRO A O 1
ATOM 2936 N N . TRP A 1 362 ? 10.858 -15.936 6.973 1.00 90.19 362 TRP A N 1
ATOM 2937 C CA . TRP A 1 362 ? 9.536 -16.530 7.158 1.00 90.19 362 TRP A CA 1
ATOM 2938 C C . TRP A 1 362 ? 9.510 -17.352 8.454 1.00 90.19 362 TRP A C 1
ATOM 2940 O O . TRP A 1 362 ? 10.319 -18.259 8.657 1.00 90.19 362 TRP A O 1
ATOM 2950 N N . ARG A 1 363 ? 8.607 -16.973 9.362 1.00 79.62 363 ARG A N 1
ATOM 2951 C CA . ARG A 1 363 ? 8.423 -17.555 10.703 1.00 79.62 363 ARG A CA 1
ATOM 2952 C C . ARG A 1 363 ? 6.946 -17.867 10.932 1.00 79.62 363 ARG A C 1
ATOM 2954 O O . ARG A 1 363 ? 6.179 -17.809 9.983 1.00 79.62 363 ARG A O 1
ATOM 2961 N N . ASP A 1 364 ? 6.534 -18.114 12.174 1.00 78.69 364 ASP A N 1
ATOM 2962 C CA . ASP A 1 364 ? 5.151 -18.455 12.580 1.00 78.69 364 ASP A CA 1
ATOM 2963 C C . ASP A 1 364 ? 4.086 -17.361 12.313 1.00 78.69 364 ASP A C 1
ATOM 2965 O O . ASP A 1 364 ? 3.012 -17.378 12.903 1.00 78.69 364 ASP A O 1
ATOM 2969 N N . TYR A 1 365 ? 4.390 -16.379 11.464 1.00 86.06 365 TYR A N 1
ATOM 2970 C CA . TYR A 1 365 ? 3.495 -15.328 11.000 1.00 86.06 365 TYR A CA 1
ATOM 2971 C C . TYR A 1 365 ? 2.664 -14.617 12.086 1.00 86.06 365 TYR A C 1
ATOM 2973 O O . TYR A 1 365 ? 1.436 -14.564 12.009 1.00 86.06 365 TYR A O 1
ATOM 2981 N N . PRO A 1 366 ? 3.300 -14.015 13.107 1.00 88.38 366 PRO A N 1
ATOM 2982 C CA . PRO A 1 366 ? 2.588 -13.460 14.261 1.00 88.38 366 PRO A CA 1
ATOM 2983 C C . PRO A 1 366 ? 1.651 -12.288 13.935 1.00 88.38 366 PRO A C 1
ATOM 2985 O O . PRO A 1 366 ? 0.830 -11.930 14.776 1.00 88.38 366 PRO A O 1
ATOM 2988 N N . MET A 1 367 ? 1.778 -11.684 12.751 1.00 94.00 367 MET A N 1
ATOM 2989 C CA . MET A 1 367 ? 0.906 -10.604 12.289 1.00 94.00 367 MET A CA 1
ATOM 2990 C C . MET A 1 367 ? -0.132 -11.065 11.257 1.00 94.00 367 MET A C 1
ATOM 2992 O O . MET A 1 367 ? -1.007 -10.289 10.884 1.00 94.00 367 MET A O 1
ATOM 2996 N N . PHE A 1 368 ? -0.081 -12.323 10.815 1.00 95.25 368 PHE A N 1
ATOM 2997 C CA . PHE A 1 368 ? -0.943 -12.837 9.749 1.00 95.25 368 PHE A CA 1
ATOM 2998 C C . PHE A 1 368 ? -2.420 -12.766 10.089 1.00 95.25 368 PHE A C 1
ATOM 3000 O O . PHE A 1 368 ? -3.194 -12.253 9.292 1.00 95.25 368 PHE A O 1
ATOM 3007 N N . ASP A 1 369 ? -2.814 -13.207 11.283 1.00 94.69 369 ASP A N 1
ATOM 3008 C CA . ASP A 1 369 ? -4.221 -13.151 11.682 1.00 94.69 369 ASP A CA 1
ATOM 3009 C C . ASP A 1 369 ? -4.748 -11.718 11.822 1.00 94.69 369 ASP A C 1
ATOM 3011 O O . ASP A 1 369 ? -5.937 -11.495 11.589 1.00 94.69 369 ASP A O 1
ATOM 3015 N N . TYR A 1 370 ? -3.890 -10.741 12.145 1.00 96.19 370 TYR A N 1
ATOM 3016 C CA . TYR A 1 370 ? -4.293 -9.334 12.136 1.00 96.19 370 TYR A CA 1
ATOM 3017 C C . TYR A 1 370 ? -4.622 -8.882 10.717 1.00 96.19 370 TYR A C 1
ATOM 3019 O O . TYR A 1 370 ? -5.749 -8.466 10.461 1.00 96.19 370 TYR A O 1
ATOM 3027 N N . TYR A 1 371 ? -3.674 -9.015 9.788 1.00 98.38 371 TYR A N 1
ATOM 3028 C CA . TYR A 1 371 ? -3.878 -8.595 8.402 1.00 98.38 371 TYR A CA 1
ATOM 3029 C C . TYR A 1 371 ? -4.998 -9.381 7.717 1.00 98.38 371 TYR A C 1
ATOM 3031 O O . TYR A 1 371 ? -5.832 -8.776 7.054 1.00 98.38 371 TYR A O 1
ATOM 3039 N N . ARG A 1 372 ? -5.103 -10.695 7.954 1.00 98.50 372 ARG A N 1
ATOM 3040 C CA . ARG A 1 372 ? -6.197 -11.524 7.433 1.00 98.50 372 ARG A CA 1
ATOM 3041 C C . ARG A 1 372 ? -7.563 -10.996 7.846 1.00 98.50 372 ARG A C 1
ATOM 3043 O O . ARG A 1 372 ? -8.437 -10.825 7.003 1.00 98.50 372 ARG A O 1
ATOM 3050 N N . ARG A 1 373 ? -7.755 -10.729 9.141 1.00 98.44 373 ARG A N 1
ATOM 3051 C CA . ARG A 1 373 ? -9.022 -10.188 9.657 1.00 98.44 373 ARG A CA 1
ATOM 3052 C C . ARG A 1 373 ? -9.292 -8.778 9.134 1.00 98.44 373 ARG A C 1
ATOM 3054 O O . ARG A 1 373 ? -10.444 -8.444 8.891 1.00 98.44 373 ARG A O 1
ATOM 3061 N N . LEU A 1 374 ? -8.255 -7.968 8.932 1.00 98.62 374 LEU A N 1
ATOM 3062 C CA . LEU A 1 374 ? -8.381 -6.616 8.384 1.00 98.62 374 LEU A CA 1
ATOM 3063 C C . LEU A 1 374 ? -8.765 -6.615 6.897 1.00 98.62 374 LEU A C 1
ATOM 3065 O O . LEU A 1 374 ? -9.662 -5.868 6.507 1.00 98.62 374 LEU A O 1
ATOM 3069 N N . PHE A 1 375 ? -8.136 -7.461 6.076 1.00 98.62 375 PHE A N 1
ATOM 3070 C CA . PHE A 1 375 ? -8.507 -7.629 4.670 1.00 98.62 375 PHE A CA 1
ATOM 3071 C C . PHE A 1 375 ? -9.921 -8.208 4.527 1.00 98.62 375 PHE A C 1
ATOM 3073 O O . PHE A 1 375 ? -10.705 -7.690 3.732 1.00 98.62 375 PHE A O 1
ATOM 3080 N N . ASP A 1 376 ? -10.277 -9.218 5.331 1.00 98.25 376 ASP A N 1
ATOM 3081 C CA . ASP A 1 376 ? -11.637 -9.774 5.383 1.00 98.25 376 ASP A CA 1
ATOM 3082 C C . ASP A 1 376 ? -12.673 -8.706 5.757 1.00 98.25 376 ASP A C 1
ATOM 3084 O O . ASP A 1 376 ? -13.649 -8.509 5.032 1.00 98.25 376 ASP A O 1
ATOM 3088 N N . LEU A 1 377 ? -12.429 -7.955 6.837 1.00 98.31 377 LEU A N 1
ATOM 3089 C CA . LEU A 1 377 ? -13.312 -6.875 7.270 1.00 98.31 377 LEU A CA 1
ATOM 3090 C C . LEU A 1 377 ? -13.516 -5.850 6.150 1.00 98.31 377 LEU A C 1
ATOM 3092 O O . LEU A 1 377 ? -14.654 -5.499 5.852 1.00 98.31 377 LEU A O 1
ATOM 3096 N N . LYS A 1 378 ? -12.440 -5.406 5.487 1.00 97.50 378 LYS A N 1
ATOM 3097 C CA . LYS A 1 378 ? -12.531 -4.449 4.376 1.00 97.50 378 LYS A CA 1
ATOM 3098 C C . LYS A 1 378 ? -13.335 -4.995 3.193 1.00 97.50 378 LYS A C 1
ATOM 3100 O O . LYS A 1 378 ? -14.122 -4.253 2.605 1.00 97.50 378 LYS A O 1
ATOM 3105 N N . ARG A 1 379 ? -13.171 -6.281 2.862 1.00 95.69 379 ARG A N 1
ATOM 3106 C CA . ARG A 1 379 ? -13.905 -6.949 1.774 1.00 95.69 379 ARG A CA 1
ATOM 3107 C C . ARG A 1 379 ? -15.414 -6.919 2.012 1.00 95.69 379 ARG A C 1
ATOM 3109 O O . ARG A 1 379 ? -16.163 -6.598 1.087 1.00 95.69 379 ARG A O 1
ATOM 3116 N N . ARG A 1 380 ? -15.850 -7.253 3.231 1.00 95.12 380 ARG A N 1
ATOM 3117 C CA . ARG A 1 380 ? -17.263 -7.523 3.553 1.00 95.12 380 ARG A CA 1
ATOM 3118 C C . ARG A 1 380 ? -18.020 -6.388 4.240 1.00 95.12 380 ARG A C 1
ATOM 3120 O O . ARG A 1 380 ? -19.233 -6.499 4.341 1.00 95.12 380 ARG A O 1
ATOM 3127 N N . ASN A 1 381 ? -17.334 -5.356 4.735 1.00 97.12 381 ASN A N 1
ATOM 3128 C CA . ASN A 1 381 ? -17.946 -4.259 5.483 1.00 97.12 381 ASN A CA 1
ATOM 3129 C C . ASN A 1 381 ? -17.826 -2.940 4.703 1.00 97.12 381 ASN A C 1
ATOM 3131 O O . ASN A 1 381 ? -16.738 -2.365 4.580 1.00 97.12 381 ASN A O 1
ATOM 3135 N N . ALA A 1 382 ? -18.956 -2.456 4.187 1.00 95.88 382 ALA A N 1
ATOM 3136 C CA . ALA A 1 382 ? -19.040 -1.289 3.315 1.00 95.88 382 ALA A CA 1
ATOM 3137 C C . ALA A 1 382 ? -18.565 0.012 3.977 1.00 95.88 382 ALA A C 1
ATOM 3139 O O . ALA A 1 382 ? -18.108 0.937 3.293 1.00 95.88 382 ALA A O 1
ATOM 3140 N N . ALA A 1 383 ? -18.581 0.067 5.313 1.00 97.25 383 ALA A N 1
ATOM 3141 C CA . ALA A 1 383 ? -18.041 1.193 6.061 1.00 97.25 383 ALA A CA 1
ATOM 3142 C C . ALA A 1 383 ? -16.543 1.411 5.802 1.00 97.25 383 ALA A C 1
ATOM 3144 O O . ALA A 1 383 ? -16.063 2.522 5.995 1.00 97.25 383 ALA A O 1
ATOM 3145 N N . LEU A 1 384 ? -15.799 0.381 5.376 1.00 97.19 384 LEU A N 1
ATOM 3146 C CA . LEU A 1 384 ? -14.355 0.464 5.134 1.00 97.19 384 LEU A CA 1
ATOM 3147 C C . LEU A 1 384 ? -13.960 0.587 3.659 1.00 97.19 384 LEU A C 1
ATOM 3149 O O . LEU A 1 384 ? -12.762 0.594 3.351 1.00 97.19 384 LEU A O 1
ATOM 3153 N N . TRP A 1 385 ? -14.922 0.675 2.743 1.00 94.81 385 TRP A N 1
ATOM 3154 C CA . TRP A 1 385 ? -14.634 0.782 1.313 1.00 94.81 385 TRP A CA 1
ATOM 3155 C C . TRP A 1 385 ? -13.917 2.099 0.968 1.00 94.81 385 TRP A C 1
ATOM 3157 O O . TRP A 1 385 ? -14.074 3.107 1.651 1.00 94.81 385 TRP A O 1
ATOM 3167 N N . ASN A 1 386 ? -13.082 2.067 -0.063 1.00 92.44 386 ASN A N 1
ATOM 3168 C CA . ASN A 1 386 ? -12.279 3.182 -0.554 1.00 92.44 386 ASN A CA 1
ATOM 3169 C C . ASN A 1 386 ? -13.133 4.129 -1.397 1.00 92.44 386 ASN A C 1
ATOM 3171 O O . ASN A 1 386 ? -13.993 3.666 -2.144 1.00 92.44 386 ASN A O 1
ATOM 3175 N N . GLY A 1 387 ? -12.834 5.427 -1.335 1.00 87.81 387 GLY A N 1
ATOM 3176 C CA . GLY A 1 387 ? -13.348 6.402 -2.300 1.00 87.81 387 GLY A CA 1
ATOM 3177 C C . GLY A 1 387 ? -14.814 6.789 -2.123 1.00 87.81 387 GLY A C 1
ATOM 3178 O O . GLY A 1 387 ? -15.448 7.224 -3.078 1.00 87.81 387 GLY A O 1
ATOM 3179 N N . PHE A 1 388 ? -15.377 6.627 -0.925 1.00 89.56 388 PHE A N 1
ATOM 3180 C CA . PHE A 1 388 ? -16.752 7.032 -0.634 1.00 89.56 388 PHE A CA 1
ATOM 3181 C C . PHE A 1 388 ? -16.791 8.059 0.494 1.00 89.56 388 PHE A C 1
ATOM 3183 O O . PHE A 1 388 ? -16.620 7.713 1.659 1.00 89.56 388 PHE A O 1
ATOM 3190 N N . ASP A 1 389 ? -17.103 9.308 0.156 1.00 87.19 389 ASP A N 1
ATOM 3191 C CA . ASP A 1 389 ? -17.172 10.419 1.117 1.00 87.19 389 ASP A CA 1
ATOM 3192 C C . ASP A 1 389 ? -18.151 10.136 2.275 1.00 87.19 389 ASP A C 1
ATOM 3194 O O . ASP A 1 389 ? -17.933 10.527 3.420 1.00 87.19 389 ASP A O 1
ATOM 3198 N N . GLU A 1 390 ? -19.237 9.409 1.997 1.00 89.19 390 GLU A N 1
ATOM 3199 C CA . GLU A 1 390 ? -20.256 9.046 2.988 1.00 89.19 390 GLU A CA 1
ATOM 3200 C C . GLU A 1 390 ? -19.749 8.100 4.086 1.00 89.19 390 GLU A C 1
ATOM 3202 O O . GLU A 1 390 ? -20.303 8.112 5.185 1.00 89.19 390 GLU A O 1
ATOM 3207 N N . ASN A 1 391 ? -18.696 7.316 3.815 1.00 91.75 391 ASN A N 1
ATOM 3208 C CA . ASN A 1 391 ? -18.156 6.336 4.759 1.00 91.75 391 ASN A CA 1
ATOM 3209 C C . ASN A 1 391 ? -16.904 6.812 5.498 1.00 91.75 391 ASN A C 1
ATOM 3211 O O . ASN A 1 391 ? -16.236 6.032 6.185 1.00 91.75 391 ASN A O 1
ATOM 3215 N N . GLU A 1 392 ? -16.570 8.090 5.363 1.00 91.88 392 GLU A N 1
ATOM 3216 C CA . GLU A 1 392 ? -15.416 8.686 6.004 1.00 91.88 392 GLU A CA 1
ATOM 3217 C C . GLU A 1 392 ? -15.444 8.583 7.536 1.00 91.88 392 GLU A C 1
ATOM 3219 O O . GLU A 1 392 ? -16.492 8.585 8.182 1.00 91.88 392 GLU A O 1
ATOM 3224 N N . ALA A 1 393 ? -14.255 8.532 8.146 1.00 93.56 393 ALA A N 1
ATOM 3225 C CA . ALA A 1 393 ? -14.117 8.461 9.596 1.00 93.56 393 ALA A CA 1
ATOM 3226 C C . ALA A 1 393 ? -14.690 9.709 10.287 1.00 93.56 393 ALA A C 1
ATOM 3228 O O . ALA A 1 393 ? -14.165 10.822 10.159 1.00 93.56 393 ALA A O 1
ATOM 3229 N N . GLN A 1 394 ? -15.728 9.500 11.094 1.00 94.56 394 GLN A N 1
ATOM 3230 C CA . GLN A 1 394 ? -16.335 10.514 11.944 1.00 94.56 394 GLN A CA 1
ATOM 3231 C C . GLN A 1 394 ? -15.778 10.394 13.359 1.00 94.56 394 GLN A C 1
ATOM 3233 O O . GLN A 1 394 ? -15.934 9.372 14.026 1.00 94.56 394 GLN A O 1
ATOM 3238 N N . ARG A 1 395 ? -15.098 11.445 13.826 1.00 96.50 395 ARG A N 1
ATOM 3239 C CA . ARG A 1 395 ? -14.503 11.476 15.167 1.00 96.50 395 ARG A CA 1
ATOM 3240 C C . ARG A 1 395 ? -15.591 11.403 16.240 1.00 96.50 395 ARG A C 1
ATOM 3242 O O . ARG A 1 395 ? -16.487 12.237 16.246 1.00 96.50 395 ARG A O 1
ATOM 3249 N N . ILE A 1 396 ? -15.408 10.505 17.201 1.00 97.38 396 ILE A N 1
ATOM 3250 C CA . ILE A 1 396 ? -16.139 10.474 18.468 1.00 97.38 396 ILE A CA 1
ATOM 3251 C C . ILE A 1 396 ? -15.247 11.153 19.511 1.00 97.38 396 ILE A C 1
ATOM 3253 O O . ILE A 1 396 ? -14.112 10.721 19.750 1.00 97.38 396 ILE A O 1
ATOM 3257 N N . LYS A 1 397 ? -15.707 12.252 20.115 1.00 97.81 397 LYS A N 1
ATOM 3258 C CA . LYS A 1 397 ? -14.989 12.843 21.251 1.00 97.81 397 LYS A CA 1
ATOM 3259 C C . LYS A 1 397 ? -15.177 12.007 22.505 1.00 97.81 397 LYS A C 1
ATOM 3261 O O . LYS A 1 397 ? -16.224 11.400 22.723 1.00 97.81 397 LYS A O 1
ATOM 3266 N N . THR A 1 398 ? -14.158 12.024 23.351 1.00 97.94 398 THR A N 1
ATOM 3267 C CA . THR A 1 398 ? -14.119 11.304 24.618 1.00 97.94 398 THR A CA 1
ATOM 3268 C C . THR A 1 398 ? -13.715 12.224 25.764 1.00 97.94 398 THR A C 1
ATOM 3270 O O . THR A 1 398 ? -13.213 13.336 25.565 1.00 97.94 398 THR A O 1
ATOM 3273 N N . THR A 1 399 ? -13.860 11.736 26.993 1.00 98.12 399 THR A N 1
ATOM 3274 C CA . THR A 1 399 ? -13.306 12.388 28.188 1.00 98.12 399 THR A CA 1
ATOM 3275 C C . THR A 1 399 ? -11.770 12.468 28.168 1.00 98.12 399 THR A C 1
ATOM 3277 O O . THR A 1 399 ? -11.194 13.225 28.946 1.00 98.12 399 THR A O 1
ATOM 3280 N N . GLN A 1 400 ? -11.104 11.748 27.252 1.00 97.94 400 GLN A N 1
ATOM 3281 C CA . GLN A 1 400 ? -9.648 11.658 27.092 1.00 97.94 400 GLN A CA 1
ATOM 3282 C C . GLN A 1 400 ? -9.219 11.879 25.625 1.00 97.94 400 GLN A C 1
ATOM 3284 O O . GLN A 1 400 ? -8.543 11.050 25.020 1.00 97.94 400 GLN A O 1
ATOM 3289 N N . ASN A 1 401 ? -9.603 13.015 25.029 1.00 97.12 401 ASN A N 1
ATOM 3290 C CA . ASN A 1 401 ? -9.409 13.289 23.591 1.00 97.12 401 ASN A CA 1
ATOM 3291 C C . ASN A 1 401 ? -7.956 13.320 23.091 1.00 97.12 401 ASN A C 1
ATOM 3293 O O . ASN A 1 401 ? -7.730 13.135 21.897 1.00 97.12 401 ASN A O 1
ATOM 3297 N N . SER A 1 402 ? -6.995 13.630 23.965 1.00 97.94 402 SER A N 1
ATOM 3298 C CA . SER A 1 402 ? -5.576 13.729 23.600 1.00 97.94 402 SER A CA 1
ATOM 3299 C C . SER A 1 402 ? -4.932 12.349 23.401 1.00 97.94 402 SER A C 1
ATOM 3301 O O . SER A 1 402 ? -4.380 12.120 22.327 1.00 97.94 402 SER A O 1
ATOM 3303 N N . PRO A 1 403 ? -5.044 11.391 24.343 1.00 97.81 403 PRO A N 1
ATOM 3304 C CA . PRO A 1 403 ? -4.508 10.047 24.130 1.00 97.81 403 PRO A CA 1
ATOM 3305 C C . PRO A 1 403 ? -5.424 9.124 23.313 1.00 97.81 403 PRO A C 1
ATOM 3307 O O . PRO A 1 403 ? -4.919 8.177 22.719 1.00 97.81 403 PRO A O 1
ATOM 3310 N N . ILE A 1 404 ? -6.742 9.361 23.261 1.00 98.56 404 ILE A N 1
ATOM 3311 C CA . ILE A 1 404 ? -7.689 8.452 22.595 1.00 98.56 404 ILE A CA 1
ATOM 3312 C C . ILE A 1 404 ? -8.150 9.001 21.250 1.00 98.56 404 ILE A C 1
ATOM 3314 O O . ILE A 1 404 ? -8.800 10.047 21.192 1.00 98.56 404 ILE A O 1
ATOM 3318 N N . TYR A 1 405 ? -7.904 8.247 20.179 1.00 98.50 405 TYR A N 1
ATOM 3319 C CA . TYR A 1 405 ? -8.551 8.446 18.885 1.00 98.50 405 TYR A CA 1
ATOM 3320 C C . TYR A 1 405 ? -9.722 7.470 18.740 1.00 98.50 405 TYR A C 1
ATOM 3322 O O . TYR A 1 405 ? -9.522 6.276 18.533 1.00 98.50 405 TYR A O 1
ATOM 3330 N N . ALA A 1 406 ? -10.946 7.981 18.865 1.00 98.44 406 ALA A N 1
ATOM 3331 C CA . ALA A 1 406 ? -12.176 7.213 18.696 1.00 98.44 406 ALA A CA 1
ATOM 3332 C C . ALA A 1 406 ? -12.940 7.703 17.463 1.00 98.44 406 ALA A C 1
ATOM 3334 O O . ALA A 1 406 ? -13.056 8.912 17.260 1.00 98.44 406 ALA A O 1
ATOM 3335 N N . PHE A 1 407 ? -13.464 6.802 16.639 1.00 98.19 407 PHE A N 1
ATOM 3336 C CA . PHE A 1 407 ? -14.230 7.166 15.448 1.00 98.19 407 PHE A CA 1
ATOM 3337 C C . PHE A 1 407 ? -15.254 6.096 15.068 1.00 98.19 407 PHE A C 1
ATOM 3339 O O . PHE A 1 407 ? -15.138 4.941 15.474 1.00 98.19 407 PHE A O 1
ATOM 3346 N N . THR A 1 408 ? -16.229 6.489 14.254 1.00 97.56 408 THR A N 1
ATOM 3347 C CA . THR A 1 408 ? -17.146 5.583 13.557 1.00 97.56 408 THR A CA 1
ATOM 3348 C C . THR A 1 408 ? -17.040 5.783 12.048 1.00 97.56 408 THR A C 1
ATOM 3350 O O . THR A 1 408 ? -16.736 6.883 11.582 1.00 97.56 408 THR A O 1
ATOM 3353 N N . ARG A 1 409 ? -17.279 4.719 11.288 1.00 97.25 409 ARG A N 1
ATOM 3354 C CA . ARG A 1 409 ? -17.494 4.723 9.838 1.00 97.25 409 ARG A CA 1
ATOM 3355 C C . ARG A 1 409 ? -18.775 3.962 9.549 1.00 97.25 409 ARG A C 1
ATOM 3357 O O . ARG A 1 409 ? -19.054 2.977 10.233 1.00 97.25 409 ARG A O 1
ATOM 3364 N N . GLU A 1 410 ? -19.529 4.395 8.550 1.00 96.19 410 GLU A N 1
ATOM 3365 C CA . GLU A 1 410 ? -20.805 3.780 8.194 1.00 96.19 410 GLU A CA 1
ATOM 3366 C C . GLU A 1 410 ? -21.059 3.862 6.694 1.00 96.19 410 GLU A C 1
ATOM 3368 O O . GLU A 1 410 ? -20.772 4.880 6.074 1.00 96.19 410 GLU A O 1
ATOM 3373 N N . LYS A 1 411 ? -21.607 2.795 6.115 1.00 93.38 411 LYS A N 1
ATOM 3374 C CA . LYS A 1 411 ? -22.112 2.792 4.741 1.00 93.38 411 LYS A CA 1
ATOM 3375 C C . LYS A 1 411 ? -23.110 1.660 4.568 1.00 93.38 411 LYS A C 1
ATOM 3377 O O . LYS A 1 411 ? -22.855 0.560 5.037 1.00 93.38 411 LYS A O 1
ATOM 3382 N N . ASP A 1 412 ? -24.220 1.910 3.879 1.00 90.69 412 ASP A N 1
ATOM 3383 C CA . ASP A 1 412 ? -25.208 0.880 3.515 1.00 90.69 412 ASP A CA 1
ATOM 3384 C C . ASP A 1 412 ? -25.702 0.016 4.699 1.00 90.69 412 ASP A C 1
ATOM 3386 O O . ASP A 1 412 ? -26.072 -1.143 4.534 1.00 90.69 412 ASP A O 1
ATOM 3390 N N . GLY A 1 413 ? -25.734 0.594 5.907 1.00 90.69 413 GLY A N 1
ATOM 3391 C CA . GLY A 1 413 ? -26.123 -0.089 7.145 1.00 90.69 413 GLY A CA 1
ATOM 3392 C C . GLY A 1 413 ? -25.007 -0.892 7.820 1.00 90.69 413 GLY A C 1
ATOM 3393 O O . GLY A 1 413 ? -25.197 -1.330 8.955 1.00 90.69 413 GLY A O 1
ATOM 3394 N N . ASP A 1 414 ? -23.848 -1.044 7.179 1.00 96.00 414 ASP A N 1
ATOM 3395 C CA . ASP A 1 414 ? -22.638 -1.524 7.833 1.00 96.00 414 ASP A CA 1
ATOM 3396 C C . ASP A 1 414 ? -22.000 -0.400 8.642 1.00 96.00 414 ASP A C 1
ATOM 3398 O O . ASP A 1 414 ? -21.936 0.750 8.202 1.00 96.00 414 ASP A O 1
ATOM 3402 N N . ARG A 1 415 ? -21.467 -0.742 9.816 1.00 97.50 415 ARG A N 1
ATOM 3403 C CA . ARG A 1 415 ? -20.803 0.217 10.698 1.00 97.50 415 ARG A CA 1
ATOM 3404 C C . ARG A 1 415 ? -19.578 -0.392 11.364 1.00 97.50 415 ARG A C 1
ATOM 3406 O O . ARG A 1 415 ? -19.606 -1.545 11.801 1.00 97.50 415 ARG A O 1
ATOM 3413 N N . VAL A 1 416 ? -18.523 0.411 11.483 1.00 98.38 416 VAL A N 1
ATOM 3414 C CA . VAL A 1 416 ? -17.299 0.084 12.224 1.00 98.38 416 VAL A CA 1
ATOM 3415 C C . VAL A 1 416 ? -16.976 1.204 13.204 1.00 98.38 416 VAL A C 1
ATOM 3417 O O . VAL A 1 416 ? -16.919 2.368 12.822 1.00 98.38 416 VAL A O 1
ATOM 3420 N N . VAL A 1 417 ? -16.715 0.845 14.459 1.00 98.50 417 VAL A N 1
ATOM 3421 C CA . VAL A 1 417 ? -16.224 1.742 15.507 1.00 98.50 417 VAL A CA 1
ATOM 3422 C C . VAL A 1 417 ? -14.784 1.371 15.839 1.00 98.50 417 VAL A C 1
ATOM 3424 O O . VAL A 1 417 ? -14.488 0.225 16.177 1.00 98.50 417 VAL A O 1
ATOM 3427 N N . GLY A 1 418 ? -13.885 2.346 15.751 1.00 98.44 418 GLY A N 1
ATOM 3428 C CA . GLY A 1 418 ? -12.483 2.209 16.128 1.00 98.44 418 GLY A CA 1
ATOM 3429 C C . GLY A 1 418 ? -12.173 3.030 17.373 1.00 98.44 418 GLY A C 1
ATOM 3430 O O . GLY A 1 418 ? -12.456 4.225 17.401 1.00 98.44 418 GLY A O 1
ATOM 3431 N N . LEU A 1 419 ? -11.570 2.413 18.387 1.00 98.56 419 LEU A N 1
ATOM 3432 C CA . LEU A 1 419 ? -11.095 3.065 19.609 1.00 98.56 419 LEU A CA 1
ATOM 3433 C C . LEU A 1 419 ? -9.605 2.767 19.759 1.00 98.56 419 LEU A C 1
ATOM 3435 O O . LEU A 1 419 ? -9.236 1.614 19.939 1.00 98.56 419 LEU A O 1
ATOM 3439 N N . PHE A 1 420 ? -8.750 3.782 19.682 1.00 98.75 420 PHE A N 1
ATOM 3440 C CA . PHE A 1 420 ? -7.297 3.613 19.702 1.00 98.75 420 PHE A CA 1
ATOM 3441 C C . PHE A 1 420 ? -6.684 4.440 20.824 1.00 98.75 420 PHE A C 1
ATOM 3443 O O . PHE A 1 420 ? -6.836 5.664 20.850 1.00 98.75 420 PHE A O 1
ATOM 3450 N N . ASN A 1 421 ? -5.946 3.787 21.721 1.00 98.38 421 ASN A N 1
ATOM 3451 C CA . ASN A 1 421 ? -5.045 4.475 22.631 1.00 98.38 421 ASN A CA 1
ATOM 3452 C C . ASN A 1 421 ? -3.726 4.758 21.907 1.00 98.38 421 ASN A C 1
ATOM 3454 O O . ASN A 1 421 ? -3.025 3.841 21.495 1.00 98.38 421 ASN A O 1
ATOM 3458 N N . LEU A 1 422 ? -3.389 6.032 21.743 1.00 97.88 422 LEU A N 1
ATOM 3459 C CA . LEU A 1 422 ? -2.181 6.503 21.065 1.00 97.88 422 LEU A CA 1
ATOM 3460 C C . LEU A 1 422 ? -1.146 7.016 22.079 1.00 97.88 422 LEU A C 1
ATOM 3462 O O . LEU A 1 422 ? -0.447 8.000 21.838 1.00 97.88 422 LEU A O 1
ATOM 3466 N N . SER A 1 423 ? -1.085 6.383 23.254 1.00 96.25 423 SER A N 1
ATOM 3467 C CA . SER A 1 423 ? -0.227 6.793 24.365 1.00 96.25 423 SER A CA 1
ATOM 3468 C C . SER A 1 423 ? 0.409 5.610 25.102 1.00 96.25 423 SER A C 1
ATOM 3470 O O . SER A 1 423 ? -0.036 4.469 25.006 1.00 96.25 423 SER A O 1
ATOM 3472 N N . ASN A 1 424 ? 1.453 5.902 25.888 1.00 94.06 424 ASN A N 1
ATOM 3473 C CA . ASN A 1 424 ? 2.166 4.930 26.730 1.00 94.06 424 ASN A CA 1
ATOM 3474 C C . ASN A 1 424 ? 1.525 4.745 28.124 1.00 94.06 424 ASN A C 1
ATOM 3476 O O . ASN A 1 424 ? 2.223 4.418 29.085 1.00 94.06 424 ASN A O 1
ATOM 3480 N N . GLN A 1 425 ? 0.240 5.056 28.283 1.00 94.00 425 GLN A N 1
ATOM 3481 C CA . GLN A 1 425 ? -0.473 4.951 29.556 1.00 94.00 425 GLN A CA 1
ATOM 3482 C C . GLN A 1 425 ? -1.757 4.159 29.358 1.00 94.00 425 GLN A C 1
ATOM 3484 O O . GLN A 1 425 ? -2.372 4.260 28.304 1.00 94.00 425 GLN A O 1
ATOM 3489 N N . ALA A 1 426 ? -2.174 3.406 30.375 1.00 96.31 426 ALA A N 1
ATOM 3490 C CA . ALA A 1 426 ? -3.528 2.873 30.413 1.00 96.31 426 ALA A CA 1
ATOM 3491 C C . ALA A 1 426 ? -4.517 4.026 30.637 1.00 96.31 426 ALA A C 1
ATOM 3493 O O . ALA A 1 426 ? -4.283 4.876 31.502 1.00 96.31 426 ALA A O 1
ATOM 3494 N N . ILE A 1 427 ? -5.592 4.063 29.854 1.00 96.56 427 ILE A N 1
ATOM 3495 C CA . ILE A 1 427 ? -6.563 5.155 29.835 1.00 96.56 427 ILE A CA 1
ATOM 3496 C C . ILE A 1 427 ? -7.972 4.594 30.015 1.00 96.56 427 ILE A C 1
ATOM 3498 O O . ILE A 1 427 ? -8.421 3.774 29.214 1.00 96.56 427 ILE A O 1
ATOM 3502 N N . SER A 1 428 ? -8.673 5.114 31.021 1.00 97.75 428 SER A N 1
ATOM 3503 C CA . SER A 1 428 ? -10.118 4.951 31.198 1.00 97.75 428 SER A CA 1
ATOM 3504 C C . SER A 1 428 ? -10.838 6.167 30.620 1.00 97.75 428 SER A C 1
ATOM 3506 O O . SER A 1 428 ? -10.459 7.311 30.910 1.00 97.75 428 SER A O 1
ATOM 3508 N N . PHE A 1 429 ? -11.854 5.958 29.786 1.00 97.88 429 PHE A N 1
ATOM 3509 C CA . PHE A 1 429 ? -12.591 7.046 29.144 1.00 97.88 429 PHE A CA 1
ATOM 3510 C C . PHE A 1 429 ? -14.039 6.681 28.810 1.00 97.88 429 PHE A C 1
ATOM 3512 O O . PHE A 1 429 ? -14.415 5.517 28.733 1.00 97.88 429 PHE A O 1
ATOM 3519 N N . GLN A 1 430 ? -14.842 7.712 28.554 1.00 97.44 430 GLN A N 1
ATOM 3520 C CA . GLN A 1 430 ? -16.216 7.607 28.060 1.00 97.44 430 GLN A CA 1
ATOM 3521 C C . GLN A 1 430 ? -16.377 8.478 26.815 1.00 97.44 430 GLN A C 1
ATOM 3523 O O . GLN A 1 430 ? -15.659 9.474 26.656 1.00 97.44 430 GLN A O 1
ATOM 3528 N N . ALA A 1 431 ? -17.315 8.121 25.939 1.00 96.75 431 ALA A N 1
ATOM 3529 C CA . ALA A 1 431 ? -17.707 8.976 24.825 1.00 96.75 431 ALA A CA 1
ATOM 3530 C C . ALA A 1 431 ? -18.459 10.213 25.346 1.00 96.75 431 ALA A C 1
ATOM 3532 O O . ALA A 1 431 ? -19.326 10.115 26.210 1.00 96.75 431 ALA A O 1
ATOM 3533 N N . THR A 1 432 ? -18.109 11.391 24.830 1.00 96.38 432 THR A N 1
ATOM 3534 C CA . THR A 1 432 ? -18.813 12.653 25.120 1.00 96.38 432 THR A CA 1
ATOM 3535 C C . THR A 1 432 ? -19.694 13.101 23.963 1.00 96.38 432 THR A C 1
ATOM 3537 O O . THR A 1 432 ? -20.631 13.864 24.179 1.00 96.38 432 THR A O 1
ATOM 3540 N N . ASP A 1 433 ? -19.362 12.663 22.747 1.00 92.94 433 ASP A N 1
ATOM 3541 C CA . ASP A 1 433 ? -20.268 12.735 21.602 1.00 92.94 433 ASP A CA 1
ATOM 3542 C C . ASP A 1 433 ? -21.144 11.469 21.562 1.00 92.94 433 ASP A C 1
ATOM 3544 O O . ASP A 1 433 ? -20.934 10.536 22.344 1.00 92.94 433 ASP A O 1
ATOM 3548 N N . GLU A 1 434 ? -22.121 11.449 20.655 1.00 92.12 434 GLU A N 1
ATOM 3549 C CA . GLU A 1 434 ? -23.003 10.300 20.442 1.00 92.12 434 GLU A CA 1
ATOM 3550 C C . GLU A 1 434 ? -22.187 9.051 20.079 1.00 92.12 434 GLU A C 1
ATOM 3552 O O . GLU A 1 434 ? -21.440 9.036 19.096 1.00 92.12 434 GLU A O 1
ATOM 3557 N N . LEU A 1 435 ? -22.320 8.006 20.897 1.00 92.69 435 LEU A N 1
ATOM 3558 C CA . LEU A 1 435 ? -21.779 6.687 20.604 1.00 92.69 435 LEU A CA 1
ATOM 3559 C C . LEU A 1 435 ? -22.852 5.876 19.865 1.00 92.69 435 LEU A C 1
ATOM 3561 O O . LEU A 1 435 ? -23.974 5.774 20.361 1.00 92.69 435 LEU A O 1
ATOM 3565 N N . PRO A 1 436 ? -22.541 5.262 18.712 1.00 92.69 436 PRO A N 1
ATOM 3566 C CA . PRO A 1 436 ? -23.535 4.515 17.960 1.00 92.69 436 PRO A CA 1
ATOM 3567 C C . PRO A 1 436 ? -23.946 3.243 18.715 1.00 92.69 436 PRO A C 1
ATOM 3569 O O . PRO A 1 436 ? -23.228 2.240 18.712 1.00 92.69 436 PRO A O 1
ATOM 3572 N N . GLU A 1 437 ? -25.111 3.278 19.357 1.00 94.31 437 GLU A N 1
ATOM 3573 C CA . GLU A 1 437 ? -25.588 2.180 20.199 1.00 94.31 437 GLU A CA 1
ATOM 3574 C C . GLU A 1 437 ? -25.863 0.897 19.403 1.00 94.31 437 GLU A C 1
ATOM 3576 O O . GLU A 1 437 ? -26.227 0.926 18.223 1.00 94.31 437 GLU A O 1
ATOM 3581 N N . GLY A 1 438 ? -25.697 -0.255 20.053 1.00 93.12 438 GLY A N 1
ATOM 3582 C CA . GLY A 1 438 ? -25.986 -1.556 19.455 1.00 93.12 438 GLY A CA 1
ATOM 3583 C C . GLY A 1 438 ? -25.087 -2.678 19.955 1.00 93.12 438 GLY A C 1
ATOM 3584 O O . GLY A 1 438 ? -24.311 -2.522 20.894 1.00 93.12 438 GLY A O 1
ATOM 3585 N N . THR A 1 439 ? -25.198 -3.841 19.319 1.00 95.94 439 THR A N 1
ATOM 3586 C CA . THR A 1 439 ? -24.302 -4.976 19.562 1.00 95.94 439 THR A CA 1
ATOM 3587 C C . THR A 1 439 ? -23.247 -5.027 18.473 1.00 95.94 439 THR A C 1
ATOM 3589 O O . THR A 1 439 ? -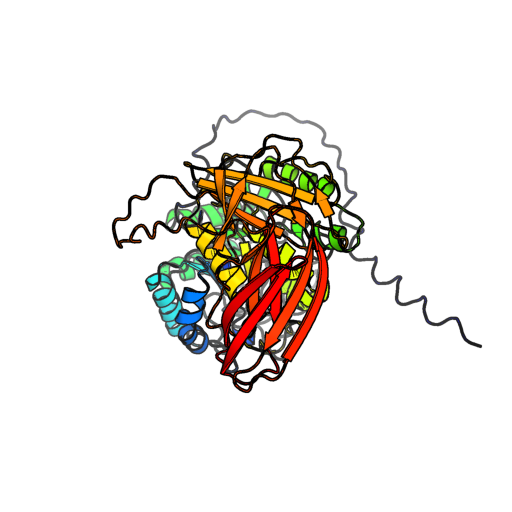23.567 -5.057 17.285 1.00 95.94 439 THR A O 1
ATOM 3592 N N . TYR A 1 440 ? -21.991 -5.064 18.891 1.00 97.00 440 TYR A N 1
ATOM 3593 C CA . TYR A 1 440 ? -20.839 -5.090 18.010 1.00 97.00 440 TYR A CA 1
ATOM 3594 C C . TYR A 1 440 ? -19.987 -6.314 18.292 1.00 97.00 440 TYR A C 1
ATOM 3596 O O . TYR A 1 440 ? -19.953 -6.804 19.416 1.00 97.00 440 TYR A O 1
ATOM 3604 N N . ARG A 1 441 ? -19.271 -6.791 17.282 1.00 97.25 441 ARG A N 1
ATOM 3605 C CA . ARG A 1 441 ? -18.266 -7.841 17.406 1.00 97.25 441 ARG A CA 1
ATOM 3606 C C . ARG A 1 441 ? -16.885 -7.206 17.382 1.00 97.25 441 ARG A C 1
ATOM 3608 O O . ARG A 1 441 ? -16.578 -6.437 16.475 1.00 97.25 441 ARG A O 1
ATOM 3615 N N . ASN A 1 442 ? -16.042 -7.536 18.352 1.00 97.50 442 ASN A N 1
ATOM 3616 C CA . ASN A 1 442 ? -14.625 -7.219 18.279 1.00 97.50 442 ASN A CA 1
ATOM 3617 C C . ASN A 1 442 ? -13.984 -8.053 17.167 1.00 97.50 442 ASN A C 1
ATOM 3619 O O . ASN A 1 442 ? -13.989 -9.281 17.221 1.00 97.50 442 ASN A O 1
ATOM 3623 N N . VAL A 1 443 ? -13.410 -7.377 16.177 1.00 97.75 443 VAL A N 1
ATOM 3624 C CA . VAL A 1 443 ? -12.882 -7.993 14.954 1.00 97.75 443 VAL A CA 1
ATOM 3625 C C . VAL A 1 443 ? -11.758 -8.995 15.232 1.00 97.75 443 VAL A C 1
ATOM 3627 O O . VAL A 1 443 ? -11.584 -9.934 14.460 1.00 97.75 443 VAL A O 1
ATOM 3630 N N . PHE A 1 444 ? -11.006 -8.838 16.325 1.00 93.69 444 PHE A N 1
ATOM 3631 C CA . PHE A 1 444 ? -9.832 -9.666 16.629 1.00 93.69 444 PHE A CA 1
ATOM 3632 C C . PHE A 1 444 ? -10.089 -10.755 17.671 1.00 93.69 444 PHE A C 1
ATOM 3634 O O . PHE A 1 444 ? -9.370 -11.754 17.687 1.00 93.69 444 PHE A O 1
ATOM 3641 N N . THR A 1 445 ? -11.094 -10.582 18.533 1.00 91.94 445 THR A N 1
ATOM 3642 C CA . THR A 1 445 ? -11.420 -11.546 19.602 1.00 91.94 445 THR A CA 1
ATOM 3643 C C . THR A 1 445 ? -12.746 -12.270 19.392 1.00 91.94 445 THR A C 1
ATOM 3645 O O . THR A 1 445 ? -13.034 -13.215 20.124 1.00 91.94 445 THR A O 1
ATOM 3648 N N . ASP A 1 446 ? -13.549 -11.824 18.424 1.00 87.94 446 ASP A N 1
ATOM 3649 C CA . ASP A 1 446 ? -14.920 -12.264 18.153 1.00 87.94 446 ASP A CA 1
ATOM 3650 C C . ASP A 1 446 ? -15.908 -12.017 19.320 1.00 87.94 446 ASP A C 1
ATOM 3652 O O . ASP A 1 446 ? -17.072 -12.418 19.246 1.00 87.94 446 ASP A O 1
ATOM 3656 N N . GLU A 1 447 ? -15.483 -11.319 20.385 1.00 88.94 447 GLU A N 1
ATOM 3657 C CA . GLU A 1 447 ? -16.333 -10.974 21.530 1.00 88.94 447 GLU A CA 1
ATOM 3658 C C . GLU A 1 447 ? -17.449 -10.007 21.122 1.00 88.94 447 GLU A C 1
ATOM 3660 O O . GLU A 1 447 ? -17.205 -9.007 20.446 1.00 88.94 447 GLU A O 1
ATOM 3665 N N . LEU A 1 448 ? -18.672 -10.277 21.588 1.00 90.94 448 LEU A N 1
ATOM 3666 C CA . LEU A 1 448 ? -19.793 -9.354 21.447 1.00 90.94 448 LEU A CA 1
ATOM 3667 C C . LEU A 1 448 ? -19.792 -8.311 22.569 1.00 90.94 448 LEU A C 1
ATOM 3669 O O . LEU A 1 448 ? -19.828 -8.653 23.754 1.00 90.94 448 LEU A O 1
ATOM 3673 N N . ILE A 1 449 ? -19.817 -7.043 22.174 1.00 92.12 449 ILE A N 1
ATOM 3674 C CA . ILE A 1 449 ? -19.797 -5.869 23.040 1.00 92.12 449 ILE A CA 1
ATOM 3675 C C . ILE A 1 449 ? -21.058 -5.047 22.769 1.00 92.12 449 ILE A C 1
ATOM 3677 O O . ILE A 1 449 ? -21.365 -4.705 21.628 1.00 92.12 449 ILE A O 1
ATOM 3681 N N . GLY A 1 450 ? -21.806 -4.738 23.828 1.00 93.44 450 GLY A N 1
ATOM 3682 C CA . GLY A 1 450 ? -22.897 -3.769 23.769 1.00 93.44 450 GLY A CA 1
ATOM 3683 C C . GLY A 1 450 ? -22.345 -2.353 23.899 1.00 93.44 450 GLY A C 1
ATOM 3684 O O . GLY A 1 450 ? -21.675 -2.057 24.890 1.00 93.44 450 GLY A O 1
ATOM 3685 N N . LEU A 1 451 ? -22.625 -1.507 22.910 1.00 94.50 451 LEU A N 1
ATOM 3686 C CA . LEU A 1 451 ? -22.366 -0.074 22.959 1.00 94.50 451 LEU A CA 1
ATOM 3687 C C . LEU A 1 451 ? -23.655 0.667 23.324 1.00 94.50 451 LEU A C 1
ATOM 3689 O O . LEU A 1 451 ? -24.715 0.424 22.749 1.00 94.50 451 LEU A O 1
ATOM 3693 N N . SER A 1 452 ? -23.528 1.569 24.282 1.00 93.25 452 SER A N 1
ATOM 3694 C CA . SER A 1 452 ? -24.518 2.488 24.829 1.00 93.25 452 SER A CA 1
ATOM 3695 C C . SER A 1 452 ? -23.785 3.757 25.264 1.00 93.25 452 SER A C 1
ATOM 3697 O O . SER A 1 452 ? -22.580 3.711 25.537 1.00 93.25 452 SER A O 1
ATOM 3699 N N . GLN A 1 453 ? -24.482 4.887 25.349 1.00 91.50 453 GLN A N 1
ATOM 3700 C CA . GLN A 1 453 ? -23.835 6.161 25.688 1.00 91.50 453 GLN A CA 1
ATOM 3701 C C . GLN A 1 453 ? -23.091 6.146 27.043 1.00 91.50 453 GLN A C 1
ATOM 3703 O O . GLN A 1 453 ? -22.111 6.871 27.210 1.00 91.50 453 GLN A O 1
ATOM 3708 N N . ASP A 1 454 ? -23.518 5.301 27.986 1.00 89.69 454 ASP A N 1
ATOM 3709 C CA . ASP A 1 454 ? -22.950 5.195 29.337 1.00 89.69 454 ASP A CA 1
ATOM 3710 C C . ASP A 1 454 ? -21.721 4.266 29.423 1.00 89.69 454 ASP A C 1
ATOM 3712 O O . ASP A 1 454 ? -21.156 4.084 30.505 1.00 89.69 454 ASP A O 1
ATOM 3716 N N . ASN A 1 455 ? -21.297 3.650 28.311 1.00 93.50 455 ASN A N 1
ATOM 3717 C CA . ASN A 1 455 ? -20.145 2.752 28.311 1.00 93.50 455 ASN A CA 1
ATOM 3718 C C . ASN A 1 455 ? -18.860 3.476 28.737 1.00 93.50 455 ASN A C 1
ATOM 3720 O O . ASN A 1 455 ? -18.449 4.475 28.144 1.00 93.50 455 ASN A O 1
ATOM 3724 N N . GLU A 1 456 ? -18.180 2.890 29.720 1.00 95.50 456 GLU A N 1
ATOM 3725 C CA . GLU A 1 456 ? -16.800 3.203 30.075 1.00 95.50 456 GLU A CA 1
ATOM 3726 C C . GLU A 1 456 ? -15.860 2.181 29.432 1.00 95.50 456 GLU A C 1
ATOM 3728 O O . GLU A 1 456 ? -16.148 0.981 29.407 1.00 95.50 456 GLU A O 1
ATOM 3733 N N . PHE A 1 457 ? -14.754 2.672 28.882 1.00 94.56 457 PHE A N 1
ATOM 3734 C CA . PHE A 1 457 ? -13.737 1.868 28.222 1.00 94.56 457 PHE A CA 1
ATOM 3735 C C . PHE A 1 457 ? -12.415 2.007 28.955 1.00 94.56 457 PHE A C 1
ATOM 3737 O O . PHE A 1 457 ? -11.993 3.121 29.262 1.00 94.56 457 PHE A O 1
ATOM 3744 N N . ASP A 1 458 ? -11.737 0.879 29.134 1.00 96.19 458 ASP A N 1
ATOM 3745 C CA . ASP A 1 458 ? -10.372 0.802 29.630 1.00 96.19 458 ASP A CA 1
ATOM 3746 C C . ASP A 1 458 ? -9.488 0.246 28.519 1.00 96.19 458 ASP A C 1
ATOM 3748 O O . ASP A 1 458 ? -9.696 -0.880 28.070 1.00 96.19 458 ASP A O 1
ATOM 3752 N N . LEU A 1 459 ? -8.508 1.034 28.077 1.00 94.12 459 LEU A N 1
ATOM 3753 C CA . LEU A 1 459 ? -7.496 0.589 27.122 1.00 94.12 459 LEU A CA 1
ATOM 3754 C C . LEU A 1 459 ? -6.117 0.673 27.767 1.00 94.12 459 LEU A C 1
ATOM 3756 O O . LEU A 1 459 ? -5.706 1.738 28.235 1.00 94.12 459 LEU A O 1
ATOM 3760 N N . ALA A 1 460 ? -5.379 -0.434 27.761 1.00 96.50 460 ALA A N 1
ATOM 3761 C CA . ALA A 1 460 ? -3.957 -0.462 28.072 1.00 96.50 460 ALA A CA 1
ATOM 3762 C C . ALA A 1 460 ? -3.156 0.402 27.082 1.00 96.50 460 ALA A C 1
ATOM 3764 O O . ALA A 1 460 ? -3.683 0.915 26.090 1.00 96.50 460 ALA A O 1
ATOM 3765 N N . ASP A 1 461 ? -1.871 0.600 27.363 1.00 92.50 461 ASP A N 1
ATOM 3766 C CA . ASP A 1 461 ? -0.999 1.384 26.498 1.00 92.50 461 ASP A CA 1
ATOM 3767 C C . ASP A 1 461 ? -0.957 0.798 25.082 1.00 92.50 461 ASP A C 1
ATOM 3769 O O . 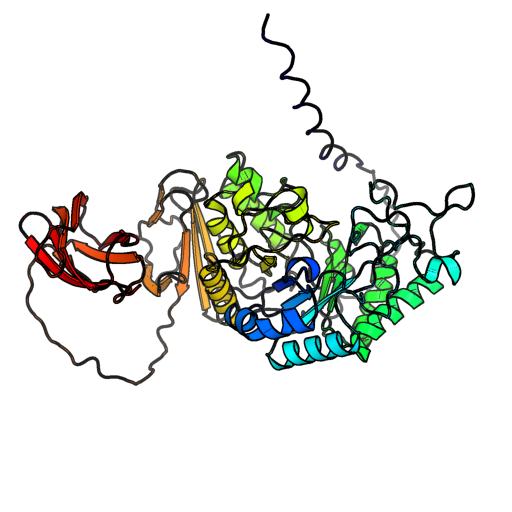ASP A 1 461 ? -0.709 -0.389 24.883 1.00 92.50 461 ASP A O 1
ATOM 3773 N N . TRP A 1 462 ? -1.221 1.648 24.088 1.00 96.00 462 TRP A N 1
ATOM 3774 C CA . TRP A 1 462 ? -1.314 1.262 22.672 1.00 96.00 462 TRP A CA 1
ATOM 3775 C C . TRP A 1 462 ? -2.368 0.205 22.330 1.00 96.00 462 TRP A C 1
ATOM 3777 O O . TRP A 1 462 ? -2.388 -0.292 21.201 1.00 96.00 462 TRP A O 1
ATOM 3787 N N . GLU A 1 463 ? -3.268 -0.120 23.256 1.00 97.00 463 GLU A N 1
ATOM 3788 C CA . GLU A 1 463 ? -4.390 -1.010 22.987 1.00 97.00 463 GLU A CA 1
ATOM 3789 C C . GLU A 1 463 ? -5.423 -0.329 22.082 1.00 97.00 463 GLU A C 1
ATOM 3791 O O . GLU A 1 463 ? -5.531 0.901 22.002 1.00 97.00 463 GLU A O 1
ATOM 3796 N N . PHE A 1 464 ? -6.179 -1.151 21.366 1.00 98.31 464 PHE A N 1
ATOM 3797 C CA . PHE A 1 464 ? -7.235 -0.705 20.481 1.00 98.31 464 PHE A CA 1
ATOM 3798 C C . PHE A 1 464 ? -8.410 -1.682 20.494 1.00 98.31 464 PHE A C 1
ATOM 3800 O O . PHE A 1 464 ? -8.261 -2.868 20.788 1.00 98.31 464 PHE A O 1
ATOM 3807 N N . LEU A 1 465 ? -9.575 -1.178 20.104 1.00 98.38 465 LEU A N 1
ATOM 3808 C CA . LEU A 1 465 ? -10.759 -1.960 19.780 1.00 98.38 465 LEU A CA 1
ATOM 3809 C C . LEU A 1 465 ? -11.210 -1.579 18.373 1.00 98.38 465 LEU A C 1
ATOM 3811 O O . LEU A 1 465 ? -11.397 -0.401 18.075 1.00 98.38 465 LEU A O 1
ATOM 3815 N N . VAL A 1 466 ? -11.405 -2.581 17.521 1.00 98.62 466 VAL A N 1
ATOM 3816 C CA . VAL A 1 466 ? -12.111 -2.424 16.246 1.00 98.62 466 VAL A CA 1
ATOM 3817 C C . VAL A 1 466 ? -13.363 -3.269 16.339 1.00 98.62 466 VAL A C 1
ATOM 3819 O O . VAL A 1 466 ? -13.291 -4.483 16.536 1.00 98.62 466 VAL A O 1
ATOM 3822 N N . LEU A 1 467 ? -14.503 -2.598 16.265 1.00 98.50 467 LEU A N 1
ATOM 3823 C CA . LEU A 1 467 ? -15.812 -3.158 16.533 1.00 98.50 467 LEU A CA 1
ATOM 3824 C C . LEU A 1 467 ? -16.661 -3.023 15.280 1.00 98.50 467 LEU A C 1
ATOM 3826 O O . LEU A 1 467 ? -16.879 -1.915 14.804 1.00 98.50 467 LEU A O 1
ATOM 3830 N N . GLU A 1 468 ? -17.169 -4.127 14.759 1.00 97.88 468 GLU A N 1
ATOM 3831 C CA . GLU A 1 468 ? -18.126 -4.104 13.655 1.00 97.88 468 GLU A CA 1
ATOM 3832 C C . GLU A 1 468 ? -19.542 -4.338 14.166 1.00 97.88 468 GLU A C 1
ATOM 3834 O O . GLU A 1 468 ? -19.757 -5.142 15.075 1.00 97.88 468 GLU A O 1
ATOM 3839 N N . GLN A 1 469 ? -20.517 -3.630 13.609 1.00 96.69 469 GLN A N 1
ATOM 3840 C CA . GLN A 1 469 ? -21.902 -3.814 14.015 1.00 96.69 469 GLN A CA 1
ATOM 3841 C C . GLN A 1 469 ? -22.397 -5.196 13.588 1.00 96.69 469 GLN A C 1
ATOM 3843 O O . GLN A 1 469 ? -22.199 -5.628 12.455 1.00 96.69 469 GLN A O 1
ATOM 3848 N N . VAL A 1 470 ? -23.079 -5.889 14.498 1.00 93.00 470 VAL A N 1
ATOM 3849 C CA . VAL A 1 470 ? -23.791 -7.123 14.168 1.00 93.00 470 VAL A CA 1
ATOM 3850 C C . VAL A 1 470 ? -25.220 -6.742 13.801 1.00 93.00 470 VAL A C 1
ATOM 3852 O O . VAL A 1 470 ? -25.968 -6.228 14.634 1.00 93.00 470 VAL A O 1
ATOM 3855 N N . SER A 1 471 ? -25.610 -6.969 12.549 1.00 71.75 471 SER A N 1
ATOM 3856 C CA . SER A 1 471 ? -26.982 -6.728 12.111 1.00 71.75 471 SER A CA 1
ATOM 3857 C C . SER A 1 471 ? -27.948 -7.675 12.836 1.00 71.75 471 SER A C 1
ATOM 3859 O O . SER A 1 471 ? -27.707 -8.875 12.956 1.00 71.75 471 SER A O 1
ATOM 3861 N N . GLN A 1 472 ? -29.090 -7.156 13.303 1.00 53.03 472 GLN A N 1
ATOM 3862 C CA . GLN A 1 472 ? -30.155 -7.977 13.908 1.00 53.03 472 GLN A CA 1
ATOM 3863 C C . GLN A 1 472 ? -30.929 -8.842 12.890 1.00 53.03 472 GLN A C 1
ATOM 3865 O O . GLN A 1 472 ? -31.901 -9.495 13.258 1.00 53.03 472 GLN A O 1
ATOM 3870 N N . ASN A 1 473 ? -30.500 -8.896 11.626 1.00 36.31 473 ASN A N 1
ATOM 3871 C CA . ASN A 1 473 ? -31.145 -9.674 10.571 1.00 36.31 473 ASN A CA 1
ATOM 3872 C C . ASN A 1 473 ? -30.178 -10.698 9.962 1.00 36.31 473 ASN A C 1
ATOM 3874 O O . ASN A 1 473 ? -29.697 -10.539 8.847 1.00 36.31 473 ASN A O 1
ATOM 3878 N N . SER A 1 474 ? -29.959 -11.795 10.683 1.00 31.23 474 SER A N 1
ATOM 3879 C CA . SER A 1 474 ? -29.775 -13.116 10.075 1.00 31.23 474 SER A CA 1
ATOM 3880 C C . SER A 1 474 ? -30.467 -14.141 10.969 1.00 31.23 474 SER A C 1
ATOM 3882 O O . SER A 1 474 ? -29.954 -14.602 11.983 1.00 31.23 474 SER A O 1
ATOM 3884 N N . THR A 1 475 ? -31.709 -14.456 10.613 1.00 31.70 475 THR A N 1
ATOM 3885 C CA . THR A 1 475 ? -32.291 -15.749 10.965 1.00 31.70 475 THR A CA 1
ATOM 3886 C C . THR A 1 475 ? -31.630 -16.770 10.053 1.00 31.70 475 THR A C 1
ATOM 3888 O O . THR A 1 475 ? -32.165 -17.089 8.996 1.00 31.70 475 THR A O 1
ATOM 3891 N N . ASP A 1 476 ? -30.445 -17.239 10.440 1.00 28.95 476 ASP A N 1
ATOM 3892 C CA . ASP A 1 476 ? -29.929 -18.496 9.916 1.00 28.95 476 ASP A CA 1
ATOM 3893 C C . ASP A 1 476 ? -30.330 -19.599 10.899 1.00 28.95 476 ASP A C 1
ATOM 3895 O O . ASP A 1 476 ? -29.888 -19.665 12.047 1.00 28.95 476 ASP A O 1
ATOM 3899 N N . ASN A 1 477 ? -31.303 -20.391 10.459 1.00 31.38 477 ASN A N 1
ATOM 3900 C CA . ASN A 1 477 ? -31.830 -21.550 11.161 1.00 31.38 477 ASN A CA 1
ATOM 3901 C C . ASN A 1 477 ? -30.876 -22.732 10.951 1.00 31.38 477 ASN A C 1
ATOM 3903 O O . ASN A 1 477 ? -30.959 -23.388 9.917 1.00 31.38 477 ASN A O 1
ATOM 3907 N N . SER A 1 478 ? -30.038 -23.010 11.949 1.00 29.89 478 SER A N 1
ATOM 3908 C CA . SER A 1 478 ? -29.520 -24.335 12.357 1.00 29.89 478 SER A CA 1
ATOM 3909 C C . SER A 1 478 ? -28.411 -24.062 13.384 1.00 29.89 478 SER A C 1
ATOM 3911 O O . SER A 1 478 ? -27.445 -23.387 13.051 1.00 29.89 478 SER A O 1
ATOM 3913 N N . ASP A 1 479 ? -28.461 -24.439 14.655 1.00 29.22 479 ASP A N 1
ATOM 3914 C CA . ASP A 1 479 ? -29.094 -25.589 15.280 1.00 29.22 479 ASP A CA 1
ATOM 3915 C C . ASP A 1 479 ? -29.547 -25.253 16.708 1.00 29.22 479 ASP A C 1
ATOM 3917 O O . ASP A 1 479 ? -29.047 -24.333 17.357 1.00 29.22 479 ASP A O 1
ATOM 3921 N N . GLU A 1 480 ? -30.520 -26.032 17.170 1.00 34.12 480 GLU A N 1
ATOM 3922 C CA . GLU A 1 480 ? -31.121 -26.039 18.500 1.00 34.12 480 GLU A CA 1
ATOM 3923 C C . GLU A 1 480 ? -30.096 -25.846 19.634 1.00 34.12 480 GLU A C 1
ATOM 3925 O O . GLU A 1 480 ? -29.445 -26.785 20.091 1.00 34.12 480 GLU A O 1
ATOM 3930 N N . ALA A 1 481 ? -30.024 -24.631 20.179 1.00 29.22 481 ALA A N 1
ATOM 3931 C CA . ALA A 1 481 ? -29.673 -24.465 21.579 1.00 29.22 481 ALA A CA 1
ATOM 3932 C C . ALA A 1 481 ? -30.948 -24.732 22.381 1.00 29.22 481 ALA A C 1
ATOM 3934 O O . ALA A 1 481 ? -31.774 -23.839 22.587 1.00 29.22 481 ALA A O 1
ATOM 3935 N N . GLU A 1 482 ? -31.126 -25.996 22.771 1.00 28.20 482 GLU A N 1
ATOM 3936 C CA . GLU A 1 482 ? -32.081 -26.389 23.799 1.00 28.20 482 GLU A CA 1
ATOM 3937 C C . GLU A 1 482 ? -32.040 -25.374 24.944 1.00 28.20 482 GLU A C 1
ATOM 3939 O O . GLU A 1 482 ? -30.984 -25.044 25.494 1.00 28.20 482 GLU A O 1
ATOM 3944 N N . SER A 1 483 ? -33.222 -24.881 25.300 1.00 28.53 483 SER A N 1
ATOM 3945 C CA . SER A 1 483 ? -33.455 -24.123 26.513 1.00 28.53 483 SER A CA 1
ATOM 3946 C C . SER A 1 483 ? -33.055 -24.978 27.714 1.00 28.53 483 SER A C 1
ATOM 3948 O O . SER A 1 483 ? -33.867 -25.736 28.249 1.00 28.53 483 SER A O 1
ATOM 3950 N N . ILE A 1 484 ? -31.809 -24.852 28.163 1.00 29.39 484 ILE A N 1
ATOM 3951 C CA . ILE A 1 484 ? -31.455 -25.236 29.522 1.00 29.39 484 ILE A CA 1
ATOM 3952 C C . ILE A 1 484 ? -31.859 -24.066 30.403 1.00 29.39 484 ILE A C 1
ATOM 3954 O O . ILE A 1 484 ? -31.102 -23.136 30.677 1.00 29.39 484 ILE A O 1
ATOM 3958 N N . ASP A 1 485 ? -33.118 -24.143 30.805 1.00 31.73 485 ASP A N 1
ATOM 3959 C CA . ASP A 1 485 ? -33.632 -23.536 32.013 1.00 31.73 485 ASP A CA 1
ATOM 3960 C C . ASP A 1 485 ? -32.729 -23.987 33.177 1.00 31.73 485 ASP A C 1
ATOM 3962 O O . ASP A 1 485 ? -32.832 -25.105 33.677 1.00 31.73 485 ASP A O 1
ATOM 3966 N N . ASN A 1 486 ? -31.770 -23.143 33.555 1.00 29.03 486 ASN A N 1
ATOM 3967 C CA . ASN A 1 486 ? -31.030 -23.266 34.805 1.00 29.03 486 ASN A CA 1
ATOM 3968 C C . ASN A 1 486 ? -31.250 -21.985 35.603 1.00 29.03 486 ASN A C 1
ATOM 3970 O O . ASN A 1 486 ? -30.390 -21.111 35.721 1.00 29.03 486 ASN A O 1
ATOM 3974 N N . ALA A 1 487 ? -32.437 -21.908 36.198 1.00 31.78 487 ALA A N 1
ATOM 3975 C CA . ALA A 1 487 ? -32.564 -21.292 37.501 1.00 31.78 487 ALA A CA 1
ATOM 3976 C C . ALA A 1 487 ? -31.512 -21.902 38.452 1.00 31.78 487 ALA A C 1
ATOM 3978 O O . ALA A 1 487 ? -31.328 -23.118 38.482 1.00 31.78 487 ALA A O 1
ATOM 3979 N N . HIS A 1 488 ? -30.885 -21.026 39.244 1.00 34.06 488 HIS A N 1
ATOM 3980 C CA . HIS A 1 488 ? -29.855 -21.254 40.270 1.00 34.06 488 HIS A CA 1
ATOM 3981 C C . HIS A 1 488 ? -28.391 -21.046 39.844 1.00 34.06 488 HIS A C 1
ATOM 3983 O O . HIS A 1 488 ? -27.654 -21.989 39.585 1.00 34.06 488 HIS A O 1
ATOM 3989 N N . ALA A 1 489 ? -27.922 -19.807 40.005 1.00 35.91 489 ALA A N 1
ATOM 3990 C CA . ALA A 1 489 ? -26.952 -19.516 41.063 1.00 35.91 489 ALA A CA 1
ATOM 3991 C C . ALA A 1 489 ? -27.097 -18.049 41.499 1.00 35.91 489 ALA A C 1
ATOM 3993 O O . ALA A 1 489 ? -26.699 -17.138 40.786 1.00 35.91 489 ALA A O 1
ATOM 3994 N N . GLN A 1 490 ? -27.695 -17.823 42.673 1.00 47.84 490 GLN A N 1
ATOM 3995 C CA . GLN A 1 490 ? -27.409 -16.619 43.451 1.00 47.84 490 GLN A CA 1
ATOM 3996 C C . GLN A 1 490 ? -25.953 -16.747 43.896 1.00 47.84 490 GLN A C 1
ATOM 3998 O O . GLN A 1 490 ? -25.663 -17.509 44.816 1.00 47.84 490 GLN A O 1
ATOM 4003 N N . GLY A 1 491 ? -25.052 -16.079 43.195 1.00 58.66 491 GLY A N 1
ATOM 4004 C CA . GLY A 1 491 ? -23.640 -16.042 43.530 1.00 58.66 491 GLY A CA 1
ATOM 4005 C C . GLY A 1 491 ? -23.028 -14.801 42.912 1.00 58.66 491 GLY A C 1
ATOM 4006 O O . GLY A 1 491 ? -23.355 -14.448 41.787 1.00 58.66 491 GLY A O 1
ATOM 4007 N N . ASN A 1 492 ? -22.144 -14.151 43.652 1.00 82.44 492 ASN A N 1
ATOM 4008 C CA . ASN A 1 492 ? -21.438 -12.946 43.245 1.00 82.44 492 ASN A CA 1
ATOM 4009 C C . ASN A 1 492 ? -20.458 -13.162 42.071 1.00 82.44 492 ASN A C 1
ATOM 4011 O O . ASN A 1 492 ? -19.821 -12.210 41.631 1.00 82.44 492 ASN A O 1
ATOM 4015 N N . LEU A 1 493 ? -20.279 -14.399 41.597 1.00 92.38 493 LEU A N 1
ATOM 4016 C CA . LEU A 1 493 ? -19.348 -14.766 40.532 1.00 92.38 493 LEU A CA 1
ATOM 4017 C C . LEU A 1 493 ? -20.014 -15.673 39.501 1.00 92.38 493 LEU A C 1
ATOM 4019 O O . LEU A 1 493 ? -20.432 -16.782 39.832 1.00 92.38 493 LEU A O 1
ATOM 4023 N N . GLN A 1 494 ? -19.970 -15.266 38.233 1.00 93.88 494 GLN A N 1
ATOM 4024 C CA . GLN A 1 494 ? -20.280 -16.098 37.072 1.00 93.88 494 GLN A CA 1
ATOM 4025 C C . GLN A 1 494 ? -19.028 -16.279 36.207 1.00 93.88 494 GLN A C 1
ATOM 4027 O O . GLN A 1 494 ? -18.510 -15.315 35.650 1.00 93.88 494 GLN A O 1
ATOM 4032 N N . LEU A 1 495 ? -18.535 -17.513 36.064 1.00 92.81 495 LEU A N 1
ATOM 4033 C CA . LEU A 1 495 ? -17.378 -17.824 35.218 1.00 92.81 495 LEU A CA 1
ATOM 4034 C C . LEU A 1 495 ? -17.843 -18.242 33.816 1.00 92.81 495 LEU A C 1
ATOM 4036 O O . LEU A 1 495 ? -18.512 -19.267 33.647 1.00 92.81 495 LEU A O 1
ATOM 4040 N N . ASN A 1 496 ? -17.482 -17.465 32.799 1.00 88.38 496 ASN A N 1
ATOM 4041 C CA . ASN A 1 496 ? -17.860 -17.738 31.414 1.00 88.38 496 ASN A CA 1
ATOM 4042 C C . ASN A 1 496 ? -17.050 -18.915 30.838 1.00 88.38 496 ASN A C 1
ATOM 4044 O O . ASN A 1 496 ? -16.041 -19.331 31.423 1.00 88.38 496 ASN A O 1
ATOM 4048 N N . PRO A 1 497 ? -17.478 -19.497 29.702 1.00 87.12 497 PRO A N 1
ATOM 4049 C CA . PRO A 1 497 ? -16.644 -20.427 28.953 1.00 87.12 497 PRO A CA 1
ATOM 4050 C C . PRO A 1 497 ? -15.272 -19.812 28.654 1.00 87.12 497 PRO A C 1
ATOM 4052 O O . PRO A 1 497 ? -15.168 -18.665 28.229 1.00 87.12 497 PRO A O 1
ATOM 4055 N N . VAL A 1 498 ? -14.220 -20.587 28.905 1.00 88.75 498 VAL A N 1
ATOM 4056 C CA . VAL A 1 498 ? -12.839 -20.191 28.617 1.00 88.75 498 VAL A CA 1
ATOM 4057 C C . VAL A 1 498 ? -12.592 -20.378 27.124 1.00 88.75 498 VAL A C 1
ATOM 4059 O O . VAL A 1 498 ? -12.868 -21.463 26.612 1.00 88.75 498 VAL A O 1
ATOM 4062 N N . TYR A 1 499 ? -12.095 -19.348 26.436 1.00 84.06 499 TYR A N 1
ATOM 4063 C CA . TYR A 1 499 ? -11.908 -19.368 24.982 1.00 84.06 499 TYR A CA 1
ATOM 4064 C C . TYR A 1 499 ? -10.572 -18.723 24.561 1.00 84.06 499 TYR A C 1
ATOM 4066 O O . TYR A 1 499 ? -10.201 -17.686 25.118 1.00 84.06 499 TYR A O 1
ATOM 4074 N N . PRO A 1 500 ? -9.841 -19.298 23.583 1.00 76.81 500 PRO A N 1
ATOM 4075 C CA . PRO A 1 500 ? -10.074 -20.612 22.965 1.00 76.81 500 PRO A CA 1
ATOM 4076 C C . PRO A 1 500 ? -9.936 -21.769 23.974 1.00 76.81 500 PRO A C 1
ATOM 4078 O O . PRO A 1 500 ? -9.269 -21.626 24.995 1.00 76.81 500 PRO A O 1
ATOM 4081 N N . ASN A 1 501 ? -10.605 -22.900 23.739 1.00 84.19 501 ASN A N 1
ATOM 4082 C CA . ASN A 1 501 ? -10.464 -24.130 24.532 1.00 84.19 501 ASN A CA 1
ATOM 4083 C C . ASN A 1 501 ? -10.954 -25.349 23.712 1.00 84.19 501 ASN A C 1
ATOM 4085 O O . ASN A 1 501 ? -12.167 -25.506 23.569 1.00 84.19 501 ASN A O 1
ATOM 4089 N N . PRO A 1 502 ? -10.069 -26.223 23.187 1.00 92.25 502 PRO A N 1
ATOM 4090 C CA . PRO A 1 502 ? -8.627 -26.265 23.431 1.00 92.25 502 PRO A CA 1
ATOM 4091 C C . PRO A 1 502 ? -7.869 -25.016 22.956 1.00 92.25 502 PRO A C 1
ATOM 4093 O O . PRO A 1 502 ? -8.324 -24.322 22.055 1.00 92.25 502 PRO A O 1
ATOM 4096 N N . PHE A 1 503 ? -6.734 -24.709 23.583 1.00 91.44 503 PHE A N 1
ATOM 4097 C CA . PHE A 1 503 ? -5.936 -23.511 23.305 1.00 91.44 503 PHE A CA 1
ATOM 4098 C C . PHE A 1 503 ? -4.466 -23.822 23.034 1.00 91.44 503 PHE A C 1
ATOM 4100 O O . PHE A 1 503 ? -3.973 -24.867 23.460 1.00 91.44 503 PHE A O 1
ATOM 4107 N N . ASN A 1 504 ? -3.771 -22.898 22.359 1.00 85.12 504 ASN A N 1
ATOM 4108 C CA . ASN A 1 504 ? -2.330 -22.947 22.099 1.00 85.12 504 ASN A CA 1
ATOM 4109 C C . ASN A 1 504 ? -1.751 -21.537 21.826 1.00 85.12 504 ASN A C 1
ATOM 4111 O O . ASN A 1 504 ? -2.247 -20.862 20.930 1.00 85.12 504 ASN A O 1
ATOM 4115 N N . PRO A 1 505 ? -0.728 -21.049 22.554 1.00 85.12 505 PRO A N 1
ATOM 4116 C CA . PRO A 1 505 ? -0.368 -21.403 23.923 1.00 85.12 505 PRO A CA 1
ATOM 4117 C C . PRO A 1 505 ? -1.187 -20.604 24.952 1.00 85.12 505 PRO A C 1
ATOM 4119 O O . PRO A 1 505 ? -0.921 -20.717 26.146 1.00 85.12 505 PRO A O 1
ATOM 4122 N N . SER A 1 506 ? -2.135 -19.753 24.534 1.00 92.06 506 SER A N 1
ATOM 4123 C CA . SER A 1 506 ? -2.882 -18.871 25.445 1.00 92.06 506 SER A CA 1
ATOM 4124 C C . SER A 1 506 ? -4.397 -18.988 25.333 1.00 92.06 506 SER A C 1
ATOM 4126 O O . SER A 1 506 ? -4.909 -19.193 24.238 1.00 92.06 506 SER A O 1
ATOM 4128 N N . THR A 1 507 ? -5.095 -18.783 26.449 1.00 88.25 507 THR A N 1
ATOM 4129 C CA . THR A 1 507 ? -6.562 -18.706 26.527 1.00 88.25 507 THR A CA 1
ATOM 4130 C C . THR A 1 507 ? -7.014 -17.535 27.400 1.00 88.25 507 THR A C 1
ATOM 4132 O O . THR A 1 507 ? -6.222 -17.022 28.198 1.00 88.25 507 THR A O 1
ATOM 4135 N N . THR A 1 508 ? -8.269 -17.113 27.262 1.00 89.88 508 THR A N 1
ATOM 4136 C CA . THR A 1 508 ? -8.872 -16.033 28.045 1.00 89.88 508 THR A CA 1
ATOM 4137 C C . THR A 1 508 ? -9.913 -16.581 29.012 1.00 89.88 508 THR A C 1
ATOM 4139 O O . THR A 1 508 ? -10.856 -17.278 28.638 1.00 89.88 508 THR A O 1
ATOM 4142 N N . VAL A 1 509 ? -9.737 -16.230 30.283 1.00 92.75 509 VAL A N 1
ATOM 4143 C CA . VAL A 1 509 ? -10.661 -16.518 31.376 1.00 92.75 509 VAL A CA 1
ATOM 4144 C C . VAL A 1 509 ? -11.515 -15.287 31.623 1.00 92.75 509 VAL A C 1
ATOM 4146 O O . VAL A 1 509 ? -10.992 -14.293 32.118 1.00 92.75 509 VAL A O 1
ATOM 4149 N N . SER A 1 510 ? -12.809 -15.360 31.325 1.00 87.25 510 SER A N 1
ATOM 4150 C CA . SER A 1 510 ? -13.745 -14.248 31.534 1.00 87.25 510 SER A CA 1
ATOM 4151 C C . SER A 1 510 ? -14.744 -14.565 32.642 1.00 87.25 510 SER A C 1
ATOM 4153 O O . SER A 1 510 ? -15.257 -15.679 32.722 1.00 87.25 510 SER A O 1
ATOM 4155 N N . MET A 1 511 ? -15.051 -13.583 33.482 1.00 92.38 511 MET A N 1
ATOM 4156 C CA . MET A 1 511 ? -16.016 -13.699 34.573 1.00 92.38 511 MET A CA 1
ATOM 4157 C C . MET A 1 511 ? -16.880 -12.443 34.693 1.00 92.38 511 MET A C 1
ATOM 4159 O O . MET A 1 511 ? -16.487 -11.374 34.233 1.00 92.38 511 MET A O 1
ATOM 4163 N N . VAL A 1 512 ? -18.036 -12.562 35.335 1.00 89.25 512 VAL A N 1
ATOM 4164 C CA . VAL A 1 512 ? -18.896 -11.444 35.738 1.00 89.25 512 VAL A CA 1
ATOM 4165 C C . VAL A 1 512 ? -19.019 -11.455 37.257 1.00 89.25 512 VAL A C 1
ATOM 4167 O O . VAL A 1 512 ? -19.195 -12.520 37.849 1.00 89.25 512 VAL A O 1
ATOM 4170 N N . LEU A 1 513 ? -18.879 -10.280 37.868 1.00 91.12 513 LEU A N 1
ATOM 4171 C CA . LEU A 1 513 ? -19.088 -10.053 39.292 1.00 91.12 513 LEU A CA 1
ATOM 4172 C C . LEU A 1 513 ? -20.345 -9.208 39.513 1.00 91.12 513 LEU A C 1
ATOM 4174 O O . LEU A 1 513 ? -20.471 -8.147 38.903 1.00 91.12 513 LEU A O 1
ATOM 4178 N N . ASP A 1 514 ? -21.226 -9.622 40.420 1.00 86.81 514 ASP A N 1
ATOM 4179 C CA . ASP A 1 514 ? -22.439 -8.853 40.756 1.00 86.81 514 ASP A CA 1
ATOM 4180 C C . ASP A 1 514 ? -22.137 -7.677 41.709 1.00 86.81 514 ASP A C 1
ATOM 4182 O O . ASP A 1 514 ? -22.844 -6.670 41.744 1.00 86.81 514 ASP A O 1
ATOM 4186 N N . ALA A 1 515 ? -21.059 -7.791 42.483 1.00 87.12 515 ALA A N 1
ATOM 4187 C CA . ALA A 1 515 ? -20.570 -6.842 43.469 1.00 87.12 515 ALA A CA 1
ATOM 4188 C C . ALA A 1 515 ? -19.042 -6.938 43.588 1.00 87.12 515 ALA A C 1
ATOM 4190 O O . ALA A 1 515 ? -18.425 -7.957 43.268 1.00 87.12 515 ALA A O 1
ATOM 4191 N N . ALA A 1 516 ? -18.422 -5.871 44.098 1.00 84.81 516 ALA A N 1
ATOM 4192 C CA . ALA A 1 516 ? -16.975 -5.832 44.241 1.00 84.81 516 ALA A CA 1
ATOM 4193 C C . ALA A 1 516 ? -16.453 -6.949 45.167 1.00 84.81 516 ALA A C 1
ATOM 4195 O O . ALA A 1 516 ? -16.958 -7.126 46.277 1.00 84.81 516 ALA A O 1
ATOM 4196 N N . ALA A 1 517 ? -15.428 -7.681 44.730 1.00 91.81 517 ALA A N 1
ATOM 4197 C CA . ALA A 1 517 ? -14.858 -8.810 45.462 1.00 91.81 517 ALA A CA 1
ATOM 4198 C C . ALA A 1 517 ? -13.357 -8.965 45.215 1.00 91.81 517 ALA A C 1
ATOM 4200 O O . ALA A 1 517 ? -12.835 -8.566 44.177 1.00 91.81 517 ALA A O 1
ATOM 4201 N N . GLU A 1 518 ? -12.657 -9.566 46.175 1.00 93.69 518 GLU A N 1
ATOM 4202 C CA . GLU A 1 518 ? -11.265 -9.982 46.009 1.00 93.69 518 GLU A CA 1
ATOM 4203 C C . GLU A 1 518 ? -11.189 -11.234 45.137 1.00 93.69 518 GLU A C 1
ATOM 4205 O O . GLU A 1 518 ? -11.826 -12.244 45.436 1.00 93.69 518 GLU A O 1
ATOM 4210 N N . VAL A 1 519 ? -10.428 -11.150 44.047 1.00 94.81 519 VAL A N 1
ATOM 4211 C CA . VAL A 1 519 ? -10.366 -12.190 43.024 1.00 94.81 519 VAL A CA 1
ATOM 4212 C C . VAL A 1 519 ? -9.038 -12.927 43.104 1.00 94.81 519 VAL A C 1
ATOM 4214 O O . VAL A 1 519 ? -7.969 -12.320 43.218 1.00 94.81 519 VAL A O 1
ATOM 4217 N N . ARG A 1 520 ? -9.100 -14.252 42.976 1.00 95.38 520 ARG A N 1
ATOM 4218 C CA . ARG A 1 520 ? -7.923 -15.119 42.873 1.00 95.38 520 ARG A CA 1
ATOM 4219 C C . ARG A 1 520 ? -8.159 -16.216 41.849 1.00 95.38 520 ARG A C 1
ATOM 4221 O O . ARG A 1 520 ? -9.254 -16.760 41.757 1.00 95.38 520 ARG A O 1
ATOM 4228 N N . LEU A 1 521 ? -7.125 -16.555 41.095 1.00 95.44 521 LEU A N 1
ATOM 4229 C CA . LEU A 1 521 ? -7.174 -17.577 40.059 1.00 95.44 521 LEU A CA 1
ATOM 4230 C C . LEU A 1 521 ? -6.163 -18.682 40.367 1.00 95.44 521 LEU A C 1
ATOM 4232 O O . LEU A 1 521 ? -5.006 -18.402 40.670 1.00 95.44 521 LEU A O 1
ATOM 4236 N N . GLU A 1 522 ? -6.602 -19.930 40.265 1.00 97.25 522 GLU A N 1
ATOM 4237 C CA . GLU A 1 522 ? -5.782 -21.126 40.438 1.00 97.25 522 GLU A CA 1
ATOM 4238 C C . GLU A 1 522 ? -5.908 -22.020 39.201 1.00 97.25 522 GLU A C 1
ATOM 4240 O O . GLU A 1 522 ? -7.003 -22.199 38.663 1.00 97.25 522 GLU A O 1
ATOM 4245 N N . ILE A 1 523 ? -4.804 -22.617 38.757 1.00 96.75 523 ILE A N 1
ATOM 4246 C CA . ILE A 1 523 ? -4.811 -23.630 37.695 1.00 96.75 523 ILE A CA 1
ATOM 4247 C C . ILE A 1 523 ? -4.082 -24.865 38.192 1.00 96.75 523 ILE A C 1
ATOM 4249 O O . ILE A 1 523 ? -2.939 -24.776 38.636 1.00 96.75 523 ILE A O 1
ATOM 4253 N N . TRP A 1 524 ? -4.736 -26.015 38.082 1.00 96.88 524 TRP A N 1
ATOM 4254 C CA . TRP A 1 524 ? -4.247 -27.308 38.542 1.00 96.88 524 TRP A CA 1
ATOM 4255 C C . TRP A 1 524 ? -4.048 -28.245 37.351 1.00 96.88 524 TRP A C 1
ATOM 4257 O O . TRP A 1 524 ? -4.862 -28.260 36.425 1.00 96.88 524 TRP A O 1
ATOM 4267 N N . ASP A 1 525 ? -2.976 -29.034 37.360 1.00 95.06 525 ASP A N 1
ATOM 4268 C CA . ASP A 1 525 ? -2.780 -30.088 36.364 1.00 95.06 525 ASP A CA 1
ATOM 4269 C C . ASP A 1 525 ? -3.617 -31.343 36.677 1.00 95.06 525 ASP A C 1
ATOM 4271 O O . ASP A 1 525 ? -4.222 -31.476 37.744 1.00 95.06 525 ASP A O 1
ATOM 4275 N N . SER A 1 526 ? -3.639 -32.304 35.752 1.00 90.50 526 SER A N 1
ATOM 4276 C CA . SER A 1 526 ? -4.399 -33.553 35.906 1.00 90.50 526 SER A CA 1
ATOM 4277 C C . SER A 1 526 ? -3.911 -34.466 37.043 1.00 90.50 526 SER A C 1
ATOM 4279 O O . SER A 1 526 ? -4.580 -35.448 37.355 1.00 90.50 526 SER A O 1
ATOM 4281 N N . MET A 1 527 ? -2.751 -34.184 37.647 1.00 90.50 527 MET A N 1
ATOM 4282 C CA . MET A 1 527 ? -2.225 -34.890 38.822 1.00 90.50 527 MET A CA 1
ATOM 4283 C C . MET A 1 527 ? -2.570 -34.168 40.135 1.00 90.50 527 MET A C 1
ATOM 4285 O O . MET A 1 527 ? -2.151 -34.616 41.202 1.00 90.50 527 MET A O 1
ATOM 4289 N N . GLY A 1 528 ? -3.325 -33.065 40.074 1.00 89.38 528 GLY A N 1
ATOM 4290 C CA . GLY A 1 528 ? -3.697 -32.262 41.237 1.00 89.38 528 GLY A CA 1
ATOM 4291 C C . GLY A 1 528 ? -2.569 -31.368 41.750 1.00 89.38 528 GLY A C 1
ATOM 4292 O O . GLY A 1 528 ? -2.608 -30.946 42.904 1.00 89.38 528 GLY A O 1
ATOM 4293 N N . ARG A 1 529 ? -1.549 -31.079 40.930 1.00 91.88 529 ARG A N 1
ATOM 4294 C CA . ARG A 1 529 ? -0.488 -30.125 41.282 1.00 91.88 529 ARG A CA 1
ATOM 4295 C C . ARG A 1 529 ? -0.901 -28.721 40.848 1.00 91.88 529 ARG A C 1
ATOM 4297 O O . ARG A 1 529 ? -1.353 -28.530 39.720 1.00 91.88 529 ARG A O 1
ATOM 4304 N N . LEU A 1 530 ? -0.721 -27.746 41.734 1.00 94.62 530 LEU A N 1
ATOM 4305 C CA . LEU A 1 530 ? -0.961 -26.332 41.450 1.00 94.62 530 LEU A CA 1
ATOM 4306 C C . LEU A 1 530 ? 0.112 -25.809 40.482 1.00 94.62 530 LEU A C 1
ATOM 4308 O O . LEU A 1 530 ? 1.306 -25.922 40.757 1.00 94.62 530 LEU A O 1
ATOM 4312 N N . VAL A 1 531 ? -0.323 -25.269 39.346 1.00 94.25 531 VAL A N 1
ATOM 4313 C CA . VAL A 1 531 ? 0.522 -24.759 38.253 1.00 94.25 531 VAL A CA 1
ATOM 4314 C C . VAL A 1 531 ? 0.640 -23.240 38.322 1.00 94.25 531 VAL A C 1
ATOM 4316 O O . VAL A 1 531 ? 1.734 -22.699 38.199 1.00 94.25 531 VAL A O 1
ATOM 4319 N N . ILE A 1 532 ? -0.487 -22.556 38.534 1.00 89.88 532 ILE A N 1
ATOM 4320 C CA . ILE A 1 532 ? -0.552 -21.112 38.769 1.00 89.88 532 ILE A CA 1
ATOM 4321 C C . ILE A 1 532 ? -1.438 -20.861 39.980 1.00 89.88 532 ILE A C 1
ATOM 4323 O O . ILE A 1 532 ? -2.536 -21.404 40.060 1.00 89.88 532 ILE A O 1
ATOM 4327 N N . GLU A 1 533 ? -0.987 -19.963 40.848 1.00 93.56 533 GLU A N 1
ATOM 4328 C CA . GLU A 1 533 ? -1.830 -19.200 41.762 1.00 93.56 533 GLU A CA 1
ATOM 4329 C C . GLU A 1 533 ? -1.570 -17.719 41.498 1.00 93.56 533 GLU A C 1
ATOM 4331 O O . GLU A 1 533 ? -0.421 -17.271 41.479 1.00 93.56 533 GLU A O 1
ATOM 4336 N N . ARG A 1 534 ? -2.632 -16.963 41.228 1.00 90.62 534 ARG A N 1
ATOM 4337 C CA . ARG A 1 534 ? -2.557 -15.531 40.951 1.00 90.62 534 ARG A CA 1
ATOM 4338 C C . ARG A 1 534 ? -3.594 -14.799 41.782 1.00 90.62 534 ARG A C 1
ATOM 4340 O O . ARG A 1 534 ? -4.792 -14.909 41.523 1.00 90.62 534 ARG A O 1
ATOM 4347 N N . GLU A 1 535 ? -3.123 -14.001 42.729 1.00 90.88 535 GLU A N 1
ATOM 4348 C CA . GLU A 1 535 ? -3.949 -12.996 43.391 1.00 90.88 535 GLU A CA 1
ATOM 4349 C C . GLU A 1 535 ? -4.178 -11.836 42.419 1.00 90.88 535 GLU A C 1
ATOM 4351 O O . GLU A 1 535 ? -3.245 -11.183 41.949 1.00 90.88 535 GLU A O 1
ATOM 4356 N N . VAL A 1 536 ? -5.437 -11.624 42.046 1.00 86.19 536 VAL A N 1
ATOM 4357 C CA . VAL A 1 536 ? -5.849 -10.555 41.129 1.00 86.19 536 VAL A CA 1
ATOM 4358 C C . VAL A 1 536 ? -6.146 -9.267 41.910 1.00 86.19 536 VAL A C 1
ATOM 4360 O O . VAL A 1 536 ? -5.976 -8.164 41.379 1.00 86.19 536 VAL A O 1
ATOM 4363 N N . GLY A 1 537 ? -6.543 -9.409 43.177 1.00 85.62 537 GLY A N 1
ATOM 4364 C CA . GLY A 1 537 ? -6.939 -8.322 44.066 1.00 85.62 537 GLY A CA 1
ATOM 4365 C C . GLY A 1 537 ? -8.419 -7.966 43.924 1.00 85.62 537 GLY A C 1
ATOM 4366 O O . GLY A 1 537 ? -9.183 -8.661 43.253 1.00 85.62 537 GLY A O 1
ATOM 4367 N N . ILE A 1 538 ? -8.837 -6.878 44.571 1.00 88.44 538 ILE A N 1
ATOM 4368 C CA . ILE A 1 538 ? -10.232 -6.421 44.545 1.00 88.44 538 ILE A CA 1
ATOM 4369 C C . ILE A 1 538 ? -10.616 -5.976 43.125 1.00 88.44 538 ILE A C 1
ATOM 4371 O O . ILE A 1 538 ? -9.893 -5.218 42.473 1.00 88.44 538 ILE A O 1
ATOM 4375 N N . ARG A 1 539 ? -11.759 -6.459 42.640 1.00 88.06 539 ARG A N 1
ATOM 4376 C CA . ARG A 1 539 ? -12.396 -6.075 41.376 1.00 88.06 539 ARG A CA 1
ATOM 4377 C C . ARG A 1 539 ? -13.800 -5.560 41.649 1.00 88.06 539 ARG A C 1
ATOM 4379 O O . ARG A 1 539 ? -14.443 -6.036 42.576 1.00 88.06 539 ARG A O 1
ATOM 4386 N N . SER A 1 540 ? -14.240 -4.564 40.888 1.00 83.06 540 SER A N 1
ATOM 4387 C CA . SER A 1 540 ? -15.589 -3.989 40.950 1.00 83.06 540 SER A CA 1
ATOM 4388 C C . SER A 1 540 ? -16.645 -4.951 40.393 1.00 83.06 540 SER A C 1
ATOM 4390 O O . SER A 1 540 ? -16.309 -5.940 39.744 1.00 83.06 540 SER A O 1
ATOM 4392 N N . ALA A 1 541 ? -17.926 -4.655 40.628 1.00 87.00 541 ALA A N 1
ATOM 4393 C CA . ALA A 1 541 ? -19.010 -5.300 39.887 1.00 87.00 541 ALA A CA 1
ATOM 4394 C C . ALA A 1 541 ? -18.820 -5.072 38.376 1.00 87.00 541 ALA A C 1
ATOM 4396 O O . ALA A 1 541 ? -18.379 -3.994 37.975 1.00 87.00 541 ALA A O 1
ATOM 4397 N N . GLY A 1 542 ? -19.139 -6.066 37.551 1.00 76.06 542 GLY A N 1
ATOM 4398 C CA . GLY A 1 542 ? -18.970 -6.013 36.098 1.00 76.06 542 GLY A CA 1
ATOM 4399 C C . GLY A 1 542 ? -18.206 -7.206 35.528 1.00 76.06 542 GLY A C 1
ATOM 4400 O O . GLY A 1 542 ? -17.885 -8.167 36.232 1.00 76.06 542 GLY A O 1
ATOM 4401 N N . ARG A 1 543 ? -17.943 -7.166 34.219 1.00 86.94 543 ARG A N 1
ATOM 4402 C CA . ARG A 1 543 ? -17.203 -8.215 33.508 1.00 86.94 543 ARG A CA 1
ATOM 4403 C C . ARG A 1 543 ? -15.697 -7.975 33.623 1.00 86.94 543 ARG A C 1
ATOM 4405 O O . ARG A 1 543 ? -15.232 -6.854 33.473 1.00 86.94 543 ARG A O 1
ATOM 4412 N N . HIS A 1 544 ? -14.944 -9.046 33.843 1.00 86.00 544 HIS A N 1
ATOM 4413 C CA . HIS A 1 544 ? -13.486 -9.042 33.965 1.00 86.00 544 HIS A CA 1
ATOM 4414 C C . HIS A 1 544 ? -12.898 -10.198 33.166 1.00 86.00 544 HIS A C 1
ATOM 4416 O O . HIS A 1 544 ? -13.490 -11.277 33.121 1.00 86.00 544 HIS A O 1
ATOM 4422 N N . SER A 1 545 ? -11.711 -10.013 32.594 1.00 88.00 545 SER A N 1
ATOM 4423 C CA . SER A 1 545 ? -11.011 -11.070 31.862 1.00 88.00 545 SER A CA 1
ATOM 4424 C C . SER A 1 545 ? -9.526 -11.138 32.198 1.00 88.00 545 SER A C 1
ATOM 4426 O O . SER A 1 545 ? -8.873 -10.120 32.417 1.00 88.00 545 SER A O 1
ATOM 4428 N N . PHE A 1 546 ? -8.972 -12.349 32.192 1.00 87.81 546 PHE A N 1
ATOM 4429 C CA . PHE A 1 546 ? -7.560 -12.616 32.446 1.00 87.81 546 PHE A CA 1
ATOM 4430 C C . PHE A 1 546 ? -7.006 -13.556 31.387 1.00 87.81 546 PHE A C 1
ATOM 4432 O O . PHE A 1 546 ? -7.570 -14.618 31.124 1.00 87.81 546 PHE A O 1
ATOM 4439 N N . ARG A 1 547 ? -5.857 -13.198 30.817 1.00 88.94 547 ARG A N 1
ATOM 4440 C CA . ARG A 1 547 ? -5.150 -14.070 29.884 1.00 88.94 547 ARG A CA 1
ATOM 4441 C C . ARG A 1 547 ? -4.275 -15.069 30.636 1.00 88.94 547 ARG A C 1
ATOM 4443 O O . ARG A 1 547 ? -3.544 -14.703 31.559 1.00 88.94 547 ARG A O 1
ATOM 4450 N N . VAL A 1 548 ? -4.347 -16.326 30.217 1.00 90.94 548 VAL A N 1
ATOM 4451 C CA . VAL A 1 548 ? -3.502 -17.428 30.681 1.00 90.94 548 VAL A CA 1
ATOM 4452 C C . VAL A 1 548 ? -2.545 -17.786 29.554 1.00 90.94 548 VAL A C 1
ATOM 4454 O O . VAL A 1 548 ? -2.988 -18.086 28.449 1.00 90.94 548 VAL A O 1
ATOM 4457 N N . HIS A 1 549 ? -1.243 -17.766 29.833 1.00 90.56 549 HIS A N 1
ATOM 4458 C CA . HIS A 1 549 ? -0.192 -18.179 28.902 1.00 90.56 549 HIS A CA 1
ATOM 4459 C C . HIS A 1 549 ? 0.452 -19.474 29.405 1.00 90.56 549 HIS A C 1
ATOM 4461 O O . HIS A 1 549 ? 0.969 -19.521 30.517 1.00 90.56 549 HIS A O 1
ATOM 4467 N N . ALA A 1 550 ? 0.422 -20.517 28.580 1.00 90.75 550 ALA A N 1
ATOM 4468 C CA . ALA A 1 550 ? 0.836 -21.878 28.914 1.00 90.75 550 ALA A CA 1
ATOM 4469 C C . ALA A 1 550 ? 2.000 -22.371 28.034 1.00 90.75 550 ALA A C 1
ATOM 4471 O O . ALA A 1 550 ? 2.105 -23.559 27.722 1.00 90.75 550 ALA A O 1
ATOM 4472 N N . GLN A 1 551 ? 2.884 -21.461 27.609 1.00 86.75 551 GLN A N 1
ATOM 4473 C CA . GLN A 1 551 ? 3.978 -21.783 26.687 1.00 86.75 551 GLN A CA 1
ATOM 4474 C C . GLN A 1 551 ? 4.918 -22.866 27.238 1.00 86.75 551 GLN A C 1
ATOM 4476 O O . GLN A 1 551 ? 5.381 -23.703 26.470 1.00 86.75 551 GLN A O 1
ATOM 4481 N N . ASP A 1 552 ? 5.108 -22.940 28.556 1.00 90.19 552 ASP A N 1
ATOM 4482 C CA . ASP A 1 552 ? 5.996 -23.918 29.204 1.00 90.19 552 ASP A CA 1
ATOM 4483 C C . ASP A 1 552 ? 5.261 -25.147 29.768 1.00 90.19 552 ASP A C 1
ATOM 4485 O O . ASP A 1 552 ? 5.857 -26.005 30.417 1.00 90.19 552 ASP A O 1
ATOM 4489 N N . TRP A 1 553 ? 3.951 -25.264 29.535 1.00 92.56 553 TRP A N 1
ATOM 4490 C CA . TRP A 1 553 ? 3.135 -26.342 30.097 1.00 92.56 553 TRP A CA 1
ATOM 4491 C C . TRP A 1 553 ? 3.076 -27.556 29.155 1.00 92.56 553 TRP A C 1
ATOM 4493 O O . TRP A 1 553 ? 3.035 -27.378 27.939 1.00 92.56 553 TRP A O 1
ATOM 4503 N N . PRO A 1 554 ? 3.071 -28.803 29.648 1.00 93.56 554 PRO A N 1
ATOM 4504 C CA . PRO A 1 554 ? 2.797 -29.970 28.803 1.00 93.56 554 PRO A CA 1
ATOM 4505 C C . PRO A 1 554 ? 1.398 -29.916 28.159 1.00 93.56 554 PRO A C 1
ATOM 4507 O O . PRO A 1 554 ? 0.454 -29.470 28.799 1.00 93.56 554 PRO A O 1
ATOM 4510 N N . SER A 1 555 ? 1.218 -30.412 26.928 1.00 94.44 555 SER A N 1
ATOM 4511 C CA . SER A 1 555 ? -0.137 -30.602 26.372 1.00 94.44 555 SER A CA 1
ATOM 4512 C C . SER A 1 555 ? -0.963 -31.488 27.305 1.00 94.44 555 SER A C 1
ATOM 4514 O O . SER A 1 555 ? -0.476 -32.514 27.788 1.00 94.44 555 SER A O 1
ATOM 4516 N N . GLY A 1 556 ? -2.208 -31.107 27.575 1.00 93.88 556 GLY A N 1
ATOM 4517 C CA . GLY A 1 556 ? -3.019 -31.806 28.562 1.00 93.88 556 GLY A CA 1
ATOM 4518 C C . GLY A 1 556 ? -4.241 -31.032 29.028 1.00 93.88 556 GLY A C 1
ATOM 4519 O O . GLY A 1 556 ? -4.547 -29.934 28.563 1.00 93.88 556 GLY A O 1
ATOM 4520 N N . VAL A 1 557 ? -4.962 -31.647 29.961 1.00 95.44 557 VAL A N 1
ATOM 4521 C CA . VAL A 1 557 ? -6.150 -31.071 30.590 1.00 95.44 557 VAL A CA 1
ATOM 4522 C C . VAL A 1 557 ? -5.763 -30.447 31.923 1.00 95.44 557 VAL A C 1
ATOM 4524 O O . VAL A 1 557 ? -5.102 -31.084 32.744 1.00 95.44 557 VAL A O 1
ATOM 4527 N N . TYR A 1 558 ? -6.238 -29.228 32.143 1.00 96.81 558 TYR A N 1
ATOM 4528 C CA . TYR A 1 558 ? -6.057 -28.458 33.362 1.00 96.81 558 TYR A CA 1
ATOM 4529 C C . TYR A 1 558 ? -7.416 -28.075 33.950 1.00 96.81 558 TYR A C 1
ATOM 4531 O O . TYR A 1 558 ? -8.411 -27.927 33.231 1.00 96.81 558 TYR A O 1
ATOM 4539 N N . LEU A 1 559 ? -7.453 -27.900 35.268 1.00 97.19 559 LEU A N 1
ATOM 4540 C CA . LEU A 1 559 ? -8.606 -27.386 35.994 1.00 97.19 559 LEU A CA 1
ATOM 4541 C C . LEU A 1 559 ? -8.330 -25.941 36.402 1.00 97.19 559 LEU A C 1
ATOM 4543 O O . LEU A 1 559 ? -7.439 -25.677 37.207 1.00 97.19 559 LEU A O 1
ATOM 4547 N N . LEU A 1 560 ? -9.098 -25.017 35.842 1.00 96.88 560 LEU A N 1
ATOM 4548 C CA . LEU A 1 560 ? -9.127 -23.619 36.241 1.00 96.88 560 LEU A CA 1
ATOM 4549 C C . LEU A 1 560 ? -10.149 -23.446 37.364 1.00 96.88 560 LEU A C 1
ATOM 4551 O O . LEU A 1 560 ? -11.306 -23.828 37.191 1.00 96.88 560 LEU A O 1
ATOM 4555 N N . ARG A 1 561 ? -9.751 -22.799 38.458 1.00 97.19 561 ARG A N 1
ATOM 4556 C CA . ARG A 1 561 ? -10.642 -22.323 39.518 1.00 97.19 561 ARG A CA 1
ATOM 4557 C C . ARG A 1 561 ? -10.488 -20.815 39.677 1.00 97.19 561 ARG A C 1
ATOM 4559 O O . ARG A 1 561 ? -9.374 -20.310 39.798 1.00 97.19 561 ARG A O 1
ATOM 4566 N N . VAL A 1 562 ? -11.606 -20.101 39.703 1.00 96.25 562 VAL A N 1
ATOM 4567 C CA . VAL A 1 562 ? -11.657 -18.661 39.978 1.00 96.25 562 VAL A CA 1
ATOM 4568 C C . VAL A 1 562 ? -12.424 -18.444 41.270 1.00 96.25 562 VAL A C 1
ATOM 4570 O O . VAL A 1 562 ? -13.514 -18.985 41.429 1.00 96.25 562 VAL A O 1
ATOM 4573 N N . TRP A 1 563 ? -11.844 -17.663 42.174 1.00 95.69 563 TRP A N 1
ATOM 4574 C CA . TRP A 1 563 ? -12.426 -17.238 43.440 1.00 95.69 563 TRP A CA 1
ATOM 4575 C C . TRP A 1 563 ? -12.847 -15.771 43.363 1.00 95.69 563 TRP A C 1
ATOM 4577 O O . TRP A 1 563 ? -12.111 -14.956 42.806 1.00 95.69 563 TRP 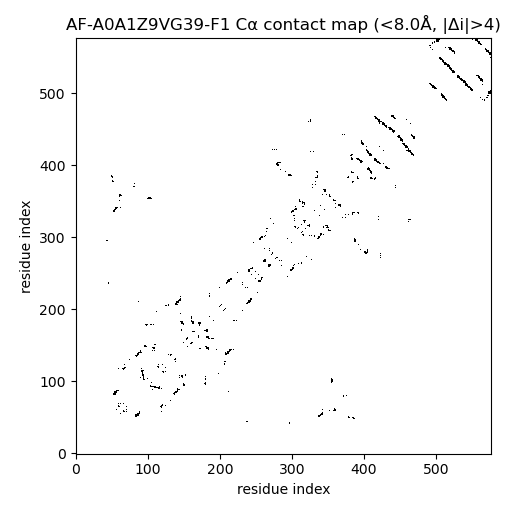A O 1
ATOM 4587 N N . ALA A 1 564 ? -13.980 -15.443 43.980 1.00 93.94 564 ALA A N 1
ATOM 4588 C CA . ALA A 1 564 ? -14.416 -14.083 44.278 1.00 93.94 564 ALA A CA 1
ATOM 4589 C C . ALA A 1 564 ? -14.905 -14.031 45.735 1.00 93.94 564 ALA A C 1
ATOM 4591 O O . ALA A 1 564 ? -15.999 -14.491 46.068 1.00 93.94 564 ALA A O 1
ATOM 4592 N N . GLY A 1 565 ? -14.071 -13.515 46.638 1.00 90.38 565 GLY A N 1
ATOM 4593 C CA . GLY A 1 565 ? -14.318 -13.597 48.077 1.00 90.38 565 GLY A CA 1
ATOM 4594 C C . GLY A 1 565 ? -14.352 -15.051 48.565 1.00 90.38 565 GLY A C 1
ATOM 4595 O O . GLY A 1 565 ? -13.341 -15.745 48.517 1.00 90.38 565 GLY A O 1
ATOM 4596 N N . GLN A 1 566 ? -15.504 -15.508 49.068 1.00 87.56 566 GLN A N 1
ATOM 4597 C CA . GLN A 1 566 ? -15.694 -16.886 49.558 1.00 87.56 566 GLN A CA 1
ATOM 4598 C C . GLN A 1 566 ? -16.281 -17.837 48.501 1.00 87.56 566 GLN A C 1
ATOM 4600 O O . GLN A 1 566 ? -16.380 -19.038 48.745 1.00 87.56 566 GLN A O 1
ATOM 4605 N N . GLU A 1 567 ? -16.684 -17.318 47.340 1.00 91.44 567 GLU A N 1
ATOM 4606 C CA . GLU A 1 567 ? -17.263 -18.115 46.261 1.00 91.44 567 GLU A CA 1
ATOM 4607 C C . GLU A 1 567 ? -16.195 -18.534 45.254 1.00 91.44 567 GLU A C 1
ATOM 4609 O O . GLU A 1 567 ? -15.220 -17.813 45.032 1.00 91.44 567 GLU A O 1
ATOM 4614 N N . SER A 1 568 ? -16.386 -19.689 44.614 1.00 94.25 568 SER A N 1
ATOM 4615 C CA . SER A 1 568 ? -15.552 -20.101 43.488 1.00 94.25 568 SER A CA 1
ATOM 4616 C C . SER A 1 568 ? -16.337 -20.824 42.405 1.00 94.25 568 SER A C 1
ATOM 4618 O O . SER A 1 568 ? -17.353 -21.466 42.669 1.00 94.25 568 SER A O 1
ATOM 4620 N N . GLN A 1 569 ? -15.837 -20.726 41.176 1.00 95.44 569 GLN A N 1
ATOM 4621 C CA . GLN A 1 569 ? -16.294 -21.513 40.039 1.00 95.44 569 GLN A CA 1
ATOM 4622 C C . GLN A 1 569 ? -15.113 -22.171 39.330 1.00 95.44 569 GLN A C 1
ATOM 4624 O O . GLN A 1 569 ? -14.002 -21.639 39.306 1.00 95.44 569 GLN A O 1
ATOM 4629 N N . GLU A 1 570 ? -15.375 -23.324 38.717 1.00 95.38 570 GLU A N 1
ATOM 4630 C CA . GLU A 1 570 ? -14.366 -24.123 38.029 1.00 95.38 570 GLU A CA 1
ATOM 4631 C C . GLU A 1 570 ? -14.710 -24.351 36.557 1.00 95.38 570 GLU A C 1
ATOM 4633 O O . GLU A 1 570 ? -15.879 -24.492 36.173 1.00 95.38 570 GLU A O 1
ATOM 4638 N N . ARG A 1 571 ? -13.673 -24.426 35.720 1.00 93.50 571 ARG A N 1
ATOM 4639 C CA . ARG A 1 571 ? -13.767 -24.815 34.311 1.00 93.50 571 ARG A CA 1
ATOM 4640 C C . ARG A 1 571 ? -12.600 -25.713 33.932 1.00 93.50 571 ARG A C 1
ATOM 4642 O O . ARG A 1 571 ? -11.466 -25.521 34.362 1.00 93.50 571 ARG A O 1
ATOM 4649 N N . ARG A 1 572 ? -12.876 -26.682 33.066 1.00 94.75 572 ARG A N 1
ATOM 4650 C CA . ARG A 1 572 ? -11.839 -27.478 32.411 1.00 94.75 572 ARG A CA 1
ATOM 4651 C C . ARG A 1 572 ? -11.262 -26.686 31.241 1.00 94.75 572 ARG A C 1
ATOM 4653 O O . ARG A 1 572 ? -12.024 -26.225 30.395 1.00 94.75 572 ARG A O 1
ATOM 4660 N N . ILE A 1 573 ? -9.939 -26.604 31.149 1.00 95.81 573 ILE A N 1
ATOM 4661 C CA . ILE A 1 573 ? -9.225 -26.011 30.012 1.00 95.81 573 ILE A CA 1
ATOM 4662 C C . ILE A 1 573 ? -8.257 -27.043 29.423 1.00 95.81 573 ILE A C 1
ATOM 4664 O O . ILE A 1 573 ? -7.705 -27.867 30.151 1.00 95.81 573 ILE A O 1
ATOM 4668 N N . THR A 1 574 ? -8.079 -27.050 28.107 1.00 95.44 574 THR A N 1
ATOM 4669 C CA . THR A 1 574 ? -7.280 -28.059 27.398 1.00 95.44 574 THR A CA 1
ATOM 4670 C C . THR A 1 574 ? -6.190 -27.367 26.591 1.00 95.44 574 THR A C 1
ATOM 4672 O O . THR A 1 574 ? -6.494 -26.617 25.673 1.00 95.44 574 THR A O 1
ATOM 4675 N N . LEU A 1 575 ? -4.925 -27.619 26.920 1.00 94.31 575 LEU A N 1
ATOM 4676 C CA . LEU A 1 575 ? -3.782 -27.145 26.142 1.00 94.31 575 LEU A CA 1
ATOM 4677 C C . LEU A 1 575 ? -3.426 -28.187 25.079 1.00 94.31 575 LEU A C 1
ATOM 4679 O O . LEU A 1 575 ? -3.190 -29.351 25.415 1.00 94.31 575 LEU A O 1
ATOM 4683 N N . MET A 1 576 ? -3.342 -27.763 23.821 1.00 90.69 576 MET A N 1
ATOM 4684 C CA . MET A 1 576 ? -2.915 -28.599 22.699 1.00 90.69 576 MET A CA 1
ATOM 4685 C C . MET A 1 576 ? -1.767 -27.921 21.956 1.00 90.69 576 MET A C 1
ATOM 4687 O O . MET A 1 576 ? -2.011 -27.015 21.170 1.00 90.69 576 MET A O 1
ATOM 4691 N N . LYS A 1 577 ? -0.532 -28.347 22.226 1.00 81.94 577 LYS A N 1
ATOM 4692 C CA . LYS A 1 577 ? 0.653 -27.913 21.476 1.00 81.94 577 LYS A CA 1
ATOM 4693 C C . LYS A 1 577 ? 0.856 -28.693 20.194 1.00 81.94 577 LYS A C 1
ATOM 4695 O O . LYS A 1 577 ? 0.612 -29.924 20.235 1.00 81.94 577 LYS A O 1
#

Radius of gyration: 27.79 Å; Cα contacts (8 Å, |Δi|>4): 1145; chains: 1; bounding box: 74×74×80 Å

Sequence (577 aa):
MTHKMTQISILRRAFFVSLMSLISWVYVYAQSPSDTRGPSDAQSHHQWSYNLGMYEVNLRHYSQEGSFAAFEKDLDRIDSLGPGIIWFMPVHPIGEFNRLGSLGSPYSVKDYYTVNPDYGSLEEFKDLVSEIQRRDKYVIIDWVANHTAWDNVLTETNPEWYVTNSNGEFIPPPGTNWSDVIELDFDQQGLRDYMIKAMQFWVDSVGVDGFRFDAVDFVPDDFWEEAIPALKLTRPDLFLLAEGPGEHLMELGFDMNYSWDFYGFGGGILPLITQGVADANSFRTFVNREQNNYSNGKYRLYFVSNHDENAWEGTPFQLFGPRAVNFSVLSHVINGMPLVYNGEEAGMNKQLAFFDKDLIPWRDYPMFDYYRRLFDLKRRNAALWNGFDENEAQRIKTTQNSPIYAFTREKDGDRVVGLFNLSNQAISFQATDELPEGTYRNVFTDELIGLSQDNEFDLADWEFLVLEQVSQNSTDNSDEAESIDNAHAQGNLQLNPVYPNPFNPSTTVSMVLDAAAEVRLEIWDSMGRLVIEREVGIRSAGRHSFRVHAQDWPSGVYLLRVWAGQESQERRITLMK

Mean predicted aligned error: 13.13 Å

pLDDT: mean 87.64, std 20.5, range [24.02, 98.88]

Secondary structure (DSSP, 8-state):
---SSSSSSSTTSSSSSSSSS-----PPP-----------S-----TTSTT--EEEE-HHHHSSS-SHHHHHTTHHHHHHH--SEEEEPP-SPBP-TT--TTT--TTSBS-SSS--TTT--HHHHHHHHHHHHTTT-EEEEEEE-SEEETT-HHHHH-GGGB-B-TTS-B-PPTT---TTEEEB-TT-HHHHHHHHHHHHHIIIII---EEEEETGGGS-HHHHHHHHHHHHTT-TT-EEEE-S-SSHHHHHT-SEEE-TTTSTTTTSHHHHHHTTSS-HHHHHHHHHHHHHHS-TT-EEEE-S--HHIIIII--HHHHHGGGHHHHHHHHHHSSSEEEEETTTTTT--SPPPSSS-------S-TTHHHHHHHHHHHHH-GGG-TT-GGGPPEEEPBTTTTTEEEEEEEETTEEEEEEEE-SSS-EEEEBSSPP--EEEEETTT--EEEE-TT-EEEE-TT-EEEEEE--S-------------------SEEEPPPBSSSBSSEEEEEEEESS-EEEEEEEEETTS-EEEEEEEEEE-SEEEEEEEE-TTSPSEEEEEEEEETTEEEEEEEEE--